Protein AF-0000000066667866 (afdb_homodimer)

InterPro domains:
  IPR000792 Transcription regulator LuxR, C-terminal [PF00196] (288-339)
  IPR000792 Transcription regulator LuxR, C-terminal [PR00038] (288-302)
  IPR000792 Transcription regulator LuxR, C-terminal [PR00038] (302-318)
  IPR000792 Transcription regulator LuxR, C-terminal [PR00038] (318-330)
  IPR000792 Transcription regulator LuxR, C-terminal [PS50043] (281-346)
  IPR000792 Transcription regulator LuxR, C-terminal [SM00421] (285-342)
  IPR000792 Transcription regulator LuxR, C-terminal [cd06170] (288-343)
  IPR016032 Signal transduction response regulator, C-terminal effector [SSF46894] (275-342)
  IPR036388 Winged helix-like DNA-binding domain superfamily [G3DSA:1.10.10.10] (281-345)

pLDDT: mean 85.44, std 15.28, range [26.53, 98.25]

Solvent-accessible surface area (backbone atoms only — not comparable to full-atom values): 38458 Å² total; per-residue (Å²): 128,62,69,66,55,48,53,53,44,26,52,50,34,53,50,41,52,74,70,46,74,48,48,58,56,31,51,53,52,40,49,59,49,44,41,77,79,49,79,64,75,31,32,32,38,33,31,27,17,41,87,61,48,41,55,40,29,30,43,46,87,52,32,69,66,73,88,46,44,65,61,52,34,43,49,44,37,60,36,74,41,63,80,13,55,56,44,40,40,74,45,92,56,42,28,46,36,45,43,68,57,40,74,71,37,46,78,77,23,61,61,37,61,72,41,23,53,77,70,47,37,60,26,45,36,40,34,50,20,45,60,92,54,45,30,46,28,35,41,40,40,24,28,41,70,92,47,83,67,85,48,72,65,52,30,52,46,53,36,64,35,39,67,62,46,26,59,37,35,42,45,41,68,64,71,47,67,41,73,60,82,71,87,76,78,71,63,15,39,35,32,24,39,87,87,66,44,77,68,35,54,37,71,49,27,53,54,54,54,70,32,44,64,26,74,57,66,88,84,50,91,66,52,55,33,56,53,31,36,47,35,29,17,73,64,40,90,59,71,27,61,47,50,43,59,31,71,46,40,42,52,31,32,38,40,18,29,65,44,56,71,93,56,75,33,33,39,35,39,37,33,75,49,52,48,70,59,50,24,51,53,47,40,55,66,56,61,54,48,54,67,48,39,47,50,50,54,41,45,51,54,33,47,47,65,65,54,48,10,61,75,68,71,46,50,54,64,57,44,51,51,45,49,51,51,50,28,60,61,68,70,38,91,44,72,48,40,46,41,8,63,44,53,35,52,80,74,42,59,78,73,73,78,86,63,67,70,30,92,83,34,48,80,45,126,127,61,70,65,56,48,52,53,43,27,51,50,36,53,50,43,52,72,68,48,72,46,48,61,56,31,50,53,52,41,50,59,49,46,41,77,78,48,80,64,76,32,32,31,39,34,32,28,16,40,86,63,48,41,57,40,30,29,44,48,88,52,33,68,67,71,87,46,46,66,60,50,34,43,50,44,38,59,35,74,42,63,80,13,55,57,44,41,40,74,46,92,54,42,29,47,35,45,45,68,58,39,74,72,37,45,77,76,22,60,64,38,60,72,41,23,53,78,70,46,38,60,26,47,36,40,36,49,20,45,61,92,53,46,30,46,29,35,39,40,38,24,28,40,70,90,46,82,67,84,48,72,65,50,29,52,46,53,36,65,36,40,67,61,48,24,57,37,36,44,45,41,67,65,70,46,68,43,72,60,83,71,86,78,79,71,64,16,41,35,33,24,38,87,87,68,44,76,68,35,54,37,71,48,26,54,56,56,53,70,34,44,65,26,76,57,65,87,83,52,92,65,50,54,33,56,52,30,36,46,35,28,17,72,63,40,89,58,72,26,63,47,49,41,59,31,72,47,40,43,52,31,31,37,39,19,29,66,43,56,70,94,56,76,32,32,39,35,39,35,32,74,49,53,49,72,61,51,23,50,52,47,40,54,67,54,62,54,48,53,66,49,38,48,51,49,54,41,44,52,53,32,49,50,65,65,53,48,8,60,75,69,72,45,51,54,65,57,45,50,51,45,49,52,50,51,29,60,60,68,70,38,90,45,71,49,41,45,41,8,63,43,55,32,51,80,73,41,61,76,74,74,85,84,64,65,71,32,90,83,33,50,80,47,125

Sequence (730 aa):
MPEKSLDWVTAGVDRVCRTVSGAVELERAVTAVLREAVPFDAWCVLTVDPGSVLPTGGCHRNGLPLEYMDAMLEIEAGGQDALALPTLARGPHRAMTLTTATDGHPERSRHYREILVPSGMTREMRILFGDKGNVWGALVLFRGADVPDFAAADAELAGAATTSVADAIRREMVLTEIATEDAVTGPGLLLLTPDLHPVTMTAAAGHWLAQIDDGVDADREIPFCVMTLAHQAWSRPGPARARTRTRSGRWMTLHAERLPGATDQLSVLIEATRPVEIAALVADTYRLTPRERDVVGLLARGYARTEIAKLLTLSAHTVDDHVKRIFGKLEVRSRAELTAKLFFDQHVPRMQQEIPVGSTGWYLRMPEKSLDWVTAGVDRVCRTVSGAVELERAVTAVLREAVPFDAWCVLTVDPGSVLPTGGCHRNGLPLEYMDAMLEIEAGGQDALALPTLARGPHRAMTLTTATDGHPERSRHYREILVPSGMTREMRILFGDKGNVWGALVLFRGADVPDFAAADAELAGAATTSVADAIRREMVLTEIATEDAVTGPGLLLLTPDLHPVTMTAAAGHWLAQIDDGVDADREIPFCVMTLAHQAWSRPGPARARTRTRSGRWMTLHAERLPGATDQLSVLIEATRPVEIAALVADTYRLTPRERDVVGLLARGYARTEIAKLLTLSAHTVDDHVKRIFGKLEVRSRAELTAKLFFDQHVPRMQQEIPVGSTGWYLR

Radius of gyration: 29.6 Å; Cα contacts (8 Å, |Δi|>4): 1398; chains: 2; bounding box: 65×93×59 Å

Organism: Nocardia brasiliensis (strain ATCC 700358 / HUJEG-1) (NCBI:txid1133849)

Secondary structure (DSSP, 8-state):
--HHHHHHHHHHHHHHHHH--SHHHHHHHHHHHHHTTS--SEEEEEEE-TTT--EEEEE-TTSS-GGGHHHHHHHHHH--STT-HHHHHHSS-SEEEHHHHTTT-GGG-HHIIIIIHHHT--EEEEEEEEETTEEEEEEEEEE-TTSPPPPHHHHHHHHHHTTTHHHHHHHHHHSSPP----S--S-EEEEE-TT--EEEE-HHHHHHHHT------TT-SS-HHHHHHHHHHHHSSS-EEEEEE-TTS-EEEEEEEEPPSSS--EEEEEEEPPHHHHHHHHHHHTT--HHHHHHHHHHHTT--HHHHHHHTT--HHHHHHHHHHHHHHHT-SSHHHHHIIIIITTTS----S-----TTSS---/--HHHHHHHHHHHHHHHHH--SHHHHHHHHHHHHHTTS--SEEEEEEE-TTT--EEEEE-TTSS-GGGHHHHHHHHHH--STT-HHHHHHSS-SEEEHHHHTTT-GGG-HHIIIIIHHHT--EEEEEEEEETTEEEEEEEEEE-TTSPPPPHHHHHHHHHHTTTHHHHHHHHHHSSPP----S--S-EEEEE-TT--EEEE-HHHHHHHHT------TT-SS-HHHHHHHHHHHHSSS-EEEEEE-TTS-EEEEEEEEPPSSS--EEEEEEEPPHHHHHHHHHHHTT--HHHHHHHHHHHTT--HHHHHHHTT--HHHHHHHHHHHHHHHT-SSHHHHHIIIIITTTS----S-----TTSS---

Structure (mmCIF, N/CA/C/O backbone):
data_AF-0000000066667866-model_v1
#
loop_
_entity.id
_entity.type
_entity.pdbx_description
1 polymer 'LuxR family transcriptional regulator'
#
loop_
_atom_site.group_PDB
_atom_site.id
_atom_site.type_symbol
_atom_site.label_atom_id
_atom_site.label_alt_id
_atom_site.label_comp_id
_atom_site.label_asym_id
_atom_site.label_entity_id
_atom_site.label_seq_id
_atom_site.pdbx_PDB_ins_code
_atom_site.Cartn_x
_atom_site.Cartn_y
_atom_site.Cartn_z
_atom_site.occupancy
_atom_site.B_iso_or_equiv
_atom_site.auth_seq_id
_atom_site.auth_comp_id
_atom_site.auth_asym_id
_atom_site.auth_atom_id
_atom_site.pdbx_PDB_model_num
ATOM 1 N N . MET A 1 1 ? 8.062 -45.812 -22.641 1 49.97 1 MET A N 1
ATOM 2 C CA . MET A 1 1 ? 7.562 -44.656 -23.375 1 49.97 1 MET A CA 1
ATOM 3 C C . MET A 1 1 ? 8.648 -44.062 -24.281 1 49.97 1 MET A C 1
ATOM 5 O O . MET A 1 1 ? 9.734 -43.719 -23.797 1 49.97 1 MET A O 1
ATOM 9 N N . PRO A 1 2 ? 8.516 -44 -25.5 1 59.47 2 PRO A N 1
ATOM 10 C CA . PRO A 1 2 ? 9.734 -43.844 -26.312 1 59.47 2 PRO A CA 1
ATOM 11 C C . PRO A 1 2 ? 10.367 -42.469 -26.156 1 59.47 2 PRO A C 1
ATOM 13 O O . PRO A 1 2 ? 9.664 -41.5 -25.906 1 59.47 2 PRO A O 1
ATOM 16 N N . GLU A 1 3 ? 11.609 -42.469 -25.734 1 62.25 3 GLU A N 1
ATOM 17 C CA . GLU A 1 3 ? 12.539 -41.375 -25.688 1 62.25 3 GLU A CA 1
ATOM 18 C C . GLU A 1 3 ? 12.258 -40.344 -26.797 1 62.25 3 GLU A C 1
ATOM 20 O O . GLU A 1 3 ? 12.367 -39.156 -26.578 1 62.25 3 GLU A O 1
ATOM 25 N N . LYS A 1 4 ? 11.719 -40.938 -27.875 1 67.81 4 LYS A N 1
ATOM 26 C CA . LYS A 1 4 ? 11.445 -40.094 -29.047 1 67.81 4 LYS A CA 1
ATOM 27 C C . LYS A 1 4 ? 10.242 -39.188 -28.797 1 67.81 4 LYS A C 1
ATOM 29 O O . LYS A 1 4 ? 10.227 -38.031 -29.219 1 67.81 4 LYS A O 1
ATOM 34 N N . SER A 1 5 ? 9.273 -39.688 -27.953 1 78.69 5 SER A N 1
ATOM 35 C CA . SER A 1 5 ? 8.086 -38.875 -27.656 1 78.69 5 SER A CA 1
ATOM 36 C C . SER A 1 5 ? 8.406 -37.75 -26.719 1 78.69 5 SER A C 1
ATOM 38 O O . SER A 1 5 ? 7.98 -36.594 -26.953 1 78.69 5 SER A O 1
ATOM 40 N N . LEU A 1 6 ? 9.305 -38.031 -25.828 1 86.69 6 LEU A N 1
ATOM 41 C CA . LEU A 1 6 ? 9.688 -37 -24.875 1 86.69 6 LEU A CA 1
ATOM 42 C C . LEU A 1 6 ? 10.414 -35.875 -25.578 1 86.69 6 LEU A C 1
ATOM 44 O O . LEU A 1 6 ? 10.133 -34.688 -25.328 1 86.69 6 LEU A O 1
ATOM 48 N N . ASP A 1 7 ? 11.289 -36.219 -26.469 1 89.94 7 ASP A N 1
ATOM 49 C CA . ASP A 1 7 ? 12.078 -35.219 -27.156 1 89.94 7 ASP A CA 1
ATOM 50 C C . ASP A 1 7 ? 11.195 -34.312 -28 1 89.94 7 ASP A C 1
ATOM 52 O O . ASP A 1 7 ? 11.367 -33.094 -27.984 1 89.94 7 ASP A O 1
ATOM 56 N N . TRP A 1 8 ? 10.312 -34.969 -28.672 1 91.31 8 TRP A N 1
ATOM 57 C CA . TRP A 1 8 ? 9.422 -34.219 -29.531 1 91.31 8 TRP A CA 1
ATOM 58 C C . TRP A 1 8 ? 8.523 -33.281 -28.719 1 91.31 8 TRP A C 1
ATOM 60 O O . TRP A 1 8 ? 8.359 -32.125 -29.062 1 91.31 8 TRP A O 1
ATOM 70 N N . VAL A 1 9 ? 7.938 -33.719 -27.641 1 94.62 9 VAL A N 1
ATOM 71 C CA . VAL A 1 9 ? 7.051 -32.938 -26.812 1 94.62 9 VAL A CA 1
ATOM 72 C C . VAL A 1 9 ? 7.84 -31.812 -26.141 1 94.62 9 VAL A C 1
ATOM 74 O O . VAL A 1 9 ? 7.379 -30.672 -26.078 1 94.62 9 VAL A O 1
ATOM 77 N N . THR A 1 10 ? 9.023 -32.125 -25.734 1 95.06 10 THR A N 1
ATOM 78 C CA . THR A 1 10 ? 9.875 -31.141 -25.094 1 95.06 10 THR A CA 1
ATOM 79 C C . THR A 1 10 ? 10.211 -30.016 -26.047 1 95.06 10 THR A C 1
ATOM 81 O O . THR A 1 10 ? 10.148 -28.844 -25.688 1 95.06 10 THR A O 1
ATOM 84 N N . ALA A 1 11 ? 10.508 -30.391 -27.281 1 95.69 11 ALA A N 1
ATOM 85 C CA . ALA A 1 11 ? 10.82 -29.391 -28.281 1 95.69 11 ALA A CA 1
ATOM 86 C C . ALA A 1 11 ? 9.617 -28.484 -28.562 1 95.69 11 ALA A C 1
ATOM 88 O O . ALA A 1 11 ? 9.766 -27.281 -28.719 1 95.69 11 ALA A O 1
ATOM 89 N N . GLY A 1 12 ? 8.492 -29.109 -28.641 1 96.06 12 GLY A N 1
ATOM 90 C CA . GLY A 1 12 ? 7.273 -28.328 -28.828 1 96.06 12 GLY A CA 1
ATOM 91 C C . GLY A 1 12 ? 6.996 -27.375 -27.688 1 96.06 12 GLY A C 1
ATOM 92 O O . GLY A 1 12 ? 6.648 -26.219 -27.906 1 96.06 12 GLY A O 1
ATOM 93 N N . VAL A 1 13 ? 7.18 -27.812 -26.469 1 96.88 13 VAL A N 1
ATOM 94 C CA . VAL A 1 13 ? 6.965 -27 -25.281 1 96.88 13 VAL A CA 1
ATOM 95 C C . VAL A 1 13 ? 7.965 -25.859 -25.25 1 96.88 13 VAL A C 1
ATOM 97 O O . VAL A 1 13 ? 7.594 -24.703 -25 1 96.88 13 VAL A O 1
ATOM 100 N N . ASP A 1 14 ? 9.188 -26.141 -25.594 1 96 14 ASP A N 1
ATOM 101 C CA . ASP A 1 14 ? 10.227 -25.109 -25.609 1 96 14 ASP A CA 1
ATOM 102 C C . ASP A 1 14 ? 9.906 -24.031 -26.641 1 96 14 ASP A C 1
ATOM 104 O O . ASP A 1 14 ? 10.125 -22.844 -26.391 1 96 14 ASP A O 1
ATOM 108 N N . ARG A 1 15 ? 9.414 -24.469 -27.766 1 96.19 15 ARG A N 1
ATOM 109 C CA . ARG A 1 15 ? 9.031 -23.516 -28.812 1 96.19 15 ARG A CA 1
ATOM 110 C C . ARG A 1 15 ? 7.922 -22.578 -28.312 1 96.19 15 ARG A C 1
ATOM 112 O O . ARG A 1 15 ? 7.988 -21.375 -28.516 1 96.19 15 ARG A O 1
ATOM 119 N N . VAL A 1 16 ? 6.934 -23.109 -27.672 1 96.44 16 VAL A N 1
ATOM 120 C CA . VAL A 1 16 ? 5.824 -22.328 -27.125 1 96.44 16 VAL A CA 1
ATOM 121 C C . VAL A 1 16 ? 6.352 -21.328 -26.109 1 96.44 16 VAL A C 1
ATOM 123 O O . VAL A 1 16 ? 5.984 -20.156 -26.141 1 96.44 16 VAL A O 1
ATOM 126 N N . CYS A 1 17 ? 7.273 -21.766 -25.25 1 95.06 17 CYS A N 1
ATOM 127 C CA . CYS A 1 17 ? 7.82 -20.938 -24.172 1 95.06 17 CYS A CA 1
ATOM 128 C C . CYS A 1 17 ? 8.578 -19.734 -24.734 1 95.06 17 CYS A C 1
ATOM 130 O O . CYS A 1 17 ? 8.68 -18.703 -24.094 1 95.06 17 CYS A O 1
ATOM 132 N N . ARG A 1 18 ? 8.969 -19.828 -26.016 1 92.81 18 ARG A N 1
ATOM 133 C CA . ARG A 1 18 ? 9.766 -18.766 -26.625 1 92.81 18 ARG A CA 1
ATOM 134 C C . ARG A 1 18 ? 8.898 -17.844 -27.469 1 92.81 18 ARG A C 1
ATOM 136 O O . ARG A 1 18 ? 9.281 -16.719 -27.75 1 92.81 18 ARG A O 1
ATOM 143 N N . THR A 1 19 ? 7.699 -18.328 -27.828 1 93.56 19 THR A N 1
ATOM 144 C CA . THR A 1 19 ? 7.004 -17.609 -28.891 1 93.56 19 THR A CA 1
ATOM 145 C C . THR A 1 19 ? 5.668 -17.062 -28.391 1 93.56 19 THR A C 1
ATOM 147 O O . THR A 1 19 ? 5.109 -16.125 -28.969 1 93.56 19 THR A O 1
ATOM 150 N N . VAL A 1 20 ? 5.141 -17.625 -27.375 1 93.31 20 VAL A N 1
ATOM 151 C CA . VAL A 1 20 ? 3.803 -17.25 -26.938 1 93.31 20 VAL A CA 1
ATOM 152 C C . VAL A 1 20 ? 3.904 -16.25 -25.781 1 93.31 20 VAL A C 1
ATOM 154 O O . VAL A 1 20 ? 4.676 -16.453 -24.844 1 93.31 20 VAL A O 1
ATOM 157 N N . SER A 1 21 ? 3.107 -15.148 -25.938 1 88.94 21 SER A N 1
ATOM 158 C CA . SER A 1 21 ? 3.072 -14.133 -24.891 1 88.94 21 SER A CA 1
ATOM 159 C C . SER A 1 21 ? 1.83 -14.281 -24.016 1 88.94 21 SER A C 1
ATOM 161 O O . SER A 1 21 ? 0.764 -14.664 -24.5 1 88.94 21 SER A O 1
ATOM 163 N N . GLY A 1 22 ? 2.053 -13.938 -22.703 1 88.56 22 GLY A N 1
ATOM 164 C CA . GLY A 1 22 ? 0.965 -14.062 -21.75 1 88.56 22 GLY A CA 1
ATOM 165 C C . GLY A 1 22 ? 0.968 -15.391 -21.016 1 88.56 22 GLY A C 1
ATOM 166 O O . GLY A 1 22 ? 1.083 -16.453 -21.641 1 88.56 22 GLY A O 1
ATOM 167 N N . ALA A 1 23 ? 0.802 -15.352 -19.781 1 89.5 23 ALA A N 1
ATOM 168 C CA . ALA A 1 23 ? 0.945 -16.531 -18.953 1 89.5 23 ALA A CA 1
ATOM 169 C C . ALA A 1 23 ? -0.128 -17.578 -19.281 1 89.5 23 ALA A C 1
ATOM 171 O O . ALA A 1 23 ? 0.178 -18.75 -19.484 1 89.5 23 ALA A O 1
ATOM 172 N N . VAL A 1 24 ? -1.407 -17.188 -19.359 1 90.12 24 VAL A N 1
ATOM 173 C CA . VAL A 1 24 ? -2.516 -18.109 -19.578 1 90.12 24 VAL A CA 1
ATOM 174 C C . VAL A 1 24 ? -2.443 -18.656 -21 1 90.12 24 VAL A C 1
ATOM 176 O O . VAL A 1 24 ? -2.602 -19.875 -21.203 1 90.12 24 VAL A O 1
ATOM 179 N N . GLU A 1 25 ? -2.166 -17.812 -21.922 1 92.25 25 GLU A N 1
ATOM 180 C CA . GLU A 1 25 ? -2.059 -18.266 -23.312 1 92.25 25 GLU A CA 1
ATOM 181 C C . GLU A 1 25 ? -0.889 -19.234 -23.484 1 92.25 25 GLU A C 1
ATOM 183 O O . GLU A 1 25 ? -0.979 -20.188 -24.25 1 92.25 25 GLU A O 1
ATOM 188 N N . LEU A 1 26 ? 0.117 -18.922 -22.828 1 94.69 26 LEU A N 1
ATOM 189 C CA . LEU A 1 26 ? 1.274 -19.812 -22.844 1 94.69 26 LEU A CA 1
ATOM 190 C C . LEU A 1 26 ? 0.907 -21.188 -22.328 1 94.69 26 LEU A C 1
ATOM 192 O O . LEU A 1 26 ? 1.212 -22.203 -22.953 1 94.69 26 LEU A O 1
ATOM 196 N N . GLU A 1 27 ? 0.241 -21.25 -21.234 1 95.62 27 GLU A N 1
ATOM 197 C CA . GLU A 1 27 ? -0.169 -22.531 -20.656 1 95.62 27 GLU A CA 1
ATOM 198 C C . GLU A 1 27 ? -1.138 -23.266 -21.562 1 95.62 27 GLU A C 1
ATOM 200 O O . GLU A 1 27 ? -1.074 -24.484 -21.688 1 95.62 27 GLU A O 1
ATOM 205 N N . ARG A 1 28 ? -2.006 -22.547 -22.188 1 95.81 28 ARG A N 1
ATOM 206 C CA . ARG A 1 28 ? -2.941 -23.156 -23.141 1 95.81 28 ARG A CA 1
ATOM 207 C C . ARG A 1 28 ? -2.201 -23.797 -24.312 1 95.81 28 ARG A C 1
ATOM 209 O O . ARG A 1 28 ? -2.529 -24.906 -24.719 1 95.81 28 ARG A O 1
ATOM 216 N N . ALA A 1 29 ? -1.253 -23.109 -24.781 1 97.5 29 ALA A N 1
ATOM 217 C CA . ALA A 1 29 ? -0.47 -23.625 -25.891 1 97.5 29 ALA A CA 1
ATOM 218 C C . ALA A 1 29 ? 0.324 -24.859 -25.484 1 97.5 29 ALA A C 1
ATOM 220 O O . ALA A 1 29 ? 0.442 -25.812 -26.25 1 97.5 29 ALA A O 1
ATOM 221 N N . VAL A 1 30 ? 0.859 -24.828 -24.312 1 97.69 30 VAL A N 1
ATOM 222 C CA . VAL A 1 30 ? 1.575 -25.969 -23.781 1 97.69 30 VAL A CA 1
ATOM 223 C C . VAL A 1 30 ? 0.632 -27.172 -23.688 1 97.69 30 VAL A C 1
ATOM 225 O O . VAL A 1 30 ? 1.011 -28.297 -24.016 1 97.69 30 VAL A O 1
ATOM 228 N N . THR A 1 31 ? -0.607 -26.953 -23.25 1 97.5 31 THR A N 1
ATOM 229 C CA . THR A 1 31 ? -1.617 -28 -23.141 1 97.5 31 THR A CA 1
ATOM 230 C C . THR A 1 31 ? -1.879 -28.641 -24.484 1 97.5 31 THR A C 1
ATOM 232 O O . THR A 1 31 ? -1.994 -29.875 -24.594 1 97.5 31 THR A O 1
ATOM 235 N N . ALA A 1 32 ? -1.912 -27.828 -25.5 1 96.94 32 ALA A N 1
ATOM 236 C CA . ALA A 1 32 ? -2.152 -28.344 -26.844 1 96.94 32 ALA A CA 1
ATOM 237 C C . ALA A 1 32 ? -1.009 -29.234 -27.297 1 96.94 32 ALA A C 1
ATOM 239 O O . ALA A 1 32 ? -1.24 -30.281 -27.922 1 96.94 32 ALA A O 1
ATOM 240 N N . VAL A 1 33 ? 0.156 -28.906 -26.969 1 96.94 33 VAL A N 1
ATOM 241 C CA . VAL A 1 33 ? 1.322 -29.703 -27.344 1 96.94 33 VAL A CA 1
ATOM 242 C C . VAL A 1 33 ? 1.306 -31.016 -26.578 1 96.94 33 VAL A C 1
ATOM 244 O O . VAL A 1 33 ? 1.529 -32.094 -27.156 1 96.94 33 VAL A O 1
ATOM 247 N N . LEU A 1 34 ? 1.018 -30.969 -25.328 1 96.12 34 LEU A N 1
ATOM 248 C CA . LEU A 1 34 ? 1.027 -32.156 -24.469 1 96.12 34 LEU A CA 1
ATOM 249 C C . LEU A 1 34 ? -0.052 -33.156 -24.906 1 96.12 34 LEU A C 1
ATOM 251 O O . LEU A 1 34 ? 0.113 -34.375 -24.75 1 96.12 34 LEU A O 1
ATOM 255 N N . ARG A 1 35 ? -1.131 -32.625 -25.422 1 95.5 35 ARG A N 1
ATOM 256 C CA . ARG A 1 35 ? -2.264 -33.469 -25.812 1 95.5 35 ARG A CA 1
ATOM 257 C C . ARG A 1 35 ? -1.849 -34.5 -26.859 1 95.5 35 ARG A C 1
ATOM 259 O O . ARG A 1 35 ? -2.424 -35.562 -26.938 1 95.5 35 ARG A O 1
ATOM 266 N N . GLU A 1 36 ? -0.885 -34.188 -27.594 1 92.5 36 GLU A N 1
ATOM 267 C CA . GLU A 1 36 ? -0.414 -35.062 -28.656 1 92.5 36 GLU A CA 1
ATOM 268 C C . GLU A 1 36 ? 0.251 -36.312 -28.078 1 92.5 36 GLU A C 1
ATOM 270 O O . GLU A 1 36 ? 0.241 -37.375 -28.703 1 92.5 36 GLU A O 1
ATOM 275 N N . ALA A 1 37 ? 0.777 -36.219 -26.922 1 93.88 37 ALA A N 1
ATOM 276 C CA . ALA A 1 37 ? 1.509 -37.312 -26.312 1 93.88 37 ALA A CA 1
ATOM 277 C C . ALA A 1 37 ? 0.704 -37.938 -25.172 1 93.88 37 ALA A C 1
ATOM 279 O O . ALA A 1 37 ? 0.829 -39.156 -24.906 1 93.88 37 ALA A O 1
ATOM 280 N N . VAL A 1 38 ? -0.059 -37.156 -24.516 1 95.19 38 VAL A N 1
ATOM 281 C CA . VAL A 1 38 ? -0.866 -37.594 -23.375 1 95.19 38 VAL A CA 1
ATOM 282 C C . VAL A 1 38 ? -2.322 -37.188 -23.594 1 95.19 38 VAL A C 1
ATOM 284 O O . VAL A 1 38 ? -2.713 -36.062 -23.281 1 95.19 38 VAL A O 1
ATOM 287 N N . PRO A 1 39 ? -3.094 -38.156 -24.047 1 95.19 39 PRO A N 1
ATOM 288 C CA . PRO A 1 39 ? -4.496 -37.812 -24.297 1 95.19 39 PRO A CA 1
ATOM 289 C C . PRO A 1 39 ? -5.277 -37.531 -23.016 1 95.19 39 PRO A C 1
ATOM 291 O O . PRO A 1 39 ? -5.043 -38.156 -21.984 1 95.19 39 PRO A O 1
ATOM 294 N N . PHE A 1 40 ? -6.18 -36.594 -23.031 1 97.56 40 PHE A N 1
ATOM 295 C CA . PHE A 1 40 ? -7.082 -36.25 -21.938 1 97.56 40 PHE A CA 1
ATOM 296 C C . PHE A 1 40 ? -8.422 -35.75 -22.484 1 97.56 40 PHE A C 1
ATOM 298 O O . PHE A 1 40 ? -8.547 -35.469 -23.672 1 97.56 40 PHE A O 1
ATOM 305 N N . ASP A 1 41 ? -9.422 -35.688 -21.641 1 97.56 41 ASP A N 1
ATOM 306 C CA . ASP A 1 41 ? -10.773 -35.375 -22.062 1 97.56 41 ASP A CA 1
ATOM 307 C C . ASP A 1 41 ? -11.141 -33.938 -21.656 1 97.56 41 ASP A C 1
ATOM 309 O O . ASP A 1 41 ? -11.984 -33.312 -22.312 1 97.56 41 ASP A O 1
ATOM 313 N N . ALA A 1 42 ? -10.656 -33.438 -20.578 1 97.44 42 ALA A N 1
ATOM 314 C CA . ALA A 1 42 ? -10.867 -32.094 -20.078 1 97.44 42 ALA A CA 1
ATOM 315 C C . ALA A 1 42 ? -9.594 -31.547 -19.422 1 97.44 42 ALA A C 1
ATOM 317 O O . ALA A 1 42 ? -8.68 -32.312 -19.109 1 97.44 42 ALA A O 1
ATOM 318 N N . TRP A 1 43 ? -9.516 -30.219 -19.328 1 97.5 43 TRP A N 1
ATOM 319 C CA . TRP A 1 43 ? -8.312 -29.625 -18.75 1 97.5 43 TRP A CA 1
ATOM 320 C C . TRP A 1 43 ? -8.586 -28.188 -18.281 1 97.5 43 TRP A C 1
ATOM 322 O O . TRP A 1 43 ? -9.547 -27.562 -18.719 1 97.5 43 TRP A O 1
ATOM 332 N N . CYS A 1 44 ? -7.781 -27.734 -17.375 1 94.88 44 CYS A N 1
ATOM 333 C CA . CYS A 1 44 ? -7.73 -26.312 -17.016 1 94.88 44 CYS A CA 1
ATOM 334 C C . CYS A 1 44 ? -6.309 -25.891 -16.656 1 94.88 44 CYS A C 1
ATOM 336 O O . CYS A 1 44 ? -5.473 -26.734 -16.328 1 94.88 44 CYS A O 1
ATOM 338 N N . VAL A 1 45 ? -6.031 -24.688 -16.844 1 95.12 45 VAL A N 1
ATOM 339 C CA . VAL A 1 45 ? -4.742 -24.125 -16.453 1 95.12 45 VAL A CA 1
ATOM 340 C C . VAL A 1 45 ? -4.941 -23.047 -15.391 1 95.12 45 VAL A C 1
ATOM 342 O O . VAL A 1 45 ? -5.969 -22.375 -15.375 1 95.12 45 VAL A O 1
ATOM 345 N N . LEU A 1 46 ? -3.945 -22.953 -14.531 1 93.31 46 LEU A N 1
ATOM 346 C CA . LEU A 1 46 ? -4.02 -22.016 -13.414 1 93.31 46 LEU A CA 1
ATOM 347 C C . LEU A 1 46 ? -2.779 -21.141 -13.359 1 93.31 46 LEU A C 1
ATOM 349 O O . LEU A 1 46 ? -1.668 -21.609 -13.617 1 93.31 46 LEU A O 1
ATOM 353 N N . THR A 1 47 ? -3.002 -19.875 -13.102 1 91.75 47 THR A N 1
ATOM 354 C CA . THR A 1 47 ? -1.916 -19.062 -12.57 1 91.75 47 THR A CA 1
ATOM 355 C C . THR A 1 47 ? -1.918 -19.094 -11.039 1 91.75 47 THR A C 1
ATOM 357 O O . THR A 1 47 ? -2.979 -19.172 -10.422 1 91.75 47 THR A O 1
ATOM 360 N N . VAL A 1 48 ? -0.766 -19.016 -10.461 1 92.19 48 VAL A N 1
ATOM 361 C CA . VAL A 1 48 ? -0.625 -19.203 -9.023 1 92.19 48 VAL A CA 1
ATOM 362 C C . VAL A 1 48 ? 0.256 -18.109 -8.438 1 92.19 48 VAL A C 1
ATOM 364 O O . VAL A 1 48 ? 1.24 -17.703 -9.055 1 92.19 48 VAL A O 1
ATOM 367 N N . ASP A 1 49 ? -0.184 -17.594 -7.363 1 90.88 49 ASP A N 1
ATOM 368 C CA . ASP A 1 49 ? 0.725 -16.75 -6.602 1 90.88 49 ASP A CA 1
ATOM 369 C C . ASP A 1 49 ? 1.855 -17.562 -5.984 1 90.88 49 ASP A C 1
ATOM 371 O O . ASP A 1 49 ? 1.614 -18.438 -5.137 1 90.88 49 ASP A O 1
ATOM 375 N N . PRO A 1 50 ? 3.115 -17.25 -6.352 1 88.5 50 PRO A N 1
ATOM 376 C CA . PRO A 1 50 ? 4.223 -18.078 -5.871 1 88.5 50 PRO A CA 1
ATOM 377 C C . PRO A 1 50 ? 4.438 -17.969 -4.367 1 88.5 50 PRO A C 1
ATOM 379 O O . PRO A 1 50 ? 5.066 -18.828 -3.758 1 88.5 50 PRO A O 1
ATOM 382 N N . GLY A 1 51 ? 3.979 -16.938 -3.77 1 84.62 51 GLY A N 1
ATOM 383 C CA . GLY A 1 51 ? 4.117 -16.781 -2.332 1 84.62 51 GLY A CA 1
ATOM 384 C C . GLY A 1 51 ? 3.121 -17.609 -1.538 1 84.62 51 GLY A C 1
ATOM 385 O O . GLY A 1 51 ? 3.502 -18.344 -0.623 1 84.62 51 GLY A O 1
ATOM 386 N N . SER A 1 52 ? 1.885 -17.594 -1.927 1 86.56 52 SER A N 1
ATOM 387 C CA . SER A 1 52 ? 0.82 -18.25 -1.177 1 86.56 52 SER A CA 1
ATOM 388 C C . SER A 1 52 ? 0.467 -19.594 -1.788 1 86.56 52 SER A C 1
ATOM 390 O O . SER A 1 52 ? -0.227 -20.406 -1.165 1 86.56 52 SER A O 1
ATOM 392 N N . VAL A 1 53 ? 0.792 -19.844 -3.004 1 89.75 53 VAL A N 1
ATOM 393 C CA . VAL A 1 53 ? 0.49 -21.016 -3.807 1 89.75 53 VAL A CA 1
ATOM 394 C C . VAL A 1 53 ? -1.015 -21.109 -4.043 1 89.75 53 VAL A C 1
ATOM 396 O O . VAL A 1 53 ? -1.558 -22.203 -4.207 1 89.75 53 VAL A O 1
ATOM 399 N N . LEU A 1 54 ? -1.675 -20.031 -3.969 1 90.69 54 LEU A N 1
ATOM 400 C CA . LEU A 1 54 ? -3.098 -19.969 -4.285 1 90.69 54 LEU A CA 1
ATOM 401 C C . LEU A 1 54 ? -3.316 -19.703 -5.77 1 90.69 54 LEU A C 1
ATOM 403 O O . LEU A 1 54 ? -2.609 -18.875 -6.363 1 90.69 54 LEU A O 1
ATOM 407 N N . PRO A 1 55 ? -4.309 -20.391 -6.305 1 91.38 55 PRO A N 1
ATOM 408 C CA . PRO A 1 55 ? -4.684 -20.031 -7.676 1 91.38 55 PRO A CA 1
ATOM 409 C C . PRO A 1 55 ? -5.195 -18.594 -7.797 1 91.38 55 PRO A C 1
ATOM 411 O O . PRO A 1 55 ? -5.973 -18.141 -6.953 1 91.38 55 PRO A O 1
ATOM 414 N N . THR A 1 56 ? -4.781 -17.922 -8.742 1 89.69 56 THR A N 1
ATOM 415 C CA . THR A 1 56 ? -5.148 -16.516 -8.898 1 89.69 56 THR A CA 1
ATOM 416 C C . THR A 1 56 ? -5.891 -16.297 -10.211 1 89.69 56 THR A C 1
ATOM 418 O O . THR A 1 56 ? -6.453 -15.227 -10.438 1 89.69 56 THR A O 1
ATOM 421 N N . GLY A 1 57 ? -5.883 -17.203 -11.086 1 87.56 57 GLY A N 1
ATOM 422 C CA . GLY A 1 57 ? -6.539 -17.125 -12.383 1 87.56 57 GLY A CA 1
ATOM 423 C C . GLY A 1 57 ? -6.301 -18.344 -13.242 1 87.56 57 GLY A C 1
ATOM 424 O O . GLY A 1 57 ? -5.969 -19.422 -12.727 1 87.56 57 GLY A O 1
ATOM 425 N N . GLY A 1 58 ? -6.656 -18.172 -14.562 1 89.56 58 GLY A N 1
ATOM 426 C CA . GLY A 1 58 ? -6.457 -19.281 -15.477 1 89.56 58 GLY A CA 1
ATOM 427 C C . GLY A 1 58 ? -7.57 -19.422 -16.5 1 89.56 58 GLY A C 1
ATOM 428 O O . GLY A 1 58 ? -8.266 -18.438 -16.797 1 89.56 58 GLY A O 1
ATOM 429 N N . CYS A 1 59 ? -7.551 -20.531 -17.109 1 89.88 59 CYS A N 1
ATOM 430 C CA . CYS A 1 59 ? -8.578 -20.906 -18.078 1 89.88 59 CYS A CA 1
ATOM 431 C C . CYS A 1 59 ? -9.289 -22.188 -17.656 1 89.88 59 CYS A C 1
ATOM 433 O O . CYS A 1 59 ? -8.656 -23.234 -17.531 1 89.88 59 CYS A O 1
ATOM 435 N N . HIS A 1 60 ? -10.594 -22.031 -17.5 1 89.25 60 HIS A N 1
ATOM 436 C CA . HIS A 1 60 ? -11.359 -23.156 -16.953 1 89.25 60 HIS A CA 1
ATOM 437 C C . HIS A 1 60 ? -12.453 -23.609 -17.922 1 89.25 60 HIS A C 1
ATOM 439 O O . HIS A 1 60 ? -13.211 -24.531 -17.609 1 89.25 60 HIS A O 1
ATOM 445 N N . ARG A 1 61 ? -12.508 -22.984 -19.016 1 86.19 61 ARG A N 1
ATOM 446 C CA . ARG A 1 61 ? -13.602 -23.219 -19.953 1 86.19 61 ARG A CA 1
ATOM 447 C C . ARG A 1 61 ? -13.609 -24.656 -20.438 1 86.19 61 ARG A C 1
ATOM 449 O O . ARG A 1 61 ? -14.664 -25.203 -20.75 1 86.19 61 ARG A O 1
ATOM 456 N N . ASN A 1 62 ? -12.492 -25.344 -20.469 1 92.56 62 ASN A N 1
ATOM 457 C CA . ASN A 1 62 ? -12.375 -26.703 -20.984 1 92.56 62 ASN A CA 1
ATOM 458 C C . ASN A 1 62 ? -12.258 -27.719 -19.859 1 92.56 62 ASN A C 1
ATOM 460 O O . ASN A 1 62 ? -11.906 -28.875 -20.094 1 92.56 62 ASN A O 1
ATOM 464 N N . GLY A 1 63 ? -12.477 -27.203 -18.672 1 93.56 63 GLY A N 1
ATOM 465 C CA . GLY A 1 63 ? -12.336 -28.062 -17.516 1 93.56 63 GLY A CA 1
ATOM 466 C C . GLY A 1 63 ? -13.648 -28.688 -17.062 1 93.56 63 GLY A C 1
ATOM 467 O O . GLY A 1 63 ? -14.461 -29.109 -17.891 1 93.56 63 GLY A O 1
ATOM 468 N N . LEU A 1 64 ? -13.742 -28.891 -15.812 1 93.88 64 LEU A N 1
ATOM 469 C CA . LEU A 1 64 ? -14.969 -29.422 -15.219 1 93.88 64 LEU A CA 1
ATOM 470 C C . LEU A 1 64 ? -16.078 -28.375 -15.258 1 93.88 64 LEU A C 1
ATOM 472 O O . LEU A 1 64 ? -15.82 -27.188 -15.375 1 93.88 64 LEU A O 1
ATOM 476 N N . PRO A 1 65 ? -17.312 -28.844 -15.219 1 91 65 PRO A N 1
ATOM 477 C CA . PRO A 1 65 ? -18.422 -27.891 -15.18 1 91 65 PRO A CA 1
ATOM 478 C C . PRO A 1 65 ? -18.281 -26.859 -14.07 1 91 65 PRO A C 1
ATOM 480 O O . PRO A 1 65 ? -17.828 -27.188 -12.969 1 91 65 PRO A O 1
ATOM 483 N N . LEU A 1 66 ? -18.719 -25.625 -14.312 1 86 66 LEU A N 1
ATOM 484 C CA . LEU A 1 66 ? -18.5 -24.469 -13.438 1 86 66 LEU A CA 1
ATOM 485 C C . LEU A 1 66 ? -19.281 -24.625 -12.133 1 86 66 LEU A C 1
ATOM 487 O O . LEU A 1 66 ? -18.969 -23.969 -11.133 1 86 66 LEU A O 1
ATOM 491 N N . GLU A 1 67 ? -20.281 -25.469 -12.133 1 87.69 67 GLU A N 1
ATOM 492 C CA . GLU A 1 67 ? -21.094 -25.672 -10.93 1 87.69 67 GLU A CA 1
ATOM 493 C C . GLU A 1 67 ? -20.25 -26.266 -9.805 1 87.69 67 GLU A C 1
ATOM 495 O O . GLU A 1 67 ? -20.625 -26.156 -8.633 1 87.69 67 GLU A O 1
ATOM 500 N N . TYR A 1 68 ? -19.094 -26.906 -10.172 1 91.56 68 TYR A N 1
ATOM 501 C CA . TYR A 1 68 ? -18.25 -27.547 -9.172 1 91.56 68 TYR A CA 1
ATOM 502 C C . TYR A 1 68 ? -17.141 -26.594 -8.703 1 91.56 68 TYR A C 1
ATOM 504 O O . TYR A 1 68 ? -16.391 -26.922 -7.785 1 91.56 68 TYR A O 1
ATOM 512 N N . MET A 1 69 ? -17.031 -25.453 -9.273 1 87.62 69 MET A N 1
ATOM 513 C CA . MET A 1 69 ? -15.906 -24.547 -9.047 1 87.62 69 MET A CA 1
ATOM 514 C C . MET A 1 69 ? -15.812 -24.141 -7.578 1 87.62 69 MET A C 1
ATOM 516 O O . MET A 1 69 ? -14.742 -24.219 -6.98 1 87.62 69 MET A O 1
ATOM 520 N N . ASP A 1 70 ? -16.938 -23.75 -7.09 1 87.38 70 ASP A N 1
ATOM 521 C CA . ASP A 1 70 ? -16.938 -23.297 -5.703 1 87.38 70 ASP A CA 1
ATOM 522 C C . ASP A 1 70 ? -16.438 -24.391 -4.766 1 87.38 70 ASP A C 1
ATOM 524 O O . ASP A 1 70 ? -15.57 -24.156 -3.924 1 87.38 70 ASP A O 1
ATOM 528 N N . ALA A 1 71 ? -16.984 -25.531 -4.922 1 91 71 ALA A N 1
ATOM 529 C CA . ALA A 1 71 ? -16.578 -26.672 -4.098 1 91 71 ALA A CA 1
ATOM 530 C C . ALA A 1 71 ? -15.109 -27.031 -4.324 1 91 71 ALA A C 1
ATOM 532 O O . ALA A 1 71 ? -14.391 -27.375 -3.381 1 91 71 ALA A O 1
ATOM 533 N N . MET A 1 72 ? -14.703 -26.969 -5.531 1 92.06 72 MET A N 1
ATOM 534 C CA . MET A 1 72 ? -13.312 -27.25 -5.879 1 92.06 72 MET A CA 1
ATOM 535 C C . MET A 1 72 ? -12.367 -26.281 -5.176 1 92.06 72 MET A C 1
ATOM 537 O O . MET A 1 72 ? -11.367 -26.703 -4.594 1 92.06 72 MET A O 1
ATOM 541 N N . LEU A 1 73 ? -12.727 -25.047 -5.199 1 90.12 73 LEU A N 1
ATOM 542 C CA . LEU A 1 73 ? -11.883 -24.016 -4.594 1 90.12 73 LEU A CA 1
ATOM 543 C C . LEU A 1 73 ? -11.852 -24.172 -3.076 1 90.12 73 LEU A C 1
ATOM 545 O O . LEU A 1 73 ? -10.82 -23.922 -2.443 1 90.12 73 LEU A O 1
ATOM 549 N N . GLU A 1 74 ? -12.961 -24.516 -2.543 1 90.19 74 GLU A N 1
ATOM 550 C CA . GLU A 1 74 ? -13.016 -24.75 -1.103 1 90.19 74 GLU A CA 1
ATOM 551 C C . GLU A 1 74 ? -12.055 -25.859 -0.69 1 90.19 74 GLU A C 1
ATOM 553 O O . GLU A 1 74 ? -11.297 -25.703 0.272 1 90.19 74 GLU A O 1
ATOM 558 N N . ILE A 1 75 ? -12.062 -26.891 -1.4 1 90.88 75 ILE A N 1
ATOM 559 C CA . ILE A 1 75 ? -11.195 -28.031 -1.108 1 90.88 75 ILE A CA 1
ATOM 560 C C . ILE A 1 75 ? -9.734 -27.625 -1.312 1 90.88 75 ILE A C 1
ATOM 562 O O . ILE A 1 75 ? -8.883 -27.938 -0.476 1 90.88 75 ILE A O 1
ATOM 566 N N . GLU A 1 76 ? -9.461 -26.938 -2.383 1 89.44 76 GLU A N 1
ATOM 567 C CA . GLU A 1 76 ? -8.109 -26.484 -2.693 1 89.44 76 GLU A CA 1
ATOM 568 C C . GLU A 1 76 ? -7.566 -25.562 -1.606 1 89.44 76 GLU A C 1
ATOM 570 O O . GLU A 1 76 ? -6.41 -25.672 -1.202 1 89.44 76 GLU A O 1
ATOM 575 N N . ALA A 1 77 ? -8.398 -24.672 -1.198 1 86.31 77 ALA A N 1
ATOM 576 C CA . ALA A 1 77 ? -8.008 -23.672 -0.213 1 86.31 77 ALA A CA 1
ATOM 577 C C . ALA A 1 77 ? -7.672 -24.328 1.127 1 86.31 77 ALA A C 1
ATOM 579 O O . ALA A 1 77 ? -6.844 -23.812 1.884 1 86.31 77 ALA A O 1
ATOM 580 N N . GLY A 1 78 ? -8.281 -25.375 1.426 1 84.38 78 GLY A N 1
ATOM 581 C CA . GLY A 1 78 ? -7.965 -26.109 2.639 1 84.38 78 GLY A CA 1
ATOM 582 C C . GLY A 1 78 ? -6.566 -26.703 2.629 1 84.38 78 GLY A C 1
ATOM 583 O O . GLY A 1 78 ? -5.969 -26.922 3.686 1 84.38 78 GLY A O 1
ATOM 584 N N . GLY A 1 79 ? -6.047 -27.078 1.503 1 80.81 79 GLY A N 1
ATOM 585 C CA . GLY A 1 79 ? -4.656 -27.438 1.263 1 80.81 79 GLY A CA 1
ATOM 586 C C . GLY A 1 79 ? -4.312 -28.844 1.71 1 80.81 79 GLY A C 1
ATOM 587 O O . GLY A 1 79 ? -3.15 -29.25 1.663 1 80.81 79 GLY A O 1
ATOM 588 N N . GLN A 1 80 ? -5.316 -29.703 2.092 1 84.88 80 GLN A N 1
ATOM 589 C CA . GLN A 1 80 ? -4.973 -30.984 2.707 1 84.88 80 GLN A CA 1
ATOM 590 C C . GLN A 1 80 ? -5.379 -32.156 1.812 1 84.88 80 GLN A C 1
ATOM 592 O O . GLN A 1 80 ? -5.055 -33.312 2.102 1 84.88 80 GLN A O 1
ATOM 597 N N . ASP A 1 81 ? -5.988 -31.875 0.731 1 92.94 81 ASP A N 1
ATOM 598 C CA . ASP A 1 81 ? -6.406 -32.969 -0.155 1 92.94 81 ASP A CA 1
ATOM 599 C C . ASP A 1 81 ? -5.215 -33.531 -0.921 1 92.94 81 ASP A C 1
ATOM 601 O O . ASP A 1 81 ? -4.148 -32.906 -0.97 1 92.94 81 ASP A O 1
ATOM 605 N N . ALA A 1 82 ? -5.352 -34.656 -1.498 1 92.75 82 ALA A N 1
ATOM 606 C CA . ALA A 1 82 ? -4.266 -35.469 -2.061 1 92.75 82 ALA A CA 1
ATOM 607 C C . ALA A 1 82 ? -3.535 -34.688 -3.162 1 92.75 82 ALA A C 1
ATOM 609 O O . ALA A 1 82 ? -2.309 -34.781 -3.266 1 92.75 82 ALA A O 1
ATOM 610 N N . LEU A 1 83 ? -4.242 -33.938 -3.996 1 94.06 83 LEU A N 1
ATOM 611 C CA . LEU A 1 83 ? -3.621 -33.25 -5.121 1 94.06 83 LEU A CA 1
ATOM 612 C C . LEU A 1 83 ? -3.709 -31.734 -4.941 1 94.06 83 LEU A C 1
ATOM 614 O O . LEU A 1 83 ? -3.652 -30.984 -5.918 1 94.06 83 LEU A O 1
ATOM 618 N N . ALA A 1 84 ? -3.891 -31.375 -3.699 1 92.5 84 ALA A N 1
ATOM 619 C CA . ALA A 1 84 ? -3.896 -29.938 -3.457 1 92.5 84 ALA A CA 1
ATOM 620 C C . ALA A 1 84 ? -2.562 -29.297 -3.85 1 92.5 84 ALA A C 1
ATOM 622 O O . ALA A 1 84 ? -1.502 -29.891 -3.619 1 92.5 84 ALA A O 1
ATOM 623 N N . LEU A 1 85 ? -2.611 -28.094 -4.398 1 92 85 LEU A N 1
ATOM 624 C CA . LEU A 1 85 ? -1.423 -27.438 -4.938 1 92 85 LEU A CA 1
ATOM 625 C C . LEU A 1 85 ? -0.354 -27.281 -3.859 1 92 85 LEU A C 1
ATOM 627 O O . LEU A 1 85 ? 0.814 -27.594 -4.086 1 92 85 LEU A O 1
ATOM 631 N N . PRO A 1 86 ? -0.732 -26.844 -2.621 1 87.5 86 PRO A N 1
ATOM 632 C CA . PRO A 1 86 ? 0.313 -26.719 -1.603 1 87.5 86 PRO A CA 1
ATOM 633 C C . PRO A 1 86 ? 0.971 -28.047 -1.27 1 87.5 86 PRO A C 1
ATOM 635 O O . PRO A 1 86 ? 2.172 -28.109 -0.994 1 87.5 86 PRO A O 1
ATOM 638 N N . THR A 1 87 ? 0.212 -29.109 -1.275 1 87.69 87 THR A N 1
ATOM 639 C CA . THR A 1 87 ? 0.738 -30.438 -1.023 1 87.69 87 THR A CA 1
ATOM 640 C C . THR A 1 87 ? 1.703 -30.859 -2.129 1 87.69 87 THR A C 1
ATOM 642 O O . THR A 1 87 ? 2.801 -31.344 -1.851 1 87.69 87 THR A O 1
ATOM 645 N N . LEU A 1 88 ? 1.322 -30.609 -3.34 1 90.19 88 LEU A N 1
ATOM 646 C CA . LEU A 1 88 ? 2.162 -30.953 -4.484 1 90.19 88 LEU A CA 1
ATOM 647 C C . LEU A 1 88 ? 3.438 -30.109 -4.492 1 90.19 88 LEU A C 1
ATOM 649 O O . LEU A 1 88 ? 4.512 -30.625 -4.816 1 90.19 88 LEU A O 1
ATOM 653 N N . ALA A 1 89 ? 3.281 -28.875 -4.16 1 89.12 89 ALA A N 1
ATOM 654 C CA . ALA A 1 89 ? 4.406 -27.953 -4.191 1 89.12 89 ALA A CA 1
ATOM 655 C C . ALA A 1 89 ? 5.496 -28.375 -3.211 1 89.12 89 ALA A C 1
ATOM 657 O O . ALA A 1 89 ? 6.68 -28.109 -3.438 1 89.12 89 ALA A O 1
ATOM 658 N N . ARG A 1 90 ? 5.148 -29.047 -2.156 1 85.81 90 ARG A N 1
ATOM 659 C CA . ARG A 1 90 ? 6.098 -29.469 -1.136 1 85.81 90 ARG A CA 1
ATOM 660 C C . ARG A 1 90 ? 6.73 -30.812 -1.5 1 85.81 90 ARG A C 1
ATOM 662 O O . ARG A 1 90 ? 7.738 -31.219 -0.913 1 85.81 90 ARG A O 1
ATOM 669 N N . GLY A 1 91 ? 6.148 -31.484 -2.391 1 85.44 91 GLY A N 1
ATOM 670 C CA . GLY A 1 91 ? 6.625 -32.781 -2.791 1 85.44 91 GLY A CA 1
ATOM 671 C C . GLY A 1 91 ? 7.707 -32.75 -3.855 1 85.44 91 GLY A C 1
ATOM 672 O O . GLY A 1 91 ? 7.984 -31.672 -4.406 1 85.44 91 GLY A O 1
ATOM 673 N N . PRO A 1 92 ? 8.25 -33.812 -4.188 1 85.81 92 PRO A N 1
ATOM 674 C CA . PRO A 1 92 ? 9.359 -33.875 -5.137 1 85.81 92 PRO A CA 1
ATOM 675 C C . PRO A 1 92 ? 8.898 -33.969 -6.59 1 85.81 92 PRO A C 1
ATOM 677 O O . PRO A 1 92 ? 9.688 -33.75 -7.508 1 85.81 92 PRO A O 1
ATOM 680 N N . HIS A 1 93 ? 7.684 -34.344 -6.801 1 88.56 93 HIS A N 1
ATOM 681 C CA . HIS A 1 93 ? 7.223 -34.562 -8.164 1 88.56 93 HIS A CA 1
ATOM 682 C C . HIS A 1 93 ? 6.457 -33.344 -8.695 1 88.56 93 HIS A C 1
ATOM 684 O O . HIS A 1 93 ? 5.621 -32.781 -7.996 1 88.56 93 HIS A O 1
ATOM 690 N N . ARG A 1 94 ? 6.668 -33.031 -9.914 1 90.94 94 ARG A N 1
ATOM 691 C CA . ARG A 1 94 ? 5.988 -31.922 -10.57 1 90.94 94 ARG A CA 1
ATOM 692 C C . ARG A 1 94 ? 4.664 -32.375 -11.188 1 90.94 94 ARG A C 1
ATOM 694 O O . ARG A 1 94 ? 3.775 -31.547 -11.422 1 90.94 94 ARG A O 1
ATOM 701 N N . ALA A 1 95 ? 4.598 -33.625 -11.516 1 95.44 95 ALA A N 1
ATOM 702 C CA . ALA A 1 95 ? 3.371 -34.219 -12.055 1 95.44 95 ALA A CA 1
ATOM 703 C C . ALA A 1 95 ? 2.932 -35.406 -11.234 1 95.44 95 ALA A C 1
ATOM 705 O O . ALA A 1 95 ? 3.758 -36.25 -10.859 1 95.44 95 ALA A O 1
ATOM 706 N N . MET A 1 96 ? 1.645 -35.406 -10.938 1 95.81 96 MET A N 1
ATOM 707 C CA . MET A 1 96 ? 1.131 -36.469 -10.07 1 95.81 96 MET A CA 1
ATOM 708 C C . MET A 1 96 ? -0.296 -36.844 -10.461 1 95.81 96 MET A C 1
ATOM 710 O O . MET A 1 96 ? -1.118 -35.969 -10.734 1 95.81 96 MET A O 1
ATOM 714 N N . THR A 1 97 ? -0.519 -38.094 -10.484 1 97 97 THR A N 1
ATOM 715 C CA . THR A 1 97 ? -1.884 -38.594 -10.68 1 97 97 THR A CA 1
ATOM 716 C C . THR A 1 97 ? -2.592 -38.75 -9.344 1 97 97 THR A C 1
ATOM 718 O O . THR A 1 97 ? -1.945 -38.969 -8.312 1 97 97 THR A O 1
ATOM 721 N N . LEU A 1 98 ? -3.918 -38.625 -9.414 1 96.75 98 LEU A N 1
ATOM 722 C CA . LEU A 1 98 ? -4.68 -38.812 -8.188 1 96.75 98 LEU A CA 1
ATOM 723 C C . LEU A 1 98 ? -4.457 -40.219 -7.617 1 96.75 98 LEU A C 1
ATOM 725 O O . LEU A 1 98 ? -4.324 -40.375 -6.406 1 96.75 98 LEU A O 1
ATOM 729 N N . THR A 1 99 ? -4.352 -41.219 -8.469 1 96 99 THR A N 1
ATOM 730 C CA . THR A 1 99 ? -4.137 -42.594 -8.055 1 96 99 THR A CA 1
ATOM 731 C C . THR A 1 99 ? -2.805 -42.75 -7.324 1 96 99 THR A C 1
ATOM 733 O O . THR A 1 99 ? -2.74 -43.344 -6.25 1 96 99 THR A O 1
ATOM 736 N N . THR A 1 100 ? -1.79 -42.188 -7.863 1 95.19 100 THR A N 1
ATOM 737 C CA . THR A 1 100 ? -0.477 -42.25 -7.23 1 95.19 100 THR A CA 1
ATOM 738 C C . THR A 1 100 ? -0.477 -41.469 -5.906 1 95.19 100 THR A C 1
ATOM 740 O O . THR A 1 100 ? 0.059 -41.969 -4.906 1 95.19 100 THR A O 1
ATOM 743 N N . ALA A 1 101 ? -1.127 -40.344 -5.848 1 94.88 101 ALA A N 1
ATOM 744 C CA . ALA A 1 101 ? -1.145 -39.5 -4.664 1 94.88 101 ALA A CA 1
ATOM 745 C C . ALA A 1 101 ? -1.906 -40.156 -3.52 1 94.88 101 ALA A C 1
ATOM 747 O O . ALA A 1 101 ? -1.671 -39.844 -2.348 1 94.88 101 ALA A O 1
ATOM 748 N N . THR A 1 102 ? -2.783 -41.062 -3.846 1 95.94 102 THR A N 1
ATOM 749 C CA . THR A 1 102 ? -3.621 -41.719 -2.838 1 95.94 102 THR A CA 1
ATOM 750 C C . THR A 1 102 ? -3.205 -43.156 -2.635 1 95.94 102 THR A C 1
ATOM 752 O O . THR A 1 102 ? -3.939 -43.938 -2.027 1 95.94 102 THR A O 1
ATOM 755 N N . ASP A 1 103 ? -2.158 -43.531 -3.201 1 94.94 103 ASP A N 1
ATOM 756 C CA . ASP A 1 103 ? -1.651 -44.906 -3.113 1 94.94 103 ASP A CA 1
ATOM 757 C C . ASP A 1 103 ? -2.695 -45.906 -3.594 1 94.94 103 ASP A C 1
ATOM 759 O O . ASP A 1 103 ? -2.953 -46.906 -2.926 1 94.94 103 ASP A O 1
ATOM 763 N N . GLY A 1 104 ? -3.318 -45.531 -4.582 1 95.31 104 GLY A N 1
ATOM 764 C CA . GLY A 1 104 ? -4.254 -46.438 -5.227 1 95.31 104 GLY A CA 1
ATOM 765 C C . GLY A 1 104 ? -5.656 -46.375 -4.648 1 95.31 104 GLY A C 1
ATOM 766 O O . GLY A 1 104 ? -6.516 -47.188 -4.984 1 95.31 104 GLY A O 1
ATOM 767 N N . HIS A 1 105 ? -5.875 -45.344 -3.777 1 96.69 105 HIS A N 1
ATOM 768 C CA . HIS A 1 105 ? -7.18 -45.219 -3.139 1 96.69 105 HIS A CA 1
ATOM 769 C C . HIS A 1 105 ? -7.746 -43.812 -3.342 1 96.69 105 HIS A C 1
ATOM 771 O O . HIS A 1 105 ? -7.879 -43.031 -2.385 1 96.69 105 HIS A O 1
ATOM 777 N N . PRO A 1 106 ? -8.203 -43.531 -4.613 1 96.25 106 PRO A N 1
ATOM 778 C CA . PRO A 1 106 ? -8.695 -42.188 -4.902 1 96.25 106 PRO A CA 1
ATOM 779 C C . PRO A 1 106 ? -9.875 -41.781 -4.02 1 96.25 106 PRO A C 1
ATOM 781 O O . PRO A 1 106 ? -10.102 -40.594 -3.779 1 96.25 106 PRO A O 1
ATOM 784 N N . GLU A 1 107 ? -10.594 -42.781 -3.465 1 95.38 107 GLU A N 1
ATOM 785 C CA . GLU A 1 107 ? -11.773 -42.5 -2.643 1 95.38 107 GLU A CA 1
ATOM 786 C C . GLU A 1 107 ? -11.398 -41.781 -1.353 1 95.38 107 GLU A C 1
ATOM 788 O O . GLU A 1 107 ? -12.258 -41.25 -0.667 1 95.38 107 GLU A O 1
ATOM 793 N N . ARG A 1 108 ? -10.109 -41.719 -1.019 1 95.25 108 ARG A N 1
ATOM 794 C CA . ARG A 1 108 ? -9.641 -41 0.163 1 95.25 108 ARG A CA 1
ATOM 795 C C . ARG A 1 108 ? -9.656 -39.469 -0.066 1 95.25 108 ARG A C 1
ATOM 797 O O . ARG A 1 108 ? -9.617 -38.688 0.888 1 95.25 108 ARG A O 1
ATOM 804 N N . SER A 1 109 ? -9.672 -39.062 -1.272 1 96.25 109 SER A N 1
ATOM 805 C CA . SER A 1 109 ? -9.711 -37.656 -1.649 1 96.25 109 SER A CA 1
ATOM 806 C C . SER A 1 109 ? -11.141 -37.125 -1.634 1 96.25 109 SER A C 1
ATOM 808 O O . SER A 1 109 ? -12.031 -37.719 -2.26 1 96.25 109 SER A O 1
ATOM 810 N N . ARG A 1 110 ? -11.312 -36.062 -0.893 1 95.44 110 ARG A N 1
ATOM 811 C CA . ARG A 1 110 ? -12.602 -35.406 -0.907 1 95.44 110 ARG A CA 1
ATOM 812 C C . ARG A 1 110 ? -12.938 -34.875 -2.305 1 95.44 110 ARG A C 1
ATOM 814 O O . ARG A 1 110 ? -14.086 -34.969 -2.744 1 95.44 110 ARG A O 1
ATOM 821 N N . HIS A 1 111 ? -11.961 -34.375 -2.977 1 95.5 111 HIS A N 1
ATOM 822 C CA . HIS A 1 111 ? -12.102 -33.906 -4.352 1 95.5 111 HIS A CA 1
ATOM 823 C C . HIS A 1 111 ? -12.633 -35 -5.258 1 95.5 111 HIS A C 1
ATOM 825 O O . HIS A 1 111 ? -13.5 -34.75 -6.102 1 95.5 111 HIS A O 1
ATOM 831 N N . TYR A 1 112 ? -12.141 -36.188 -5.043 1 97.31 112 TYR A N 1
ATOM 832 C CA . TYR A 1 112 ? -12.586 -37.344 -5.84 1 97.31 112 TYR A CA 1
ATOM 833 C C . TYR A 1 112 ? -14.055 -37.656 -5.582 1 97.31 112 TYR A C 1
ATOM 835 O O . TYR A 1 112 ? -14.852 -37.75 -6.516 1 97.31 112 TYR A O 1
ATOM 843 N N . ARG A 1 113 ? -14.383 -37.719 -4.344 1 96.94 113 ARG A N 1
ATOM 844 C CA . ARG A 1 113 ? -15.719 -38.156 -3.926 1 96.94 113 ARG A CA 1
ATOM 845 C C . ARG A 1 113 ? -16.766 -37.094 -4.285 1 96.94 113 ARG A C 1
ATOM 847 O O . ARG A 1 113 ? -17.844 -37.438 -4.773 1 96.94 113 ARG A O 1
ATOM 854 N N . GLU A 1 114 ? -16.453 -35.875 -4.156 1 96.19 114 GLU A N 1
ATOM 855 C CA . GLU A 1 114 ? -17.484 -34.844 -4.195 1 96.19 114 GLU A CA 1
ATOM 856 C C . GLU A 1 114 ? -17.531 -34.156 -5.562 1 96.19 114 GLU A C 1
ATOM 858 O O . GLU A 1 114 ? -18.516 -33.5 -5.898 1 96.19 114 GLU A O 1
ATOM 863 N N . ILE A 1 115 ? -16.5 -34.312 -6.336 1 96.88 115 ILE A N 1
ATOM 864 C CA . ILE A 1 115 ? -16.453 -33.531 -7.57 1 96.88 115 ILE A CA 1
ATOM 865 C C . ILE A 1 115 ? -16.188 -34.469 -8.758 1 96.88 115 ILE A C 1
ATOM 867 O O . ILE A 1 115 ? -16.969 -34.531 -9.695 1 96.88 115 ILE A O 1
ATOM 871 N N . LEU A 1 116 ? -15.141 -35.219 -8.711 1 97.44 116 LEU A N 1
ATOM 872 C CA . LEU A 1 116 ? -14.719 -36 -9.875 1 97.44 116 LEU A CA 1
ATOM 873 C C . LEU A 1 116 ? -15.734 -37.062 -10.211 1 97.44 116 LEU A C 1
ATOM 875 O O . LEU A 1 116 ? -16.125 -37.219 -11.367 1 97.44 116 LEU A O 1
ATOM 879 N N . VAL A 1 117 ? -16.188 -37.812 -9.211 1 97.19 117 VAL A N 1
ATOM 880 C CA . VAL A 1 117 ? -17.141 -38.906 -9.438 1 97.19 117 VAL A CA 1
ATOM 881 C C . VAL A 1 117 ? -18.453 -38.312 -9.992 1 97.19 117 VAL A C 1
ATOM 883 O O . VAL A 1 117 ? -18.906 -38.719 -11.062 1 97.19 117 VAL A O 1
ATOM 886 N N . PRO A 1 118 ? -19.016 -37.312 -9.32 1 96.75 118 PRO A N 1
ATOM 887 C CA . PRO A 1 118 ? -20.266 -36.781 -9.836 1 96.75 118 PRO A CA 1
ATOM 888 C C . PRO A 1 118 ? -20.125 -36.125 -11.219 1 96.75 118 PRO A C 1
ATOM 890 O O . PRO A 1 118 ? -21.078 -36.094 -11.992 1 96.75 118 PRO A O 1
ATOM 893 N N . SER A 1 119 ? -19 -35.625 -11.602 1 96 119 SER A N 1
ATOM 894 C CA . SER A 1 119 ? -18.797 -34.938 -12.883 1 96 119 SER A CA 1
ATOM 895 C C . SER A 1 119 ? -18.547 -35.938 -14 1 96 119 SER A C 1
ATOM 897 O O . SER A 1 119 ? -18.578 -35.594 -15.18 1 96 119 SER A O 1
ATOM 899 N N . GLY A 1 120 ? -18.172 -37.188 -13.609 1 95.75 120 GLY A N 1
ATOM 900 C CA . GLY A 1 120 ? -17.875 -38.219 -14.586 1 95.75 120 GLY A CA 1
ATOM 901 C C . GLY A 1 120 ? -16.438 -38.219 -15.031 1 95.75 120 GLY A C 1
ATOM 902 O O . GLY A 1 120 ? -16.047 -39.031 -15.883 1 95.75 120 GLY A O 1
ATOM 903 N N . MET A 1 121 ? -15.656 -37.344 -14.555 1 96.38 121 MET A N 1
ATOM 904 C CA . MET A 1 121 ? -14.227 -37.25 -14.844 1 96.38 121 MET A CA 1
ATOM 905 C C . MET A 1 121 ? -13.406 -37.812 -13.68 1 96.38 121 MET A C 1
ATOM 907 O O . MET A 1 121 ? -12.758 -37.031 -12.953 1 96.38 121 MET A O 1
ATOM 911 N N . THR A 1 122 ? -13.297 -39.094 -13.586 1 96.44 122 THR A N 1
ATOM 912 C CA . THR A 1 122 ? -12.859 -39.719 -12.352 1 96.44 122 THR A CA 1
ATOM 913 C C . THR A 1 122 ? -11.344 -39.844 -12.312 1 96.44 122 THR A C 1
ATOM 915 O O . THR A 1 122 ? -10.773 -40.281 -11.305 1 96.44 122 THR A O 1
ATOM 918 N N . ARG A 1 123 ? -10.672 -39.531 -13.422 1 97 123 ARG A N 1
ATOM 919 C CA . ARG A 1 123 ? -9.211 -39.594 -13.477 1 97 123 ARG A CA 1
ATOM 920 C C . ARG A 1 123 ? -8.609 -38.188 -13.594 1 97 123 ARG A C 1
ATOM 922 O O . ARG A 1 123 ? -9.109 -37.375 -14.359 1 97 123 ARG A O 1
ATOM 929 N N . GLU A 1 124 ? -7.613 -37.969 -12.75 1 97.88 124 GLU A N 1
ATOM 930 C CA . GLU A 1 124 ? -7.016 -36.625 -12.719 1 97.88 124 GLU A CA 1
ATOM 931 C C . GLU A 1 124 ? -5.496 -36.719 -12.625 1 97.88 124 GLU A C 1
ATOM 933 O O . GLU A 1 124 ? -4.957 -37.562 -11.914 1 97.88 124 GLU A O 1
ATOM 938 N N . MET A 1 125 ? -4.816 -35.875 -13.336 1 98 125 MET A N 1
ATOM 939 C CA . MET A 1 125 ? -3.387 -35.594 -13.203 1 98 125 MET A CA 1
ATOM 940 C C . MET A 1 125 ? -3.125 -34.094 -13.125 1 98 125 MET A C 1
ATOM 942 O O . MET A 1 125 ? -3.73 -33.312 -13.867 1 98 125 MET A O 1
ATOM 946 N N . ARG A 1 126 ? -2.277 -33.719 -12.203 1 97.44 126 ARG A N 1
ATOM 947 C CA . ARG A 1 126 ? -1.89 -32.312 -12.094 1 97.44 126 ARG A CA 1
ATOM 948 C C . ARG A 1 126 ? -0.4 -32.156 -12.367 1 97.44 126 ARG A C 1
ATOM 950 O O . ARG A 1 126 ? 0.417 -32.969 -11.953 1 97.44 126 ARG A O 1
ATOM 957 N N . ILE A 1 127 ? -0.091 -31.141 -13.078 1 96.88 127 ILE A N 1
ATOM 958 C CA . ILE A 1 127 ? 1.28 -30.75 -13.383 1 96.88 127 ILE A CA 1
ATOM 959 C C . ILE A 1 127 ? 1.555 -29.359 -12.805 1 96.88 127 ILE A C 1
ATOM 961 O O . ILE A 1 127 ? 0.847 -28.406 -13.117 1 96.88 127 ILE A O 1
ATOM 965 N N . LEU A 1 128 ? 2.574 -29.25 -12 1 95.44 128 LEU A N 1
ATOM 966 C CA . LEU A 1 128 ? 2.967 -27.969 -11.422 1 95.44 128 LEU A CA 1
ATOM 967 C C . LEU A 1 128 ? 4.07 -27.312 -12.25 1 95.44 128 LEU A C 1
ATOM 969 O O . LEU A 1 128 ? 5.016 -27.984 -12.672 1 95.44 128 LEU A O 1
ATOM 973 N N . PHE A 1 129 ? 3.85 -26.109 -12.516 1 95.88 129 PHE A N 1
ATOM 974 C CA . PHE A 1 129 ? 4.895 -25.312 -13.156 1 95.88 129 PHE A CA 1
ATOM 975 C C . PHE A 1 129 ? 5.66 -24.484 -12.125 1 95.88 129 PHE A C 1
ATOM 977 O O . PHE A 1 129 ? 5.367 -23.312 -11.93 1 95.88 129 PHE A O 1
ATOM 984 N N . GLY A 1 130 ? 6.578 -25.016 -11.555 1 88.81 130 GLY A N 1
ATOM 985 C CA . GLY A 1 130 ? 7.383 -24.422 -10.5 1 88.81 130 GLY A CA 1
ATOM 986 C C . GLY A 1 130 ? 8.289 -25.422 -9.805 1 88.81 130 GLY A C 1
ATOM 987 O O . GLY A 1 130 ? 8.305 -26.609 -10.156 1 88.81 130 GLY A O 1
ATOM 988 N N . ASP A 1 131 ? 9.203 -24.984 -8.969 1 71.31 131 ASP A N 1
ATOM 989 C CA . ASP A 1 131 ? 10.039 -25.875 -8.156 1 71.31 131 ASP A CA 1
ATOM 990 C C . ASP A 1 131 ? 10.258 -25.297 -6.758 1 71.31 131 ASP A C 1
ATOM 992 O O . ASP A 1 131 ? 10.156 -24.094 -6.562 1 71.31 131 ASP A O 1
ATOM 996 N N . LYS A 1 132 ? 10.484 -26.172 -5.801 1 68.94 132 LYS A N 1
ATOM 997 C CA . LYS A 1 132 ? 10.883 -25.938 -4.414 1 68.94 132 LYS A CA 1
ATOM 998 C C . LYS A 1 132 ? 10.047 -24.844 -3.773 1 68.94 132 LYS A C 1
ATOM 1000 O O . LYS A 1 132 ? 10.594 -23.922 -3.152 1 68.94 132 LYS A O 1
ATOM 1005 N N . GLY A 1 133 ? 8.758 -24.844 -4.031 1 67.5 133 GLY A N 1
ATOM 1006 C CA . GLY A 1 133 ? 7.859 -23.938 -3.338 1 67.5 133 GLY A CA 1
ATOM 1007 C C . GLY A 1 133 ? 7.547 -22.672 -4.129 1 67.5 133 GLY A C 1
ATOM 1008 O O . GLY A 1 133 ? 6.68 -21.891 -3.74 1 67.5 133 GLY A O 1
ATOM 1009 N N . ASN A 1 134 ? 8.164 -22.5 -5.125 1 80.56 134 ASN A N 1
ATOM 1010 C CA . ASN A 1 134 ? 7.891 -21.359 -5.992 1 80.56 134 ASN A CA 1
ATOM 1011 C C . ASN A 1 134 ? 7.086 -21.766 -7.219 1 80.56 134 ASN A C 1
ATOM 1013 O O . ASN A 1 134 ? 7.648 -21.953 -8.305 1 80.56 134 ASN A O 1
ATOM 1017 N N . VAL A 1 135 ? 5.781 -21.875 -7.027 1 91.12 135 VAL A N 1
ATOM 1018 C CA . VAL A 1 135 ? 4.879 -22.344 -8.07 1 91.12 135 VAL A CA 1
ATOM 1019 C C . VAL A 1 135 ? 4.227 -21.141 -8.766 1 91.12 135 VAL A C 1
ATOM 1021 O O . VAL A 1 135 ? 3.715 -20.25 -8.102 1 91.12 135 VAL A O 1
ATOM 1024 N N . TRP A 1 136 ? 4.211 -21.156 -10.102 1 92.19 136 TRP A N 1
ATOM 1025 C CA . TRP A 1 136 ? 3.689 -20.016 -10.859 1 92.19 136 TRP A CA 1
ATOM 1026 C C . TRP A 1 136 ? 2.424 -20.406 -11.617 1 92.19 136 TRP A C 1
ATOM 1028 O O . TRP A 1 136 ? 1.668 -19.531 -12.062 1 92.19 136 TRP A O 1
ATOM 1038 N N . GLY A 1 137 ? 2.26 -21.703 -11.805 1 94.44 137 GLY A N 1
ATOM 1039 C CA . GLY A 1 137 ? 1.111 -22.219 -12.539 1 94.44 137 GLY A CA 1
ATOM 1040 C C . GLY A 1 137 ? 0.907 -23.703 -12.375 1 94.44 137 GLY A C 1
ATOM 1041 O O . GLY A 1 137 ? 1.717 -24.391 -11.734 1 94.44 137 GLY A O 1
ATOM 1042 N N . ALA A 1 138 ? -0.188 -24.109 -12.93 1 96.06 138 ALA A N 1
ATOM 1043 C CA . ALA A 1 138 ? -0.5 -25.547 -12.906 1 96.06 138 ALA A CA 1
ATOM 1044 C C . ALA A 1 138 ? -1.414 -25.922 -14.07 1 96.06 138 ALA A C 1
ATOM 1046 O O . ALA A 1 138 ? -2.18 -25.094 -14.562 1 96.06 138 ALA A O 1
ATOM 1047 N N . LEU A 1 139 ? -1.278 -27.094 -14.469 1 97.62 139 LEU A N 1
ATOM 1048 C CA . LEU A 1 139 ? -2.143 -27.719 -15.469 1 97.62 139 LEU A CA 1
ATOM 1049 C C . LEU A 1 139 ? -2.844 -28.938 -14.883 1 97.62 139 LEU A C 1
ATOM 1051 O O . LEU A 1 139 ? -2.197 -29.812 -14.312 1 97.62 139 LEU A O 1
ATOM 1055 N N . VAL A 1 140 ? -4.133 -28.922 -14.992 1 97.69 140 VAL A N 1
ATOM 1056 C CA . VAL A 1 140 ? -4.941 -30.031 -14.492 1 97.69 140 VAL A CA 1
ATOM 1057 C C . VAL A 1 140 ? -5.59 -30.766 -15.664 1 97.69 140 VAL A C 1
ATOM 1059 O O . VAL A 1 140 ? -6.266 -30.141 -16.5 1 97.69 140 VAL A O 1
ATOM 1062 N N . LEU A 1 141 ? -5.391 -32.062 -15.727 1 98.25 141 LEU A N 1
ATOM 1063 C CA . LEU A 1 141 ? -5.922 -32.906 -16.797 1 98.25 141 LEU A CA 1
ATOM 1064 C C . LEU A 1 141 ? -6.898 -33.938 -16.234 1 98.25 141 LEU A C 1
ATOM 1066 O O . LEU A 1 141 ? -6.668 -34.5 -15.164 1 98.25 141 LEU A O 1
ATOM 1070 N N . PHE A 1 142 ? -7.93 -34.125 -17.047 1 98.12 142 PHE A N 1
ATOM 1071 C CA . PHE A 1 142 ? -8.953 -35.094 -16.625 1 98.12 142 PHE A CA 1
ATOM 1072 C C . PHE A 1 142 ? -9.219 -36.125 -17.703 1 98.12 142 PHE A C 1
ATOM 1074 O O . PHE A 1 142 ? -9.125 -35.812 -18.891 1 98.12 142 PHE A O 1
ATOM 1081 N N . ARG A 1 143 ? -9.531 -37.312 -17.266 1 97.81 143 ARG A N 1
ATOM 1082 C CA . ARG A 1 143 ? -10.062 -38.375 -18.125 1 97.81 143 ARG A CA 1
ATOM 1083 C C . ARG A 1 143 ? -11.352 -38.938 -17.547 1 97.81 143 ARG A C 1
ATOM 1085 O O . ARG A 1 143 ? -11.531 -38.969 -16.328 1 97.81 143 ARG A O 1
ATOM 1092 N N . GLY A 1 144 ? -12.188 -39.406 -18.422 1 96.5 144 GLY A N 1
ATOM 1093 C CA . GLY A 1 144 ? -13.422 -40.031 -18 1 96.5 144 GLY A CA 1
ATOM 1094 C C . GLY A 1 144 ? -13.211 -41.406 -17.406 1 96.5 144 GLY A C 1
ATOM 1095 O O . GLY A 1 144 ? -12.125 -41.969 -17.516 1 96.5 144 GLY A O 1
ATOM 1096 N N . ALA A 1 145 ? -14.312 -41.938 -16.828 1 92.88 145 ALA A N 1
ATOM 1097 C CA . ALA A 1 145 ? -14.281 -43.219 -16.125 1 92.88 145 ALA A CA 1
ATOM 1098 C C . ALA A 1 145 ? -14.094 -44.344 -17.125 1 92.88 145 ALA A C 1
ATOM 1100 O O . ALA A 1 145 ? -13.586 -45.406 -16.766 1 92.88 145 ALA A O 1
ATOM 1101 N N . ASP A 1 146 ? -14.398 -44.125 -18.375 1 93.5 146 ASP A N 1
ATOM 1102 C CA . ASP A 1 146 ? -14.43 -45.219 -19.359 1 93.5 146 ASP A CA 1
ATOM 1103 C C . ASP A 1 146 ? -13.086 -45.344 -20.062 1 93.5 146 ASP A C 1
ATOM 1105 O O . ASP A 1 146 ? -12.906 -46.219 -20.906 1 93.5 146 ASP A O 1
ATOM 1109 N N . VAL A 1 147 ? -12.203 -44.562 -19.719 1 94.44 147 VAL A N 1
ATOM 1110 C CA . VAL A 1 147 ? -10.875 -44.594 -20.312 1 94.44 147 VAL A CA 1
ATOM 1111 C C . VAL A 1 147 ? -9.844 -44.938 -19.25 1 94.44 147 VAL A C 1
ATOM 1113 O O . VAL A 1 147 ? -10.055 -44.688 -18.062 1 94.44 147 VAL A O 1
ATOM 1116 N N . PRO A 1 148 ? -8.734 -45.562 -19.672 1 94.75 148 PRO A N 1
ATOM 1117 C CA . PRO A 1 148 ? -7.703 -45.906 -18.688 1 94.75 148 PRO A CA 1
ATOM 1118 C C . PRO A 1 148 ? -7.156 -44.688 -17.953 1 94.75 148 PRO A C 1
ATOM 1120 O O . PRO A 1 148 ? -7.059 -43.594 -18.531 1 94.75 148 PRO A O 1
ATOM 1123 N N . ASP A 1 149 ? -6.816 -44.938 -16.766 1 96.62 149 ASP A N 1
ATOM 1124 C CA . ASP A 1 149 ? -6.211 -43.875 -15.945 1 96.62 149 ASP A CA 1
ATOM 1125 C C . ASP A 1 149 ? -4.875 -43.438 -16.531 1 96.62 149 ASP A C 1
ATOM 1127 O O . ASP A 1 149 ? -4.32 -44.094 -17.406 1 96.62 149 ASP A O 1
ATOM 1131 N N . PHE A 1 150 ? -4.438 -42.25 -16.094 1 96.94 150 PHE A N 1
ATOM 1132 C CA . PHE A 1 150 ? -3.086 -41.812 -16.422 1 96.94 150 PHE A CA 1
ATOM 1133 C C . PHE A 1 150 ? -2.047 -42.75 -15.836 1 96.94 150 PHE A C 1
ATOM 1135 O O . PHE A 1 150 ? -2.107 -43.094 -14.656 1 96.94 150 PHE A O 1
ATOM 1142 N N . ALA A 1 151 ? -1.137 -43.156 -16.656 1 93.94 151 ALA A N 1
ATOM 1143 C CA . ALA A 1 151 ? -0.06 -44.031 -16.203 1 93.94 151 ALA A CA 1
ATOM 1144 C C . ALA A 1 151 ? 1.063 -43.219 -15.547 1 93.94 151 ALA A C 1
ATOM 1146 O O . ALA A 1 151 ? 1.17 -42 -15.758 1 93.94 151 ALA A O 1
ATOM 1147 N N . ALA A 1 152 ? 1.852 -43.906 -14.758 1 92.25 152 ALA A N 1
ATOM 1148 C CA . ALA A 1 152 ? 3.039 -43.281 -14.18 1 92.25 152 ALA A CA 1
ATOM 1149 C C . ALA A 1 152 ? 3.934 -42.688 -15.266 1 92.25 152 ALA A C 1
ATOM 1151 O O . ALA A 1 152 ? 4.543 -41.625 -15.07 1 92.25 152 ALA A O 1
ATOM 1152 N N . ALA A 1 153 ? 3.965 -43.375 -16.359 1 92.5 153 ALA A N 1
ATOM 1153 C CA . ALA A 1 153 ? 4.766 -42.906 -17.5 1 92.5 153 ALA A CA 1
ATOM 1154 C C . ALA A 1 153 ? 4.238 -41.594 -18.047 1 92.5 153 ALA A C 1
ATOM 1156 O O . ALA A 1 153 ? 5.012 -40.75 -18.516 1 92.5 153 ALA A O 1
ATOM 1157 N N . ASP A 1 154 ? 2.93 -41.406 -18.031 1 94.88 154 ASP A N 1
ATOM 1158 C CA . ASP A 1 154 ? 2.332 -40.156 -18.453 1 94.88 154 ASP A CA 1
ATOM 1159 C C . ASP A 1 154 ? 2.814 -39 -17.578 1 94.88 154 ASP A C 1
ATOM 1161 O O . ASP A 1 154 ? 3.201 -37.938 -18.094 1 94.88 154 ASP A O 1
ATOM 1165 N N . ALA A 1 155 ? 2.812 -39.219 -16.297 1 95.56 155 ALA A N 1
ATOM 1166 C CA . ALA A 1 155 ? 3.23 -38.188 -15.336 1 95.56 155 ALA A CA 1
ATOM 1167 C C . ALA A 1 155 ? 4.711 -37.844 -15.5 1 95.56 155 ALA A C 1
ATOM 1169 O O . ALA A 1 155 ? 5.094 -36.688 -15.469 1 95.56 155 ALA A O 1
ATOM 1170 N N . GLU A 1 156 ? 5.5 -38.844 -15.664 1 93.5 156 GLU A N 1
ATOM 1171 C CA . GLU A 1 156 ? 6.934 -38.625 -15.859 1 93.5 156 GLU A CA 1
ATOM 1172 C C . GLU A 1 156 ? 7.211 -37.812 -17.125 1 93.5 156 GLU A C 1
ATOM 1174 O O . GLU A 1 156 ? 8.023 -36.906 -17.109 1 93.5 156 GLU A O 1
ATOM 1179 N N . LEU A 1 157 ? 6.512 -38.219 -18.141 1 94.12 157 LEU A N 1
ATOM 1180 C CA . LEU A 1 157 ? 6.668 -37.5 -19.406 1 94.12 157 LEU A CA 1
ATOM 1181 C C . LEU A 1 157 ? 6.246 -36.062 -19.266 1 94.12 157 LEU A C 1
ATOM 1183 O O . LEU A 1 157 ? 6.988 -35.156 -19.656 1 94.12 157 LEU A O 1
ATOM 1187 N N . ALA A 1 158 ? 5.102 -35.844 -18.734 1 94.62 158 ALA A N 1
ATOM 1188 C CA . ALA A 1 158 ? 4.57 -34.5 -18.594 1 94.62 158 ALA A CA 1
ATOM 1189 C C . ALA A 1 158 ? 5.488 -33.625 -17.719 1 94.62 158 ALA A C 1
ATOM 1191 O O . ALA A 1 158 ? 5.785 -32.5 -18.062 1 94.62 158 ALA A O 1
ATOM 1192 N N . GLY A 1 159 ? 5.945 -34.188 -16.625 1 92.81 159 GLY A N 1
ATOM 1193 C CA . GLY A 1 159 ? 6.852 -33.469 -15.734 1 92.81 159 GLY A CA 1
ATOM 1194 C C . GLY A 1 159 ? 8.156 -33.094 -16.391 1 92.81 159 GLY A C 1
ATOM 1195 O O . GLY A 1 159 ? 8.602 -31.938 -16.281 1 92.81 159 GLY A O 1
ATOM 1196 N N . ALA A 1 160 ? 8.695 -34 -17.109 1 92 160 ALA A N 1
ATOM 1197 C CA . ALA A 1 160 ? 9.992 -33.781 -17.75 1 92 160 ALA A CA 1
ATOM 1198 C C . ALA A 1 160 ? 9.867 -32.781 -18.906 1 92 160 ALA A C 1
ATOM 1200 O O . ALA A 1 160 ? 10.75 -31.953 -19.109 1 92 160 ALA A O 1
ATOM 1201 N N . ALA A 1 161 ? 8.766 -32.875 -19.594 1 91.75 161 ALA A N 1
ATOM 1202 C CA . ALA A 1 161 ? 8.602 -32.094 -20.812 1 91.75 161 ALA A CA 1
ATOM 1203 C C . ALA A 1 161 ? 8.289 -30.625 -20.484 1 91.75 161 ALA A C 1
ATOM 1205 O O . ALA A 1 161 ? 8.414 -29.75 -21.344 1 91.75 161 ALA A O 1
ATOM 1206 N N . THR A 1 162 ? 7.922 -30.359 -19.25 1 89.38 162 THR A N 1
ATOM 1207 C CA . THR A 1 162 ? 7.395 -29.031 -18.953 1 89.38 162 THR A CA 1
ATOM 1208 C C . THR A 1 162 ? 8.312 -28.281 -17.984 1 89.38 162 THR A C 1
ATOM 1210 O O . THR A 1 162 ? 7.898 -27.312 -17.344 1 89.38 162 THR A O 1
ATOM 1213 N N . THR A 1 163 ? 9.578 -28.609 -17.906 1 88.38 163 THR A N 1
ATOM 1214 C CA . THR A 1 163 ? 10.523 -28.047 -16.953 1 88.38 163 THR A CA 1
ATOM 1215 C C . THR A 1 163 ? 10.773 -26.562 -17.25 1 88.38 163 THR A C 1
ATOM 1217 O O . THR A 1 163 ? 11.039 -25.781 -16.344 1 88.38 163 THR A O 1
ATOM 1220 N N . SER A 1 164 ? 10.547 -26.219 -18.547 1 92 164 SER A N 1
ATOM 1221 C CA . SER A 1 164 ? 10.859 -24.859 -18.953 1 92 164 SER A CA 1
ATOM 1222 C C . SER A 1 164 ? 9.656 -23.938 -18.781 1 92 164 SER A C 1
ATOM 1224 O O . SER A 1 164 ? 9.789 -22.703 -18.844 1 92 164 SER A O 1
ATOM 1226 N N . VAL A 1 165 ? 8.523 -24.484 -18.484 1 95.19 165 VAL A N 1
ATOM 1227 C CA . VAL A 1 165 ? 7.277 -23.734 -18.531 1 95.19 165 VAL A CA 1
ATOM 1228 C C . VAL A 1 165 ? 7.219 -22.75 -17.359 1 95.19 165 VAL A C 1
ATOM 1230 O O . VAL A 1 165 ? 6.777 -21.609 -17.531 1 95.19 165 VAL A O 1
ATOM 1233 N N . ALA A 1 166 ? 7.688 -23.156 -16.219 1 92.38 166 ALA A N 1
ATOM 1234 C CA . ALA A 1 166 ? 7.676 -22.281 -15.047 1 92.38 166 ALA A CA 1
ATOM 1235 C C . ALA A 1 166 ? 8.445 -20.984 -15.312 1 92.38 166 ALA A C 1
ATOM 1237 O O . ALA A 1 166 ? 7.957 -19.891 -15.016 1 92.38 166 ALA A O 1
ATOM 1238 N N . ASP A 1 167 ? 9.578 -21.109 -15.938 1 89 167 ASP A N 1
ATOM 1239 C CA . ASP A 1 167 ? 10.414 -19.938 -16.234 1 89 167 ASP A CA 1
ATOM 1240 C C . ASP A 1 167 ? 9.719 -19.016 -17.234 1 89 167 ASP A C 1
ATOM 1242 O O . ASP A 1 167 ? 9.805 -17.797 -17.109 1 89 167 ASP A O 1
ATOM 1246 N N . ALA A 1 168 ? 9.117 -19.609 -18.156 1 92.25 168 ALA A N 1
ATOM 1247 C CA . ALA A 1 168 ? 8.422 -18.812 -19.156 1 92.25 168 ALA A CA 1
ATOM 1248 C C . ALA A 1 168 ? 7.25 -18.047 -18.531 1 92.25 168 ALA A C 1
ATOM 1250 O O . ALA A 1 168 ? 7.047 -16.859 -18.828 1 92.25 168 ALA A O 1
ATOM 1251 N N . ILE A 1 169 ? 6.5 -18.719 -17.656 1 91.94 169 ILE A N 1
ATOM 1252 C CA . ILE A 1 169 ? 5.383 -18.062 -16.984 1 91.94 169 ILE A CA 1
ATOM 1253 C C . ILE A 1 169 ? 5.898 -16.906 -16.125 1 91.94 169 ILE A C 1
ATOM 1255 O O . ILE A 1 169 ? 5.34 -15.812 -16.156 1 91.94 169 ILE A O 1
ATOM 1259 N N . ARG A 1 170 ? 6.898 -17.188 -15.422 1 87.94 170 ARG A N 1
ATOM 1260 C CA . ARG A 1 170 ? 7.508 -16.188 -14.555 1 87.94 170 ARG A CA 1
ATOM 1261 C C . ARG A 1 170 ? 7.914 -14.953 -15.352 1 87.94 170 ARG A C 1
ATOM 1263 O O . ARG A 1 170 ? 7.629 -13.82 -14.945 1 87.94 170 ARG A O 1
ATOM 1270 N N . ARG A 1 171 ? 8.547 -15.133 -16.453 1 85.38 171 ARG A N 1
ATOM 1271 C CA . ARG A 1 171 ? 8.977 -14.039 -17.297 1 85.38 171 ARG A CA 1
ATOM 1272 C C . ARG A 1 171 ? 7.781 -13.219 -17.781 1 85.38 171 ARG A C 1
ATOM 1274 O O . ARG A 1 171 ? 7.809 -11.984 -17.75 1 85.38 171 ARG A O 1
ATOM 1281 N N . GLU A 1 172 ? 6.801 -13.938 -18.156 1 84.94 172 GLU A N 1
ATOM 1282 C CA . GLU A 1 172 ? 5.613 -13.273 -18.703 1 84.94 172 GLU A CA 1
ATOM 1283 C C . GLU A 1 172 ? 4.895 -12.469 -17.609 1 84.94 172 GLU A C 1
ATOM 1285 O O . GLU A 1 172 ? 4.336 -11.406 -17.891 1 84.94 172 GLU A O 1
ATOM 1290 N N . MET A 1 173 ? 4.941 -12.914 -16.438 1 83.69 173 MET A N 1
ATOM 1291 C CA . MET A 1 173 ? 4.184 -12.289 -15.359 1 83.69 173 MET A CA 1
ATOM 1292 C C . MET A 1 173 ? 4.957 -11.125 -14.75 1 83.69 173 MET A C 1
ATOM 1294 O O . MET A 1 173 ? 4.363 -10.141 -14.312 1 83.69 173 MET A O 1
ATOM 1298 N N . VAL A 1 174 ? 6.199 -11.195 -14.711 1 80 174 VAL A N 1
ATOM 1299 C CA . VAL A 1 174 ? 6.973 -10.25 -13.914 1 80 174 VAL A CA 1
ATOM 1300 C C . VAL A 1 174 ? 7.582 -9.188 -14.82 1 80 174 VAL A C 1
ATOM 1302 O O . VAL A 1 174 ? 7.676 -8.016 -14.445 1 80 174 VAL A O 1
ATOM 1305 N N . LEU A 1 175 ? 7.977 -9.531 -16.031 1 73.06 175 LEU A N 1
ATOM 1306 C CA . LEU A 1 175 ? 8.805 -8.633 -16.828 1 73.06 175 LEU A CA 1
ATOM 1307 C C . LEU A 1 175 ? 7.961 -7.91 -17.875 1 73.06 175 LEU A C 1
ATOM 1309 O O . LEU A 1 175 ? 8.445 -6.996 -18.547 1 73.06 175 LEU A O 1
ATOM 1313 N N . THR A 1 176 ? 6.734 -8.266 -17.906 1 68.31 176 THR A N 1
ATOM 1314 C CA . THR A 1 176 ? 5.906 -7.523 -18.844 1 68.31 176 THR A CA 1
ATOM 1315 C C . THR A 1 176 ? 5.562 -6.141 -18.297 1 68.31 176 THR A C 1
ATOM 1317 O O . THR A 1 176 ? 5.254 -5.996 -17.125 1 68.31 176 THR A O 1
ATOM 1320 N N . GLU A 1 177 ? 5.598 -5.145 -19.141 1 66.69 177 GLU A N 1
ATOM 1321 C CA . GLU A 1 177 ? 5.402 -3.744 -18.766 1 66.69 177 GLU A CA 1
ATOM 1322 C C . GLU A 1 177 ? 3.93 -3.439 -18.516 1 66.69 177 GLU A C 1
ATOM 1324 O O . GLU A 1 177 ? 3.051 -4.098 -19.078 1 66.69 177 GLU A O 1
ATOM 1329 N N . ILE A 1 178 ? 3.818 -2.447 -17.578 1 65.75 178 ILE A N 1
ATOM 1330 C CA . ILE A 1 178 ? 2.471 -1.952 -17.328 1 65.75 178 ILE A CA 1
ATOM 1331 C C . ILE A 1 178 ? 1.999 -1.11 -18.516 1 65.75 178 ILE A C 1
ATOM 1333 O O . ILE A 1 178 ? 2.707 -0.204 -18.969 1 65.75 178 ILE A O 1
ATOM 1337 N N . ALA A 1 179 ? 0.869 -1.472 -18.984 1 60.88 179 ALA A N 1
ATOM 1338 C CA . ALA A 1 179 ? 0.366 -0.888 -20.219 1 60.88 179 ALA A CA 1
ATOM 1339 C C . ALA A 1 179 ? -0.172 0.521 -19.984 1 60.88 179 ALA A C 1
ATOM 1341 O O . ALA A 1 179 ? -0.048 1.392 -20.844 1 60.88 179 ALA A O 1
ATOM 1342 N N . THR A 1 180 ? -0.91 0.725 -18.906 1 61.78 180 THR A N 1
ATOM 1343 C CA . THR A 1 180 ? -1.576 2.01 -18.719 1 61.78 180 THR A CA 1
ATOM 1344 C C . THR A 1 180 ? -1.498 2.465 -17.266 1 61.78 180 THR A C 1
ATOM 1346 O O . THR A 1 180 ? -1.436 1.639 -16.359 1 61.78 180 THR A O 1
ATOM 1349 N N . GLU A 1 181 ? -1.354 3.789 -17.234 1 61.28 181 GLU A N 1
ATOM 1350 C CA . GLU A 1 181 ? -1.495 4.391 -15.906 1 61.28 181 GLU A CA 1
ATOM 1351 C C . GLU A 1 181 ? -2.949 4.383 -15.445 1 61.28 181 GLU A C 1
ATOM 1353 O O . GLU A 1 181 ? -3.855 4.68 -16.234 1 61.28 181 GLU A O 1
ATOM 1358 N N . ASP A 1 182 ? -3.188 3.764 -14.336 1 61.38 182 ASP A N 1
ATOM 1359 C CA . ASP A 1 182 ? -4.559 3.732 -13.836 1 61.38 182 ASP A CA 1
ATOM 1360 C C . ASP A 1 182 ? -4.91 5.027 -13.109 1 61.38 182 ASP A C 1
ATOM 1362 O O . ASP A 1 182 ? -4.062 5.613 -12.422 1 61.38 182 ASP A O 1
ATOM 1366 N N . ALA A 1 183 ? -6.152 5.508 -13.43 1 58.06 183 ALA A N 1
ATOM 1367 C CA . ALA A 1 183 ? -6.699 6.719 -12.828 1 58.06 183 ALA A CA 1
ATOM 1368 C C . ALA A 1 183 ? -6.996 6.508 -11.344 1 58.06 183 ALA A C 1
ATOM 1370 O O . ALA A 1 183 ? -6.996 7.457 -10.562 1 58.06 183 ALA A O 1
ATOM 1371 N N . VAL A 1 184 ? -7.414 5.289 -11.086 1 59.72 184 VAL A N 1
ATOM 1372 C CA . VAL A 1 184 ? -7.848 5.023 -9.727 1 59.72 184 VAL A CA 1
ATOM 1373 C C . VAL A 1 184 ? -6.633 4.824 -8.82 1 59.72 184 VAL A C 1
ATOM 1375 O O . VAL A 1 184 ? -5.703 4.098 -9.18 1 59.72 184 VAL A O 1
ATOM 1378 N N . THR A 1 185 ? -6.824 5.77 -7.758 1 65.88 185 THR A N 1
ATOM 1379 C CA . THR A 1 185 ? -5.738 5.703 -6.785 1 65.88 185 THR A CA 1
ATOM 1380 C C . THR A 1 185 ? -6.242 5.152 -5.453 1 65.88 185 THR A C 1
ATOM 1382 O O . THR A 1 185 ? -7.43 5.273 -5.133 1 65.88 185 THR A O 1
ATOM 1385 N N . GLY A 1 186 ? -5.684 4.188 -4.961 1 78.38 186 GLY A N 1
ATOM 1386 C CA . GLY A 1 186 ? -5.855 3.803 -3.57 1 78.38 186 GLY A CA 1
ATOM 1387 C C . GLY A 1 186 ? -6.363 2.383 -3.402 1 78.38 186 GLY A C 1
ATOM 1388 O O . GLY A 1 186 ? -6.66 1.702 -4.387 1 78.38 186 GLY A O 1
ATOM 1389 N N . PRO A 1 187 ? -6.555 1.956 -2.24 1 91.06 187 PRO A N 1
ATOM 1390 C CA . PRO A 1 187 ? -6.996 0.592 -1.939 1 91.06 187 PRO A CA 1
ATOM 1391 C C . PRO A 1 187 ? -8.508 0.426 -2.051 1 91.06 187 PRO A C 1
ATOM 1393 O O . PRO A 1 187 ? -9.25 1.416 -2.041 1 91.06 187 PRO A O 1
ATOM 1396 N N . GLY A 1 188 ? -8.969 -0.772 -2.299 1 93.81 188 GLY A N 1
ATOM 1397 C CA . GLY A 1 188 ? -10.375 -1.121 -2.373 1 93.81 188 GLY A CA 1
ATOM 1398 C C . GLY A 1 188 ? -10.805 -2.105 -1.301 1 93.81 188 GLY A C 1
ATOM 1399 O O . GLY A 1 188 ? -9.977 -2.844 -0.763 1 93.81 188 GLY A O 1
ATOM 1400 N N . LEU A 1 189 ? -12.109 -2.057 -1.006 1 95.5 189 LEU A N 1
ATOM 1401 C CA . LEU A 1 189 ? -12.695 -2.961 -0.023 1 95.5 189 LEU A CA 1
ATOM 1402 C C . LEU A 1 189 ? -13.891 -3.701 -0.611 1 95.5 189 LEU A C 1
ATOM 1404 O O . LEU A 1 189 ? -14.742 -3.096 -1.271 1 95.5 189 LEU A O 1
ATOM 1408 N N . LEU A 1 190 ? -13.906 -4.934 -0.422 1 95.31 190 LEU A N 1
ATOM 1409 C CA . LEU A 1 190 ? -15.047 -5.793 -0.716 1 95.31 190 LEU A CA 1
ATOM 1410 C C . LEU A 1 190 ? -15.453 -6.594 0.516 1 95.31 190 LEU A C 1
ATOM 1412 O O . LEU A 1 190 ? -14.609 -7.223 1.16 1 95.31 190 LEU A O 1
ATOM 1416 N N . LEU A 1 191 ? -16.672 -6.512 0.932 1 94.38 191 LEU A N 1
ATOM 1417 C CA . LEU A 1 191 ? -17.219 -7.359 1.987 1 94.38 191 LEU A CA 1
ATOM 1418 C C . LEU A 1 191 ? -18.047 -8.484 1.4 1 94.38 191 LEU A C 1
ATOM 1420 O O . LEU A 1 191 ? -18.891 -8.25 0.532 1 94.38 191 LEU A O 1
ATOM 1424 N N . LEU A 1 192 ? -17.781 -9.641 1.895 1 94.25 192 LEU A N 1
ATOM 1425 C CA . LEU A 1 192 ? -18.453 -10.836 1.383 1 94.25 192 LEU A CA 1
ATOM 1426 C C . LEU A 1 192 ? -19.203 -11.555 2.498 1 94.25 192 LEU A C 1
ATOM 1428 O O . LEU A 1 192 ? -18.734 -11.602 3.639 1 94.25 192 LEU A O 1
ATOM 1432 N N . THR A 1 193 ? -20.344 -12.148 2.135 1 92.88 193 THR A N 1
ATOM 1433 C CA . THR A 1 193 ? -21 -13.117 2.998 1 92.88 193 THR A CA 1
ATOM 1434 C C . THR A 1 193 ? -20.266 -14.453 2.984 1 92.88 193 THR A C 1
ATOM 1436 O O . THR A 1 193 ? -19.375 -14.664 2.164 1 92.88 193 THR A O 1
ATOM 1439 N N . PRO A 1 194 ? -20.609 -15.391 3.881 1 89.69 194 PRO A N 1
ATOM 1440 C CA . PRO A 1 194 ? -19.969 -16.703 3.883 1 89.69 194 PRO A CA 1
ATOM 1441 C C . PRO A 1 194 ? -20.156 -17.469 2.572 1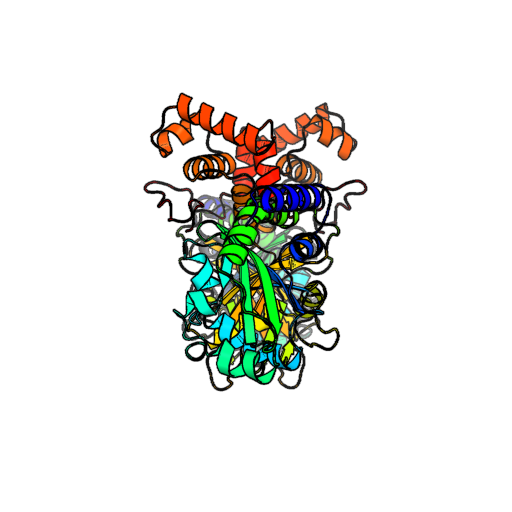 89.69 194 PRO A C 1
ATOM 1443 O O . PRO A 1 194 ? -19.328 -18.281 2.197 1 89.69 194 PRO A O 1
ATOM 1446 N N . ASP A 1 195 ? -21.234 -17.172 1.851 1 88.94 195 ASP A N 1
ATOM 1447 C CA . ASP A 1 195 ? -21.516 -17.812 0.57 1 88.94 195 ASP A CA 1
ATOM 1448 C C . ASP A 1 195 ? -20.891 -17.031 -0.585 1 88.94 195 ASP A C 1
ATOM 1450 O O . ASP A 1 195 ? -21.234 -17.25 -1.747 1 88.94 195 ASP A O 1
ATOM 1454 N N . LEU A 1 196 ? -20.094 -16.016 -0.279 1 90.94 196 LEU A N 1
ATOM 1455 C CA . LEU A 1 196 ? -19.25 -15.281 -1.209 1 90.94 196 LEU A CA 1
ATOM 1456 C C . LEU A 1 196 ? -20.094 -14.312 -2.045 1 90.94 196 LEU A C 1
ATOM 1458 O O . LEU A 1 196 ? -19.75 -14.023 -3.193 1 90.94 196 LEU A O 1
ATOM 1462 N N . HIS A 1 197 ? -21.219 -13.883 -1.472 1 91.75 197 HIS A N 1
ATOM 1463 C CA . HIS A 1 197 ? -21.953 -12.797 -2.1 1 91.75 197 HIS A CA 1
ATOM 1464 C C . HIS A 1 197 ? -21.453 -11.438 -1.608 1 91.75 197 HIS A C 1
ATOM 1466 O O . HIS A 1 197 ? -21.281 -11.242 -0.406 1 91.75 197 HIS A O 1
ATOM 1472 N N . PRO A 1 198 ? -21.266 -10.562 -2.564 1 92.06 198 PRO A N 1
ATOM 1473 C CA . PRO A 1 198 ? -20.844 -9.219 -2.143 1 92.06 198 PRO A CA 1
ATOM 1474 C C . PRO A 1 198 ? -21.906 -8.5 -1.318 1 92.06 198 PRO A C 1
ATOM 1476 O O . PRO A 1 198 ? -23.062 -8.43 -1.73 1 92.06 198 PRO A O 1
ATOM 1479 N N . VAL A 1 199 ? -21.531 -8.055 -0.157 1 91.5 199 VAL A N 1
ATOM 1480 C CA . VAL A 1 199 ? -22.391 -7.219 0.682 1 91.5 199 VAL A CA 1
ATOM 1481 C C . VAL A 1 199 ? -22.234 -5.754 0.273 1 91.5 199 VAL A C 1
ATOM 1483 O O . VAL A 1 199 ? -23.219 -5.039 0.118 1 91.5 199 VAL A O 1
ATOM 1486 N N . THR A 1 200 ? -21.047 -5.301 0.114 1 91.94 200 THR A N 1
ATOM 1487 C CA . THR A 1 200 ? -20.688 -3.957 -0.331 1 91.94 200 THR A CA 1
ATOM 1488 C C . THR A 1 200 ? -19.297 -3.939 -0.947 1 91.94 200 THR A C 1
ATOM 1490 O O . THR A 1 200 ? -18.5 -4.848 -0.713 1 91.94 200 THR A O 1
ATOM 1493 N N . MET A 1 201 ? -19.062 -2.996 -1.752 1 91.88 201 MET A N 1
ATOM 1494 C CA . MET A 1 201 ? -17.797 -2.846 -2.449 1 91.88 201 MET A CA 1
ATOM 1495 C C . MET A 1 201 ? -17.516 -1.378 -2.746 1 91.88 201 MET A C 1
ATOM 1497 O O . MET A 1 201 ? -18.391 -0.647 -3.201 1 91.88 201 MET A O 1
ATOM 1501 N N . THR A 1 202 ? -16.297 -0.981 -2.412 1 91 202 THR A N 1
ATOM 1502 C CA . THR A 1 202 ? -15.922 0.38 -2.773 1 91 202 THR A CA 1
ATOM 1503 C C . THR A 1 202 ? -15.703 0.501 -4.277 1 91 202 THR A C 1
ATOM 1505 O O . THR A 1 202 ? -15.5 -0.502 -4.965 1 91 202 THR A O 1
ATOM 1508 N N . ALA A 1 203 ? -15.719 1.734 -4.773 1 88.75 203 ALA A N 1
ATOM 1509 C CA . ALA A 1 203 ? -15.484 1.984 -6.195 1 88.75 203 ALA A CA 1
ATOM 1510 C C . ALA A 1 203 ? -14.109 1.488 -6.625 1 88.75 203 ALA A C 1
ATOM 1512 O O . ALA A 1 203 ? -13.961 0.909 -7.703 1 88.75 203 ALA A O 1
ATOM 1513 N N . ALA A 1 204 ? -13.164 1.68 -5.773 1 90.81 204 ALA A N 1
ATOM 1514 C CA . ALA A 1 204 ? -11.805 1.241 -6.086 1 90.81 204 ALA A CA 1
ATOM 1515 C C . ALA A 1 204 ? -11.734 -0.277 -6.227 1 90.81 204 ALA A C 1
ATOM 1517 O O . ALA A 1 204 ? -11.102 -0.795 -7.148 1 90.81 204 ALA A O 1
ATOM 1518 N N . ALA A 1 205 ? -12.375 -0.986 -5.301 1 92.94 205 ALA A N 1
ATOM 1519 C CA . ALA A 1 205 ? -12.398 -2.443 -5.398 1 92.94 205 ALA A CA 1
ATOM 1520 C C . ALA A 1 205 ? -13.031 -2.895 -6.711 1 92.94 205 ALA A C 1
ATOM 1522 O O . ALA A 1 205 ? -12.5 -3.773 -7.395 1 92.94 205 ALA A O 1
ATOM 1523 N N . GLY A 1 206 ? -14.156 -2.275 -7.027 1 90.06 206 GLY A N 1
ATOM 1524 C CA . GLY A 1 206 ? -14.805 -2.602 -8.289 1 90.06 206 GLY A CA 1
ATOM 1525 C C . GLY A 1 206 ? -13.914 -2.393 -9.492 1 90.06 206 GLY A C 1
ATOM 1526 O O . GLY A 1 206 ? -13.867 -3.23 -10.398 1 90.06 206 GLY A O 1
ATOM 1527 N N . HIS A 1 207 ? -13.219 -1.333 -9.461 1 88.69 207 HIS A N 1
ATOM 1528 C CA . HIS A 1 207 ? -12.312 -1.002 -10.555 1 88.69 207 HIS A CA 1
ATOM 1529 C C . HIS A 1 207 ? -11.219 -2.049 -10.695 1 88.69 207 HIS A C 1
ATOM 1531 O O . HIS A 1 207 ? -10.969 -2.555 -11.789 1 88.69 207 HIS A O 1
ATOM 1537 N N . TRP A 1 208 ? -10.555 -2.393 -9.648 1 88.88 208 TRP A N 1
ATOM 1538 C CA . TRP A 1 208 ? -9.43 -3.324 -9.68 1 88.88 208 TRP A CA 1
ATOM 1539 C C . TRP A 1 208 ? -9.898 -4.73 -10.039 1 88.88 208 TRP A C 1
ATOM 1541 O O . TRP A 1 208 ? -9.266 -5.418 -10.836 1 88.88 208 TRP A O 1
ATOM 1551 N N . LEU A 1 209 ? -11.008 -5.16 -9.453 1 89.31 209 LEU A N 1
ATOM 1552 C CA . LEU A 1 209 ? -11.5 -6.512 -9.703 1 89.31 209 LEU A CA 1
ATOM 1553 C C . LEU A 1 209 ? -11.93 -6.68 -11.156 1 89.31 209 LEU A C 1
ATOM 1555 O O . LEU A 1 209 ? -11.797 -7.766 -11.727 1 89.31 209 LEU A O 1
ATOM 1559 N N . ALA A 1 210 ? -12.406 -5.617 -11.727 1 86.31 210 ALA A N 1
ATOM 1560 C CA . ALA A 1 210 ? -12.805 -5.66 -13.125 1 86.31 210 ALA A CA 1
ATOM 1561 C C . ALA A 1 210 ? -11.609 -5.898 -14.039 1 86.31 210 ALA A C 1
ATOM 1563 O O . ALA A 1 210 ? -11.766 -6.312 -15.188 1 86.31 210 ALA A O 1
ATOM 1564 N N . GLN A 1 211 ? -10.43 -5.641 -13.539 1 83.5 211 GLN A N 1
ATOM 1565 C CA . GLN A 1 211 ? -9.219 -5.766 -14.352 1 83.5 211 GLN A CA 1
ATOM 1566 C C . GLN A 1 211 ? -8.594 -7.148 -14.188 1 83.5 211 GLN A C 1
ATOM 1568 O O . GLN A 1 211 ? -7.621 -7.477 -14.875 1 83.5 211 GLN A O 1
ATOM 1573 N N . ILE A 1 212 ? -9.078 -7.84 -13.289 1 81.31 212 ILE A N 1
ATOM 1574 C CA . ILE A 1 212 ? -8.555 -9.188 -13.102 1 81.31 212 ILE A CA 1
ATOM 1575 C C . ILE A 1 212 ? -9.188 -10.133 -14.125 1 81.31 212 ILE A C 1
ATOM 1577 O O . ILE A 1 212 ? -10.414 -10.227 -14.211 1 81.31 212 ILE A O 1
ATOM 1581 N N . ASP A 1 213 ? -8.344 -10.602 -15.023 1 66.81 213 ASP A N 1
ATOM 1582 C CA . ASP A 1 213 ? -8.82 -11.461 -16.094 1 66.81 213 ASP A CA 1
ATOM 1583 C C . ASP A 1 213 ? -8.883 -12.922 -15.648 1 66.81 213 ASP A C 1
ATOM 1585 O O . ASP A 1 213 ? -7.848 -13.547 -15.398 1 66.81 213 ASP A O 1
ATOM 1589 N N . ASP A 1 214 ? -9.875 -13.367 -15.078 1 64.12 214 ASP A N 1
ATOM 1590 C CA . ASP A 1 214 ? -9.859 -14.797 -14.797 1 64.12 214 ASP A CA 1
ATOM 1591 C C . ASP A 1 214 ? -10.594 -15.578 -15.883 1 64.12 214 ASP A C 1
ATOM 1593 O O . ASP A 1 214 ? -10.688 -16.797 -15.82 1 64.12 214 ASP A O 1
ATOM 1597 N N . GLY A 1 215 ? -10.695 -14.922 -17.203 1 59.06 215 GLY A N 1
ATOM 1598 C CA . GLY A 1 215 ? -11.305 -15.68 -18.281 1 59.06 215 GLY A CA 1
ATOM 1599 C C . GLY A 1 215 ? -12.531 -16.469 -17.844 1 59.06 215 GLY A C 1
ATOM 1600 O O . GLY A 1 215 ? -12.977 -17.375 -18.547 1 59.06 215 GLY A O 1
ATOM 1601 N N . VAL A 1 216 ? -12.781 -16.359 -16.562 1 57.72 216 VAL A N 1
ATOM 1602 C CA . VAL A 1 216 ? -13.828 -17.266 -16.094 1 57.72 216 VAL A CA 1
ATOM 1603 C C . VAL A 1 216 ? -15.195 -16.766 -16.562 1 57.72 216 VAL A C 1
ATOM 1605 O O . VAL A 1 216 ? -15.281 -15.844 -17.375 1 57.72 216 VAL A O 1
ATOM 1608 N N . ASP A 1 217 ? -16.25 -17.031 -15.758 1 59.56 217 ASP A N 1
ATOM 1609 C CA . ASP A 1 217 ? -17.688 -16.828 -15.961 1 59.56 217 ASP A CA 1
ATOM 1610 C C . ASP A 1 217 ? -18.047 -15.352 -15.836 1 59.56 217 ASP A C 1
ATOM 1612 O O . ASP A 1 217 ? -17.844 -14.742 -14.789 1 59.56 217 ASP A O 1
ATOM 1616 N N . ALA A 1 218 ? -18.297 -14.742 -17.078 1 60.06 218 ALA A N 1
ATOM 1617 C CA . ALA A 1 218 ? -18.719 -13.352 -17.125 1 60.06 218 ALA A CA 1
ATOM 1618 C C . ALA A 1 218 ? -19.859 -13.094 -16.141 1 60.06 218 ALA A C 1
ATOM 1620 O O . ALA A 1 218 ? -20.109 -11.953 -15.742 1 60.06 218 ALA A O 1
ATOM 1621 N N . ASP A 1 219 ? -20.5 -14.188 -15.719 1 64.25 219 ASP A N 1
ATOM 1622 C CA . ASP A 1 219 ? -21.672 -14.023 -14.867 1 64.25 219 ASP A CA 1
ATOM 1623 C C . ASP A 1 219 ? -21.281 -13.961 -13.391 1 64.25 219 ASP A C 1
ATOM 1625 O O . ASP A 1 219 ? -22.125 -13.703 -12.531 1 64.25 219 ASP A O 1
ATOM 1629 N N . ARG A 1 220 ? -20.016 -14.164 -13.242 1 70.94 220 ARG A N 1
ATOM 1630 C CA . ARG A 1 220 ? -19.625 -14.211 -11.836 1 70.94 220 ARG A CA 1
ATOM 1631 C C . ARG A 1 220 ? -19.438 -12.805 -11.266 1 70.94 220 ARG A C 1
ATOM 1633 O O . ARG A 1 220 ? -18.938 -11.914 -11.953 1 70.94 220 ARG A O 1
ATOM 1640 N N . GLU A 1 221 ? -19.844 -12.727 -10.023 1 76.38 221 GLU A N 1
ATOM 1641 C CA . GLU A 1 221 ? -19.812 -11.43 -9.352 1 76.38 221 GLU A CA 1
ATOM 1642 C C . GLU A 1 221 ? -18.406 -11.078 -8.883 1 76.38 221 GLU A C 1
ATOM 1644 O O . GLU A 1 221 ? -18.031 -9.906 -8.836 1 76.38 221 GLU A O 1
ATOM 1649 N N . ILE A 1 222 ? -17.656 -12.203 -8.523 1 88.25 222 ILE A N 1
ATOM 1650 C CA . ILE A 1 222 ? -16.312 -11.953 -8.031 1 88.25 222 ILE A CA 1
ATOM 1651 C C . ILE A 1 222 ? -15.312 -12.836 -8.781 1 88.25 222 ILE A C 1
ATOM 1653 O O . ILE A 1 222 ? -15.633 -13.969 -9.164 1 88.25 222 ILE A O 1
ATOM 1657 N N . PRO A 1 223 ? -14.133 -12.32 -9.008 1 89.19 223 PRO A N 1
ATOM 1658 C CA . PRO A 1 223 ? -13.125 -13.078 -9.75 1 89.19 223 PRO A CA 1
ATOM 1659 C C . PRO A 1 223 ? -12.648 -14.32 -8.992 1 89.19 223 PRO A C 1
ATOM 1661 O O . PRO A 1 223 ? -12.805 -14.406 -7.773 1 89.19 223 PRO A O 1
ATOM 1664 N N . PHE A 1 224 ? -12.047 -15.219 -9.766 1 86.81 224 PHE A N 1
ATOM 1665 C CA . PHE A 1 224 ? -11.539 -16.5 -9.289 1 86.81 224 PHE A CA 1
ATOM 1666 C C . PHE A 1 224 ? -10.578 -16.297 -8.125 1 86.81 224 PHE A C 1
ATOM 1668 O O . PHE A 1 224 ? -10.648 -17.016 -7.117 1 86.81 224 PHE A O 1
ATOM 1675 N N . CYS A 1 225 ? -9.68 -15.375 -8.148 1 90.94 225 CYS A N 1
ATOM 1676 C CA . CYS A 1 225 ? -8.672 -15.141 -7.117 1 90.94 225 CYS A CA 1
ATOM 1677 C C . CYS A 1 225 ? -9.328 -14.727 -5.801 1 90.94 225 CYS A C 1
ATOM 1679 O O . CYS A 1 225 ? -8.844 -15.086 -4.727 1 90.94 225 CYS A O 1
ATOM 1681 N N . VAL A 1 226 ? -10.414 -13.992 -5.938 1 93.94 226 VAL A N 1
ATOM 1682 C CA . VAL A 1 226 ? -11.125 -13.562 -4.738 1 93.94 226 VAL A CA 1
ATOM 1683 C C . VAL A 1 226 ? -11.805 -14.758 -4.082 1 93.94 226 VAL A C 1
ATOM 1685 O O . VAL A 1 226 ? -11.766 -14.906 -2.857 1 93.94 226 VAL A O 1
ATOM 1688 N N . MET A 1 227 ? -12.391 -15.609 -4.895 1 91.81 227 MET A N 1
ATOM 1689 C CA . MET A 1 227 ? -13.039 -16.812 -4.367 1 91.81 227 MET A CA 1
ATOM 1690 C C . MET A 1 227 ? -12.039 -17.688 -3.625 1 91.81 227 MET A C 1
ATOM 1692 O O . MET A 1 227 ? -12.312 -18.125 -2.508 1 91.81 227 MET A O 1
ATOM 1696 N N . THR A 1 228 ? -10.953 -17.906 -4.324 1 91.75 228 THR A N 1
ATOM 1697 C CA . THR A 1 228 ? -9.922 -18.75 -3.727 1 91.75 228 THR A CA 1
ATOM 1698 C C . THR A 1 228 ? -9.438 -18.156 -2.406 1 91.75 228 THR A C 1
ATOM 1700 O O . THR A 1 228 ? -9.32 -18.859 -1.404 1 91.75 228 THR A O 1
ATOM 1703 N N . LEU A 1 229 ? -9.18 -16.938 -2.443 1 93.62 229 LEU A N 1
ATOM 1704 C CA . LEU A 1 229 ? -8.695 -16.234 -1.262 1 93.62 229 LEU A CA 1
ATOM 1705 C C . LEU A 1 229 ? -9.734 -16.281 -0.141 1 93.62 229 LEU A C 1
ATOM 1707 O O . LEU A 1 229 ? -9.383 -16.5 1.022 1 93.62 229 LEU A O 1
ATOM 1711 N N . ALA A 1 230 ? -10.961 -16.078 -0.479 1 94.44 230 ALA A N 1
ATOM 1712 C CA . ALA A 1 230 ? -12.047 -16.109 0.497 1 94.44 230 ALA A CA 1
ATOM 1713 C C . ALA A 1 230 ? -12.148 -17.469 1.161 1 94.44 230 ALA A C 1
ATOM 1715 O O . ALA A 1 230 ? -12.281 -17.562 2.385 1 94.44 230 ALA A O 1
ATOM 1716 N N . HIS A 1 231 ? -12.117 -18.469 0.362 1 93.5 231 HIS A N 1
ATOM 1717 C CA . HIS A 1 231 ? -12.188 -19.812 0.917 1 93.5 231 HIS A CA 1
ATOM 1718 C C . HIS A 1 231 ? -11.023 -20.094 1.856 1 93.5 231 HIS A C 1
ATOM 1720 O O . HIS A 1 231 ? -11.195 -20.719 2.902 1 93.5 231 HIS A O 1
ATOM 1726 N N . GLN A 1 232 ? -9.852 -19.641 1.463 1 93.31 232 GLN A N 1
ATOM 1727 C CA . GLN A 1 232 ? -8.703 -19.812 2.342 1 93.31 232 GLN A CA 1
ATOM 1728 C C . GLN A 1 232 ? -8.906 -19.094 3.672 1 93.31 232 GLN A C 1
ATOM 1730 O O . GLN A 1 232 ? -8.617 -19.641 4.734 1 93.31 232 GLN A O 1
ATOM 1735 N N . ALA A 1 233 ? -9.391 -17.922 3.645 1 92.81 233 ALA A N 1
ATOM 1736 C CA . ALA A 1 233 ? -9.617 -17.109 4.848 1 92.81 233 ALA A CA 1
ATOM 1737 C C . ALA A 1 233 ? -10.641 -17.781 5.762 1 92.81 233 ALA A C 1
ATOM 1739 O O . ALA A 1 233 ? -10.57 -17.641 6.984 1 92.81 233 ALA A O 1
ATOM 1740 N N . TRP A 1 234 ? -11.586 -18.469 5.176 1 89.69 234 TRP A N 1
ATOM 1741 C CA . TRP A 1 234 ? -12.609 -19.156 5.957 1 89.69 234 TRP A CA 1
ATOM 1742 C C . TRP A 1 234 ? -12.062 -20.438 6.566 1 89.69 234 TRP A C 1
ATOM 1744 O O . TRP A 1 234 ? -12.539 -20.891 7.613 1 89.69 234 TRP A O 1
ATOM 1754 N N . SER A 1 235 ? -11.062 -21.031 5.922 1 87.75 235 SER A N 1
ATOM 1755 C CA . SER A 1 235 ? -10.609 -22.375 6.281 1 87.75 235 SER A CA 1
ATOM 1756 C C . SER A 1 235 ? -9.609 -22.328 7.43 1 87.75 235 SER A C 1
ATOM 1758 O O . SER A 1 235 ? -9.414 -23.328 8.133 1 87.75 235 SER A O 1
ATOM 1760 N N . ARG A 1 236 ? -8.922 -21.266 7.633 1 85.38 236 ARG A N 1
ATOM 1761 C CA . ARG A 1 236 ? -7.922 -21.172 8.695 1 85.38 236 ARG A CA 1
ATOM 1762 C C . ARG A 1 236 ? -7.93 -19.781 9.336 1 85.38 236 ARG A C 1
ATOM 1764 O O . ARG A 1 236 ? -8.336 -18.797 8.703 1 85.38 236 ARG A O 1
ATOM 1771 N N . PRO A 1 237 ? -7.426 -19.812 10.539 1 83.81 237 PRO A N 1
ATOM 1772 C CA . PRO A 1 237 ? -7.363 -18.516 11.219 1 83.81 237 PRO A CA 1
ATOM 1773 C C . PRO A 1 237 ? -6.316 -17.578 10.617 1 83.81 237 PRO A C 1
ATOM 1775 O O . PRO A 1 237 ? -5.305 -18.031 10.086 1 83.81 237 PRO A O 1
ATOM 1778 N N . GLY A 1 238 ? -6.656 -16.281 10.703 1 83.69 238 GLY A N 1
ATOM 1779 C CA . GLY A 1 238 ? -5.715 -15.273 10.227 1 83.69 238 GLY A CA 1
ATOM 1780 C C . GLY A 1 238 ? -6.016 -14.789 8.82 1 83.69 238 GLY A C 1
ATOM 1781 O O . GLY A 1 238 ? -6.879 -15.344 8.141 1 83.69 238 GLY A O 1
ATOM 1782 N N . PRO A 1 239 ? -5.344 -13.812 8.43 1 88.56 239 PRO A N 1
ATOM 1783 C CA . PRO A 1 239 ? -5.574 -13.258 7.094 1 88.56 239 PRO A CA 1
ATOM 1784 C C . PRO A 1 239 ? -4.957 -14.109 5.984 1 88.56 239 PRO A C 1
ATOM 1786 O O . PRO A 1 239 ? -3.887 -14.688 6.172 1 88.56 239 PRO A O 1
ATOM 1789 N N . ALA A 1 240 ? -5.66 -14.281 4.906 1 92.94 240 ALA A N 1
ATOM 1790 C CA . ALA A 1 240 ? -5.137 -14.859 3.672 1 92.94 240 ALA A CA 1
ATOM 1791 C C . ALA A 1 240 ? -4.648 -13.773 2.721 1 92.94 240 ALA A C 1
ATOM 1793 O O . ALA A 1 240 ? -5.227 -12.68 2.666 1 92.94 240 ALA A O 1
ATOM 1794 N N . ARG A 1 241 ? -3.625 -14.109 1.993 1 93.44 241 ARG A N 1
ATOM 1795 C CA . ARG A 1 241 ? -3.025 -13.117 1.1 1 93.44 241 ARG A CA 1
ATOM 1796 C C . ARG A 1 241 ? -2.645 -13.75 -0.236 1 93.44 241 ARG A C 1
ATOM 1798 O O . ARG A 1 241 ? -2.166 -14.883 -0.279 1 93.44 241 ARG A O 1
ATOM 1805 N N . ALA A 1 242 ? -2.906 -13.008 -1.311 1 93.31 242 ALA A N 1
ATOM 1806 C CA . ALA A 1 242 ? -2.467 -13.438 -2.635 1 93.31 242 ALA A CA 1
ATOM 1807 C C . ALA A 1 242 ? -2.154 -12.242 -3.527 1 93.31 242 ALA A C 1
ATOM 1809 O O . ALA A 1 242 ? -2.801 -11.195 -3.422 1 93.31 242 ALA A O 1
ATOM 1810 N N . ARG A 1 243 ? -1.177 -12.438 -4.387 1 91.5 243 ARG A N 1
ATOM 1811 C CA . ARG A 1 243 ? -0.842 -11.43 -5.387 1 91.5 243 ARG A CA 1
ATOM 1812 C C . ARG A 1 243 ? -1.305 -11.859 -6.777 1 91.5 243 ARG A C 1
ATOM 1814 O O . ARG A 1 243 ? -1.199 -13.031 -7.133 1 91.5 243 ARG A O 1
ATOM 1821 N N . THR A 1 244 ? -1.826 -10.93 -7.477 1 89.69 244 THR A N 1
ATOM 1822 C CA . THR A 1 244 ? -2.26 -11.188 -8.844 1 89.69 244 THR A CA 1
ATOM 1823 C C . THR A 1 244 ? -1.926 -10.008 -9.75 1 89.69 244 THR A C 1
ATOM 1825 O O . THR A 1 244 ? -1.62 -8.914 -9.273 1 89.69 244 THR A O 1
ATOM 1828 N N . ARG A 1 245 ? -1.939 -10.266 -10.984 1 86.12 245 ARG A N 1
ATOM 1829 C CA . ARG A 1 245 ? -1.656 -9.227 -11.969 1 86.12 245 ARG A CA 1
ATOM 1830 C C . ARG A 1 245 ? -2.92 -8.828 -12.719 1 86.12 245 ARG A C 1
ATOM 1832 O O . ARG A 1 245 ? -3.689 -9.688 -13.156 1 86.12 245 ARG A O 1
ATOM 1839 N N . THR A 1 246 ? -3.113 -7.535 -12.859 1 84.19 246 THR A N 1
ATOM 1840 C CA . THR A 1 246 ? -4.25 -7.039 -13.625 1 84.19 246 THR A CA 1
ATOM 1841 C C . THR A 1 246 ? -3.979 -7.148 -15.125 1 84.19 246 THR A C 1
ATOM 1843 O O . THR A 1 246 ? -2.857 -7.453 -15.539 1 84.19 246 THR A O 1
ATOM 1846 N N . ARG A 1 247 ? -5.027 -6.844 -15.898 1 78.69 247 ARG A N 1
ATOM 1847 C CA . ARG A 1 247 ? -4.902 -6.848 -17.344 1 78.69 247 ARG A CA 1
ATOM 1848 C C . ARG A 1 247 ? -3.912 -5.785 -17.812 1 78.69 247 ARG A C 1
ATOM 1850 O O . ARG A 1 247 ? -3.199 -5.984 -18.797 1 78.69 247 ARG A O 1
ATOM 1857 N N . SER A 1 248 ? -3.859 -4.703 -17.094 1 76.56 248 SER A N 1
ATOM 1858 C CA . SER A 1 248 ? -2.941 -3.625 -17.453 1 76.56 248 SER A CA 1
ATOM 1859 C C . SER A 1 248 ? -1.507 -3.971 -17.062 1 76.56 248 SER A C 1
ATOM 1861 O O . SER A 1 248 ? -0.572 -3.252 -17.422 1 76.56 248 SER A O 1
ATOM 1863 N N . GLY A 1 249 ? -1.364 -5.055 -16.344 1 79.88 249 GLY A N 1
ATOM 1864 C CA . GLY A 1 249 ? -0.028 -5.488 -15.961 1 79.88 249 GLY A CA 1
ATOM 1865 C C . GLY A 1 249 ? 0.364 -5.059 -14.562 1 79.88 249 GLY A C 1
ATOM 1866 O O . GLY A 1 249 ? 1.488 -5.312 -14.117 1 79.88 249 GLY A O 1
ATOM 1867 N N . ARG A 1 250 ? -0.526 -4.5 -13.867 1 82.81 250 ARG A N 1
ATOM 1868 C CA . ARG A 1 250 ? -0.225 -4.035 -12.516 1 82.81 250 ARG A CA 1
ATOM 1869 C C . ARG A 1 250 ? -0.37 -5.168 -11.508 1 82.81 250 ARG A C 1
ATOM 1871 O O . ARG A 1 250 ? -1.331 -5.938 -11.562 1 82.81 250 ARG A O 1
ATOM 1878 N N . TRP A 1 251 ? 0.63 -5.242 -10.664 1 88.25 251 TRP A N 1
ATOM 1879 C CA . TRP A 1 251 ? 0.551 -6.219 -9.578 1 88.25 251 TRP A CA 1
ATOM 1880 C C . TRP A 1 251 ? -0.323 -5.703 -8.445 1 88.25 251 TRP A C 1
ATOM 1882 O O . TRP A 1 251 ? -0.142 -4.578 -7.973 1 88.25 251 TRP A O 1
ATOM 1892 N N . MET A 1 252 ? -1.274 -6.523 -8.062 1 90.19 252 MET A N 1
ATOM 1893 C CA . MET A 1 252 ? -2.156 -6.215 -6.945 1 90.19 252 MET A CA 1
ATOM 1894 C C . MET A 1 252 ? -2.037 -7.266 -5.848 1 90.19 252 MET A C 1
ATOM 1896 O O . MET A 1 252 ? -1.855 -8.453 -6.137 1 90.19 252 MET A O 1
ATOM 1900 N N . THR A 1 253 ? -2.1 -6.832 -4.621 1 92.75 253 THR A N 1
ATOM 1901 C CA . THR A 1 253 ? -2.168 -7.734 -3.48 1 92.75 253 THR A CA 1
ATOM 1902 C C . THR A 1 253 ? -3.559 -7.707 -2.852 1 92.75 253 THR A C 1
ATOM 1904 O O . THR A 1 253 ? -4.113 -6.633 -2.609 1 92.75 253 THR A O 1
ATOM 1907 N N . LEU A 1 254 ? -4.113 -8.867 -2.654 1 95.19 254 LEU A N 1
ATOM 1908 C CA . LEU A 1 254 ? -5.398 -9.023 -1.983 1 95.19 254 LEU A CA 1
ATOM 1909 C C . LEU A 1 254 ? -5.219 -9.641 -0.6 1 95.19 254 LEU A C 1
ATOM 1911 O O . LEU A 1 254 ? -4.422 -10.57 -0.427 1 95.19 254 LEU A O 1
ATOM 1915 N N . HIS A 1 255 ? -5.883 -9.078 0.394 1 94.88 255 HIS A N 1
ATOM 1916 C CA . HIS A 1 255 ? -5.922 -9.578 1.764 1 94.88 255 HIS A CA 1
ATOM 1917 C C . HIS A 1 255 ? -7.344 -9.914 2.188 1 94.88 255 HIS A C 1
ATOM 1919 O O . HIS A 1 255 ? -8.234 -9.062 2.139 1 94.88 255 HIS A O 1
ATOM 1925 N N . ALA A 1 256 ? -7.551 -11.117 2.568 1 95.25 256 ALA A N 1
ATOM 1926 C CA . ALA A 1 256 ? -8.867 -11.523 3.051 1 95.25 256 ALA A CA 1
ATOM 1927 C C . ALA A 1 256 ? -8.812 -11.938 4.52 1 95.25 256 ALA A C 1
ATOM 1929 O O . ALA A 1 256 ? -7.883 -12.633 4.938 1 95.25 256 ALA A O 1
ATOM 1930 N N . GLU A 1 257 ? -9.75 -11.492 5.25 1 93.19 257 GLU A N 1
ATOM 1931 C CA . GLU A 1 257 ? -9.812 -11.852 6.66 1 93.19 257 GLU A CA 1
ATOM 1932 C C . GLU A 1 257 ? -11.25 -11.875 7.168 1 93.19 257 GLU A C 1
ATOM 1934 O O . GLU A 1 257 ? -12.07 -11.055 6.746 1 93.19 257 GLU A O 1
ATOM 1939 N N . ARG A 1 258 ? -11.469 -12.805 8.094 1 93.19 258 ARG A N 1
ATOM 1940 C CA . ARG A 1 258 ? -12.766 -12.836 8.766 1 93.19 258 ARG A CA 1
ATOM 1941 C C . ARG A 1 258 ? -12.922 -11.656 9.719 1 93.19 258 ARG A C 1
ATOM 1943 O O . ARG A 1 258 ? -12.008 -11.352 10.492 1 93.19 258 ARG A O 1
ATOM 1950 N N . LEU A 1 259 ? -14.008 -10.969 9.547 1 90.88 259 LEU A N 1
ATOM 1951 C CA . LEU A 1 259 ? -14.258 -9.844 10.445 1 90.88 259 LEU A CA 1
ATOM 1952 C C . LEU A 1 259 ? -14.82 -10.32 11.773 1 90.88 259 LEU A C 1
ATOM 1954 O O . LEU A 1 259 ? -15.742 -11.133 11.812 1 90.88 259 LEU A O 1
ATOM 1958 N N . PRO A 1 260 ? -14.148 -9.797 12.82 1 82.19 260 PRO A N 1
ATOM 1959 C CA . PRO A 1 260 ? -14.711 -10.148 14.125 1 82.19 260 PRO A CA 1
ATOM 1960 C C . PRO A 1 260 ? -16.094 -9.555 14.352 1 82.19 260 PRO A C 1
ATOM 1962 O O . PRO A 1 260 ? -16.422 -8.508 13.789 1 82.19 260 PRO A O 1
ATOM 1965 N N . GLY A 1 261 ? -16.938 -10.227 15.203 1 74.5 261 GLY A N 1
ATOM 1966 C CA . GLY A 1 261 ? -18.203 -9.656 15.617 1 74.5 261 GLY A CA 1
ATOM 1967 C C . GLY A 1 261 ? -19.406 -10.484 15.188 1 74.5 261 GLY A C 1
ATOM 1968 O O . GLY A 1 261 ? -19.281 -11.688 14.938 1 74.5 261 GLY A O 1
ATOM 1969 N N . ALA A 1 262 ? -20.578 -9.789 15.133 1 58.84 262 ALA A N 1
ATOM 1970 C CA . ALA A 1 262 ? -21.875 -10.453 15.094 1 58.84 262 ALA A CA 1
ATOM 1971 C C . ALA A 1 262 ? -22.188 -10.969 13.695 1 58.84 262 ALA A C 1
ATOM 1973 O O . ALA A 1 262 ? -23 -11.883 13.523 1 58.84 262 ALA A O 1
ATOM 1974 N N . THR A 1 263 ? -21.562 -10.312 12.711 1 68.38 263 THR A N 1
ATOM 1975 C CA . THR A 1 263 ? -21.891 -10.812 11.375 1 68.38 263 THR A CA 1
ATOM 1976 C C . THR A 1 263 ? -20.688 -11.539 10.766 1 68.38 263 THR A C 1
ATOM 1978 O O . THR A 1 263 ? -19.562 -11.07 10.859 1 68.38 263 THR A O 1
ATOM 1981 N N . ASP A 1 264 ? -21.016 -12.781 10.414 1 85.88 264 ASP A N 1
ATOM 1982 C CA . ASP A 1 264 ? -19.969 -13.539 9.727 1 85.88 264 ASP A CA 1
ATOM 1983 C C . ASP A 1 264 ? -19.703 -12.961 8.336 1 85.88 264 ASP A C 1
ATOM 1985 O O . ASP A 1 264 ? -20.453 -13.203 7.398 1 85.88 264 ASP A O 1
ATOM 1989 N N . GLN A 1 265 ? -18.797 -12 8.25 1 92 265 GLN A N 1
ATOM 1990 C CA . GLN A 1 265 ? -18.406 -11.438 6.969 1 92 265 GLN A CA 1
ATOM 1991 C C . GLN A 1 265 ? -16.891 -11.547 6.766 1 92 265 GLN A C 1
ATOM 1993 O O . GLN A 1 265 ? -16.141 -11.75 7.723 1 92 265 GLN A O 1
ATOM 1998 N N . LEU A 1 266 ? -16.609 -11.539 5.52 1 94.38 266 LEU A N 1
ATOM 1999 C CA . LEU A 1 266 ? -15.211 -11.523 5.113 1 94.38 266 LEU A CA 1
ATOM 2000 C C . LEU A 1 266 ? -14.852 -10.188 4.461 1 94.38 266 LEU A C 1
ATOM 2002 O O . LEU A 1 266 ? -15.625 -9.664 3.652 1 94.38 266 LEU A O 1
ATOM 2006 N N . SER A 1 267 ? -13.766 -9.625 4.898 1 94.56 267 SER A N 1
ATOM 2007 C CA . SER A 1 267 ? -13.25 -8.453 4.191 1 94.56 267 SER A CA 1
ATOM 2008 C C . SER A 1 267 ? -12.156 -8.852 3.201 1 94.56 267 SER A C 1
ATOM 2010 O O . SER A 1 267 ? -11.344 -9.734 3.479 1 94.56 267 SER A O 1
ATOM 2012 N N . VAL A 1 268 ? -12.211 -8.266 2.062 1 96.25 268 VAL A N 1
ATOM 2013 C CA . VAL A 1 268 ? -11.141 -8.375 1.073 1 96.25 268 VAL A CA 1
ATOM 2014 C C . VAL A 1 268 ? -10.594 -6.98 0.754 1 96.25 268 VAL A C 1
ATOM 2016 O O . VAL A 1 268 ? -11.305 -6.145 0.188 1 96.25 268 VAL A O 1
ATOM 2019 N N . LEU A 1 269 ? -9.398 -6.781 1.139 1 96.19 269 LEU A N 1
ATOM 2020 C CA . LEU A 1 269 ? -8.703 -5.543 0.805 1 96.19 269 LEU A CA 1
ATOM 2021 C C . LEU A 1 269 ? -7.836 -5.723 -0.435 1 96.19 269 LEU A C 1
ATOM 2023 O O . LEU A 1 269 ? -7.141 -6.734 -0.569 1 96.19 269 LEU A O 1
ATOM 2027 N N . ILE A 1 270 ? -7.941 -4.766 -1.329 1 94.62 270 ILE A N 1
ATOM 2028 C CA . ILE A 1 270 ? -7.184 -4.797 -2.576 1 94.62 270 ILE A CA 1
ATOM 2029 C C . ILE A 1 270 ? -6.293 -3.562 -2.67 1 94.62 270 ILE A C 1
ATOM 2031 O O . ILE A 1 270 ? -6.777 -2.432 -2.568 1 94.62 270 ILE A O 1
ATOM 2035 N N . GLU A 1 271 ? -5.047 -3.816 -2.877 1 90.62 271 GLU A N 1
ATOM 2036 C CA . GLU A 1 271 ? -4.117 -2.697 -2.986 1 90.62 271 GLU A CA 1
ATOM 2037 C C . GLU A 1 271 ? -2.99 -3.01 -3.969 1 90.62 271 GLU A C 1
ATOM 2039 O O . GLU A 1 271 ? -2.748 -4.176 -4.293 1 90.62 271 GLU A O 1
ATOM 2044 N N . ALA A 1 272 ? -2.381 -1.937 -4.418 1 86.44 272 ALA A N 1
ATOM 2045 C CA . ALA A 1 272 ? -1.193 -2.137 -5.242 1 86.44 272 ALA A CA 1
ATOM 2046 C C . ALA A 1 272 ? -0.098 -2.859 -4.465 1 86.44 272 ALA A C 1
ATOM 2048 O O . ALA A 1 272 ? 0.138 -2.559 -3.291 1 86.44 272 ALA A O 1
ATOM 2049 N N . THR A 1 273 ? 0.508 -3.85 -5.117 1 87.62 273 THR A N 1
ATOM 2050 C CA . THR A 1 273 ? 1.604 -4.57 -4.477 1 87.62 273 THR A CA 1
ATOM 2051 C C . THR A 1 273 ? 2.771 -3.633 -4.191 1 87.62 273 THR A C 1
ATOM 2053 O O . THR A 1 273 ? 3.115 -2.787 -5.02 1 87.62 273 THR A O 1
ATOM 2056 N N . ARG A 1 274 ? 3.398 -3.814 -3.115 1 81.12 274 ARG A N 1
ATOM 2057 C CA . ARG A 1 274 ? 4.52 -2.969 -2.715 1 81.12 274 ARG A CA 1
ATOM 2058 C C . ARG A 1 274 ? 5.727 -3.201 -3.615 1 81.12 274 ARG A C 1
ATOM 2060 O O . ARG A 1 274 ? 6.008 -4.336 -4.008 1 81.12 274 ARG A O 1
ATOM 2067 N N . PRO A 1 275 ? 6.496 -2.168 -3.818 1 77.62 275 PRO A N 1
ATOM 2068 C CA . PRO A 1 275 ? 7.656 -2.283 -4.703 1 77.62 275 PRO A CA 1
ATOM 2069 C C . PRO A 1 275 ? 8.656 -3.334 -4.23 1 77.62 275 PRO A C 1
ATOM 2071 O O . PRO A 1 275 ? 9.227 -4.066 -5.047 1 77.62 275 PRO A O 1
ATOM 2074 N N . VAL A 1 276 ? 8.836 -3.451 -2.969 1 76.19 276 VAL A N 1
ATOM 2075 C CA . VAL A 1 276 ? 9.812 -4.395 -2.432 1 76.19 276 VAL A CA 1
ATOM 2076 C C . VAL A 1 276 ? 9.367 -5.824 -2.744 1 76.19 276 VAL A C 1
ATOM 2078 O O . VAL A 1 276 ? 10.203 -6.699 -2.988 1 76.19 276 VAL A O 1
ATOM 2081 N N . GLU A 1 277 ? 8.102 -6.062 -2.75 1 82.62 277 GLU A N 1
ATOM 2082 C CA . GLU A 1 277 ? 7.578 -7.387 -3.082 1 82.62 277 GLU A CA 1
ATOM 2083 C C . GLU A 1 277 ? 7.75 -7.691 -4.566 1 82.62 277 GLU A C 1
ATOM 2085 O O . GLU A 1 277 ? 8.039 -8.828 -4.941 1 82.62 277 GLU A O 1
ATOM 2090 N N . ILE A 1 278 ? 7.52 -6.719 -5.336 1 83 278 ILE A N 1
ATOM 2091 C CA . ILE A 1 278 ? 7.715 -6.883 -6.77 1 83 278 ILE A CA 1
ATOM 2092 C C . ILE A 1 278 ? 9.188 -7.141 -7.066 1 83 278 ILE A C 1
ATOM 2094 O O . ILE A 1 278 ? 9.523 -8 -7.883 1 83 278 ILE A O 1
ATOM 2098 N N . ALA A 1 279 ? 10.039 -6.434 -6.363 1 81.62 279 ALA A N 1
ATOM 2099 C CA . ALA A 1 279 ? 11.477 -6.625 -6.531 1 81.62 279 ALA A CA 1
ATOM 2100 C C . ALA A 1 279 ? 11.883 -8.062 -6.215 1 81.62 279 ALA A C 1
ATOM 2102 O O . ALA A 1 279 ? 12.742 -8.633 -6.895 1 81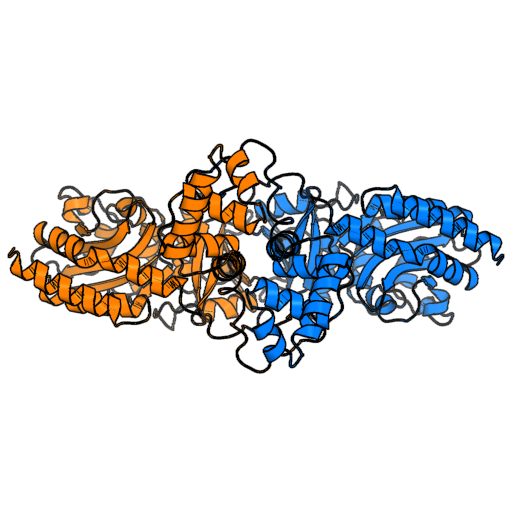.62 279 ALA A O 1
ATOM 2103 N N . ALA A 1 280 ? 11.297 -8.586 -5.25 1 82.88 280 ALA A N 1
ATOM 2104 C CA . ALA A 1 280 ? 11.578 -9.977 -4.887 1 82.88 280 ALA A CA 1
ATOM 2105 C C . ALA A 1 280 ? 11.172 -10.93 -6.004 1 82.88 280 ALA A C 1
ATOM 2107 O O . ALA A 1 280 ? 11.883 -11.898 -6.289 1 82.88 280 ALA A O 1
ATOM 2108 N N . LEU A 1 281 ? 10.047 -10.664 -6.602 1 84 281 LEU A N 1
ATOM 2109 C CA . LEU A 1 281 ? 9.594 -11.477 -7.727 1 84 281 LEU A CA 1
ATOM 2110 C C . LEU A 1 281 ? 10.547 -11.352 -8.906 1 84 281 LEU A C 1
ATOM 2112 O O . LEU A 1 281 ? 10.844 -12.352 -9.57 1 84 281 LEU A O 1
ATOM 2116 N N . VAL A 1 282 ? 11.023 -10.18 -9.117 1 84.38 282 VAL A N 1
ATOM 2117 C CA . VAL A 1 282 ? 11.977 -9.945 -10.195 1 84.38 282 VAL A CA 1
ATOM 2118 C C . VAL A 1 282 ? 13.281 -10.695 -9.906 1 84.38 282 VAL A C 1
ATOM 2120 O O . VAL A 1 282 ? 13.828 -11.359 -10.781 1 84.38 282 VAL A O 1
ATOM 2123 N N . ALA A 1 283 ? 13.711 -10.594 -8.695 1 84.69 283 ALA A N 1
ATOM 2124 C CA . ALA A 1 283 ? 14.93 -11.289 -8.297 1 84.69 283 ALA A CA 1
ATOM 2125 C C . ALA A 1 283 ? 14.797 -12.797 -8.508 1 84.69 283 ALA A C 1
ATOM 2127 O O . ALA A 1 283 ? 15.742 -13.445 -8.953 1 84.69 283 ALA A O 1
ATOM 2128 N N . ASP A 1 284 ? 13.656 -13.312 -8.25 1 81.56 284 ASP A N 1
ATOM 2129 C CA . ASP A 1 284 ? 13.391 -14.727 -8.453 1 81.56 284 ASP A CA 1
ATOM 2130 C C . ASP A 1 284 ? 13.438 -15.086 -9.938 1 81.56 284 ASP A C 1
ATOM 2132 O O . ASP A 1 284 ? 13.953 -16.141 -10.312 1 81.56 284 ASP A O 1
ATOM 2136 N N . THR A 1 285 ? 12.914 -14.219 -10.703 1 83.25 285 THR A N 1
ATOM 2137 C CA . THR A 1 285 ? 12.867 -14.453 -12.141 1 83.25 285 THR A CA 1
ATOM 2138 C C . THR A 1 285 ? 14.281 -14.578 -12.719 1 83.25 285 THR A C 1
ATOM 2140 O O . THR A 1 285 ? 14.523 -15.398 -13.602 1 83.25 285 THR A O 1
ATOM 2143 N N . TYR A 1 286 ? 15.156 -13.852 -12.109 1 86.19 286 TYR A N 1
ATOM 2144 C CA . TYR A 1 286 ? 16.531 -13.875 -12.617 1 86.19 286 TYR A CA 1
ATOM 2145 C C . TYR A 1 286 ? 17.391 -14.836 -11.805 1 86.19 286 TYR A C 1
ATOM 2147 O O . TYR A 1 286 ? 18.609 -14.852 -11.945 1 86.19 286 TYR A O 1
ATOM 2155 N N . ARG A 1 287 ? 16.797 -15.547 -10.891 1 85.62 287 ARG A N 1
ATOM 2156 C CA . ARG A 1 287 ? 17.406 -16.609 -10.109 1 85.62 287 ARG A CA 1
ATOM 2157 C C . ARG A 1 287 ? 18.594 -16.094 -9.305 1 85.62 287 ARG A C 1
ATOM 2159 O O . ARG A 1 287 ? 19.656 -16.688 -9.297 1 85.62 287 ARG A O 1
ATOM 2166 N N . LEU A 1 288 ? 18.328 -14.992 -8.719 1 89.12 288 LEU A N 1
ATOM 2167 C CA . LEU A 1 288 ? 19.344 -14.5 -7.793 1 89.12 288 LEU A CA 1
ATOM 2168 C C . LEU A 1 288 ? 19.469 -15.414 -6.578 1 89.12 288 LEU A C 1
ATOM 2170 O O . LEU A 1 288 ? 18.453 -15.836 -6.02 1 89.12 288 LEU A O 1
ATOM 2174 N N . THR A 1 289 ? 20.672 -15.797 -6.219 1 88.81 289 THR A N 1
ATOM 2175 C CA . THR A 1 289 ? 20.906 -16.578 -5.008 1 88.81 289 THR A CA 1
ATOM 2176 C C . THR A 1 289 ? 20.625 -15.742 -3.762 1 88.81 289 THR A C 1
ATOM 2178 O O . THR A 1 289 ? 20.531 -14.516 -3.84 1 88.81 289 THR A O 1
ATOM 2181 N N . PRO A 1 290 ? 20.5 -16.406 -2.664 1 86.94 290 PRO A N 1
ATOM 2182 C CA . PRO A 1 290 ? 20.266 -15.656 -1.426 1 86.94 290 PRO A CA 1
ATOM 2183 C C . PRO A 1 290 ? 21.344 -14.602 -1.159 1 86.94 290 PRO A C 1
ATOM 2185 O O . PRO A 1 290 ? 21.016 -13.469 -0.792 1 86.94 290 PRO A O 1
ATOM 2188 N N . ARG A 1 291 ? 22.547 -14.922 -1.404 1 90.88 291 ARG A N 1
ATOM 2189 C CA . ARG A 1 291 ? 23.625 -13.984 -1.177 1 90.88 291 ARG A CA 1
ATOM 2190 C C . ARG A 1 291 ? 23.562 -12.828 -2.164 1 90.88 291 ARG A C 1
ATOM 2192 O O . ARG A 1 291 ? 23.812 -11.672 -1.793 1 90.88 291 ARG A O 1
ATOM 2199 N N . GLU A 1 292 ? 23.266 -13.164 -3.393 1 91.88 292 GLU A 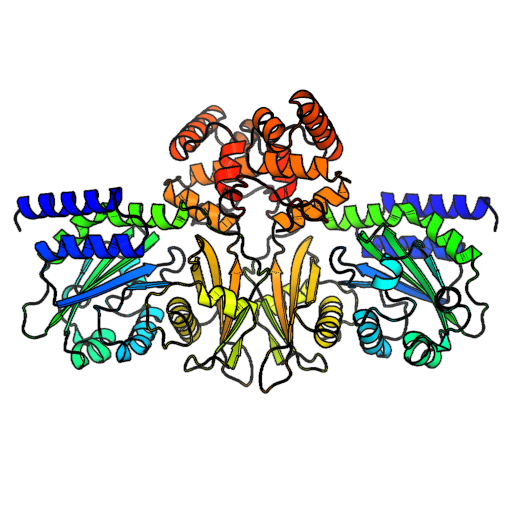N 1
ATOM 2200 C CA . GLU A 1 292 ? 23.109 -12.109 -4.387 1 91.88 292 GLU A CA 1
ATOM 2201 C C . GLU A 1 292 ? 21.984 -11.156 -4 1 91.88 292 GLU A C 1
ATOM 2203 O O . GLU A 1 292 ? 22.094 -9.945 -4.191 1 91.88 292 GLU A O 1
ATOM 2208 N N . ARG A 1 293 ? 20.953 -11.719 -3.467 1 88.56 293 ARG A N 1
ATOM 2209 C CA . ARG A 1 293 ? 19.844 -10.891 -3.012 1 88.56 293 ARG A CA 1
ATOM 2210 C C . ARG A 1 293 ? 20.266 -9.969 -1.881 1 88.56 293 ARG A C 1
ATOM 2212 O O . ARG A 1 293 ? 19.859 -8.805 -1.836 1 88.56 293 ARG A O 1
ATOM 2219 N N . ASP A 1 294 ? 21.016 -10.484 -1.004 1 88.62 294 ASP A N 1
ATOM 2220 C CA . ASP A 1 294 ? 21.547 -9.656 0.074 1 88.62 294 ASP A CA 1
ATOM 2221 C C . ASP A 1 294 ? 22.328 -8.469 -0.481 1 88.62 294 ASP A C 1
ATOM 2223 O O . ASP A 1 294 ? 22.141 -7.332 -0.035 1 88.62 294 ASP A O 1
ATOM 2227 N N . VAL A 1 295 ? 23.156 -8.797 -1.39 1 91.19 295 VAL A N 1
ATOM 2228 C CA . VAL A 1 295 ? 24.016 -7.77 -1.986 1 91.19 295 VAL A CA 1
ATOM 2229 C C . VAL A 1 295 ? 23.141 -6.734 -2.699 1 91.19 295 VAL A C 1
ATOM 2231 O O . VAL A 1 295 ? 23.359 -5.527 -2.553 1 91.19 295 VAL A O 1
ATOM 2234 N N . VAL A 1 296 ? 22.156 -7.18 -3.441 1 87.69 296 VAL A N 1
ATOM 2235 C CA . VAL A 1 296 ? 21.25 -6.293 -4.18 1 87.69 296 VAL A CA 1
ATOM 2236 C C . VAL A 1 296 ? 20.516 -5.371 -3.211 1 87.69 296 VAL A C 1
ATOM 2238 O O . VAL A 1 296 ? 20.391 -4.172 -3.463 1 87.69 296 VAL A O 1
ATOM 2241 N N . GLY A 1 297 ? 20.031 -5.98 -2.133 1 83.44 297 GLY A N 1
ATOM 2242 C CA . GLY A 1 297 ? 19.344 -5.191 -1.123 1 83.44 297 GLY A CA 1
ATOM 2243 C C . GLY A 1 297 ? 20.203 -4.074 -0.558 1 83.44 297 GLY A C 1
ATOM 2244 O O . GLY A 1 297 ? 19.734 -2.941 -0.417 1 83.44 297 GLY A O 1
ATOM 2245 N N . LEU A 1 298 ? 21.406 -4.352 -0.247 1 84.19 298 LEU A N 1
ATOM 2246 C CA . LEU A 1 298 ? 22.344 -3.371 0.315 1 84.19 298 LEU A CA 1
ATOM 2247 C C . LEU A 1 298 ? 22.734 -2.336 -0.732 1 84.19 298 LEU A C 1
ATOM 2249 O O . LEU A 1 298 ? 22.859 -1.148 -0.424 1 84.19 298 LEU A O 1
ATOM 2253 N N . LEU A 1 299 ? 22.922 -2.771 -1.992 1 84.56 299 LEU A N 1
ATOM 2254 C CA . LEU A 1 299 ? 23.219 -1.844 -3.08 1 84.56 299 LEU A CA 1
ATOM 2255 C C . LEU A 1 299 ? 22.078 -0.835 -3.25 1 84.56 299 LEU A C 1
ATOM 2257 O O . LEU A 1 299 ? 22.328 0.365 -3.391 1 84.56 299 LEU A O 1
ATOM 2261 N N . ALA A 1 300 ? 20.906 -1.379 -3.209 1 77.5 300 ALA A N 1
ATOM 2262 C CA . ALA A 1 300 ? 19.734 -0.535 -3.408 1 77.5 300 ALA A CA 1
ATOM 2263 C C . ALA A 1 300 ? 19.594 0.486 -2.281 1 77.5 300 ALA A C 1
ATOM 2265 O O . ALA A 1 300 ? 19.078 1.585 -2.492 1 77.5 300 ALA A O 1
ATOM 2266 N N . ARG A 1 301 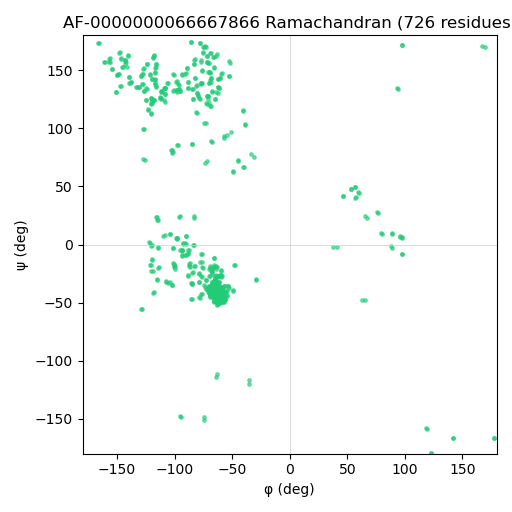? 20.078 0.125 -1.13 1 76.25 301 ARG A N 1
ATOM 2267 C CA . ARG A 1 301 ? 20 1.002 0.035 1 76.25 301 ARG A CA 1
ATOM 2268 C C . ARG A 1 301 ? 21.156 1.999 0.038 1 76.25 301 ARG A C 1
ATOM 2270 O O . ARG A 1 301 ? 21.297 2.789 0.974 1 76.25 301 ARG A O 1
ATOM 2277 N N . GLY A 1 302 ? 22.031 1.93 -0.944 1 77.19 302 GLY A N 1
ATOM 2278 C CA . GLY A 1 302 ? 23.031 2.953 -1.144 1 77.19 302 GLY A CA 1
ATOM 2279 C C . GLY A 1 302 ? 24.375 2.602 -0.513 1 77.19 302 GLY A C 1
ATOM 2280 O O . GLY A 1 302 ? 25.297 3.418 -0.507 1 77.19 302 GLY A O 1
ATOM 2281 N N . TYR A 1 303 ? 24.5 1.417 -0.01 1 83.19 303 TYR A N 1
ATOM 2282 C CA . TYR A 1 303 ? 25.766 1.038 0.597 1 83.19 303 TYR A CA 1
ATOM 2283 C C . TYR A 1 303 ? 26.859 0.874 -0.462 1 83.19 303 TYR A C 1
ATOM 2285 O O . TYR A 1 303 ? 26.594 0.349 -1.548 1 83.19 303 TYR A O 1
ATOM 2293 N N . ALA A 1 304 ? 28.031 1.382 -0.084 1 86.88 304 ALA A N 1
ATOM 2294 C CA . ALA A 1 304 ? 29.188 1.184 -0.953 1 86.88 304 ALA A CA 1
ATOM 2295 C C . ALA A 1 304 ? 29.656 -0.264 -0.906 1 86.88 304 ALA A C 1
ATOM 2297 O O . ALA A 1 304 ? 29.375 -0.989 0.049 1 86.88 304 ALA A O 1
ATOM 2298 N N . ARG A 1 305 ? 30.375 -0.639 -2.006 1 90.5 305 ARG A N 1
ATOM 2299 C CA . ARG A 1 305 ? 30.844 -2.016 -2.098 1 90.5 305 ARG A CA 1
ATOM 2300 C C . ARG A 1 305 ? 31.703 -2.377 -0.894 1 90.5 305 ARG A C 1
ATOM 2302 O O . ARG A 1 305 ? 31.625 -3.496 -0.383 1 90.5 305 ARG A O 1
ATOM 2309 N N . THR A 1 306 ? 32.469 -1.383 -0.441 1 91.81 306 THR A N 1
ATOM 2310 C CA . THR A 1 306 ? 33.344 -1.617 0.703 1 91.81 306 THR A CA 1
ATOM 2311 C C . THR A 1 306 ? 32.5 -1.815 1.977 1 91.81 306 THR A C 1
ATOM 2313 O O . THR A 1 306 ? 32.875 -2.643 2.822 1 91.81 306 THR A O 1
ATOM 2316 N N . GLU A 1 307 ? 31.469 -1.134 2.131 1 89.38 307 GLU A N 1
ATOM 2317 C CA . GLU A 1 307 ? 30.562 -1.272 3.277 1 89.38 307 GLU A CA 1
ATOM 2318 C C . GLU A 1 307 ? 29.828 -2.609 3.244 1 89.38 307 GLU A C 1
ATOM 2320 O O . GLU A 1 307 ? 29.656 -3.252 4.281 1 89.38 307 GLU A O 1
ATOM 2325 N N . ILE A 1 308 ? 29.422 -2.977 2.07 1 91.94 308 ILE A N 1
ATOM 2326 C CA . ILE A 1 308 ? 28.734 -4.246 1.886 1 91.94 308 ILE A CA 1
ATOM 2327 C C . ILE A 1 308 ? 29.641 -5.402 2.279 1 91.94 308 ILE A C 1
ATOM 2329 O O . ILE A 1 308 ? 29.219 -6.344 2.943 1 91.94 308 ILE A O 1
ATOM 2333 N N . ALA A 1 309 ? 30.891 -5.273 1.896 1 94.19 309 ALA A N 1
ATOM 2334 C CA . ALA A 1 309 ? 31.875 -6.289 2.252 1 94.19 309 ALA A CA 1
ATOM 2335 C C . ALA A 1 309 ? 31.969 -6.461 3.766 1 94.19 309 ALA A C 1
ATOM 2337 O O . ALA A 1 309 ? 31.953 -7.586 4.27 1 94.19 309 ALA A O 1
ATOM 2338 N N . LYS A 1 310 ? 31.984 -5.387 4.441 1 92.62 310 LYS A N 1
ATOM 2339 C CA . LYS A 1 310 ? 32.062 -5.41 5.898 1 92.62 310 LYS A CA 1
ATOM 2340 C C . LYS A 1 310 ? 30.812 -5.988 6.52 1 92.62 310 LYS A C 1
ATOM 2342 O O . LYS A 1 310 ? 30.875 -6.859 7.391 1 92.62 310 LYS A O 1
ATOM 2347 N N . LEU A 1 311 ? 29.688 -5.594 6.039 1 88.94 311 LEU A N 1
ATOM 2348 C CA . LEU A 1 311 ? 28.406 -5.98 6.605 1 88.94 311 LEU A CA 1
ATOM 2349 C C . LEU A 1 311 ? 28.141 -7.473 6.414 1 88.94 311 LEU A C 1
ATOM 2351 O O . LEU A 1 311 ? 27.562 -8.125 7.285 1 88.94 311 LEU A O 1
ATOM 2355 N N . LEU A 1 312 ? 28.547 -7.961 5.289 1 92.19 312 LEU A N 1
ATOM 2356 C CA . LEU A 1 312 ? 28.266 -9.359 4.969 1 92.19 312 LEU A CA 1
ATOM 2357 C C . LEU A 1 312 ? 29.469 -10.234 5.273 1 92.19 312 LEU A C 1
ATOM 2359 O O . LEU A 1 312 ? 29.453 -11.438 4.996 1 92.19 312 LEU A O 1
ATOM 2363 N N . THR A 1 313 ? 30.484 -9.594 5.875 1 93.31 313 THR A N 1
ATOM 2364 C CA . THR A 1 313 ? 31.719 -10.289 6.215 1 93.31 313 THR A CA 1
ATOM 2365 C C . THR A 1 313 ? 32.312 -11 4.992 1 93.31 313 THR A C 1
ATOM 2367 O O . THR A 1 313 ? 32.594 -12.188 5.047 1 93.31 313 THR A O 1
ATOM 2370 N N . LEU A 1 314 ? 32.375 -10.312 3.971 1 94.12 314 LEU A N 1
ATOM 2371 C CA . LEU A 1 314 ? 32.969 -10.75 2.715 1 94.12 314 LEU A CA 1
ATOM 2372 C C . LEU A 1 314 ? 34.156 -9.867 2.348 1 94.12 314 LEU A C 1
ATOM 2374 O O . LEU A 1 314 ? 34.344 -8.805 2.934 1 94.12 314 LEU A O 1
ATOM 2378 N N . SER A 1 315 ? 35 -10.336 1.445 1 93.94 315 SER A N 1
ATOM 2379 C CA . SER A 1 315 ? 36 -9.469 0.882 1 93.94 315 SER A CA 1
ATOM 2380 C C . SER A 1 315 ? 35.438 -8.523 -0.163 1 93.94 315 SER A C 1
ATOM 2382 O O . SER A 1 315 ? 34.406 -8.82 -0.765 1 93.94 315 SER A O 1
ATOM 2384 N N . ALA A 1 316 ? 36.125 -7.473 -0.4 1 92.69 316 ALA A N 1
ATOM 2385 C CA . ALA A 1 316 ? 35.688 -6.531 -1.434 1 92.69 316 ALA A CA 1
ATOM 2386 C C . ALA A 1 316 ? 35.688 -7.199 -2.807 1 92.69 316 ALA A C 1
ATOM 2388 O O . ALA A 1 316 ? 34.812 -6.918 -3.627 1 92.69 316 ALA A O 1
ATOM 2389 N N . HIS A 1 317 ? 36.594 -8.031 -2.916 1 94.12 317 HIS A N 1
ATOM 2390 C CA . HIS A 1 317 ? 36.688 -8.734 -4.191 1 94.12 317 HIS A CA 1
ATOM 2391 C C . HIS A 1 317 ? 35.469 -9.656 -4.387 1 94.12 317 HIS A C 1
ATOM 2393 O O . HIS A 1 317 ? 34.906 -9.719 -5.48 1 94.12 317 HIS A O 1
ATOM 2399 N N . THR A 1 318 ? 35.125 -10.344 -3.434 1 95.12 318 THR A N 1
ATOM 2400 C CA . THR A 1 318 ? 33.938 -11.227 -3.492 1 95.12 318 THR A CA 1
ATOM 2401 C C . THR A 1 318 ? 32.688 -10.438 -3.781 1 95.12 318 THR A C 1
ATOM 2403 O O . THR A 1 318 ? 31.828 -10.883 -4.551 1 95.12 318 THR A O 1
ATOM 2406 N N . VAL A 1 319 ? 32.562 -9.336 -3.162 1 95.44 319 VAL A N 1
ATOM 2407 C CA . VAL A 1 319 ? 31.406 -8.484 -3.426 1 95.44 319 VAL A CA 1
ATOM 2408 C C . VAL A 1 319 ? 31.406 -8.055 -4.891 1 95.44 319 VAL A C 1
ATOM 2410 O O . VAL A 1 319 ? 30.359 -8.062 -5.547 1 95.44 319 VAL A O 1
ATOM 2413 N N . ASP A 1 320 ? 32.562 -7.707 -5.387 1 94.75 320 ASP A N 1
ATOM 2414 C CA . ASP A 1 320 ? 32.688 -7.316 -6.789 1 94.75 320 ASP A CA 1
ATOM 2415 C C . ASP A 1 320 ? 32.25 -8.445 -7.715 1 94.75 320 ASP A C 1
ATOM 2417 O O . ASP A 1 320 ? 31.562 -8.211 -8.719 1 94.75 320 ASP A O 1
ATOM 2421 N N . ASP A 1 321 ? 32.594 -9.555 -7.344 1 95.88 321 ASP A N 1
ATOM 2422 C CA . ASP A 1 321 ? 32.219 -10.719 -8.125 1 95.88 321 ASP A CA 1
ATOM 2423 C C . ASP A 1 321 ? 30.688 -10.898 -8.109 1 95.88 321 ASP A C 1
ATOM 2425 O O . ASP A 1 321 ? 30.094 -11.188 -9.148 1 95.88 321 ASP A O 1
ATOM 2429 N N . HIS A 1 322 ? 30.141 -10.781 -6.957 1 95.69 322 HIS A N 1
ATOM 2430 C CA . HIS A 1 322 ? 28.688 -10.875 -6.859 1 95.69 322 HIS A CA 1
ATOM 2431 C C . HIS A 1 322 ? 28.016 -9.805 -7.703 1 95.69 322 HIS A C 1
ATOM 2433 O O . HIS A 1 322 ? 27.031 -10.078 -8.391 1 95.69 322 HIS A O 1
ATOM 2439 N N . VAL A 1 323 ? 28.5 -8.648 -7.609 1 95.5 323 VAL A N 1
ATOM 2440 C CA . VAL A 1 323 ? 27.906 -7.535 -8.336 1 95.5 323 VAL A CA 1
ATOM 2441 C C . VAL A 1 323 ? 27.984 -7.801 -9.836 1 95.5 323 VAL A C 1
ATOM 2443 O O . VAL A 1 323 ? 27 -7.59 -10.562 1 95.5 323 VAL A O 1
ATOM 2446 N N . LYS A 1 324 ? 29.094 -8.219 -10.281 1 95.44 324 LYS A N 1
ATOM 2447 C CA . LYS A 1 324 ? 29.25 -8.555 -11.695 1 95.44 324 LYS A CA 1
ATOM 2448 C C . LYS A 1 324 ? 28.234 -9.617 -12.125 1 95.44 324 LYS A C 1
ATOM 2450 O O . LYS A 1 324 ? 27.609 -9.492 -13.18 1 95.44 324 LYS A O 1
ATOM 2455 N N . ARG A 1 325 ? 28.141 -10.594 -11.336 1 95.75 325 ARG A N 1
ATOM 2456 C CA . ARG A 1 325 ? 27.188 -11.656 -11.633 1 95.75 325 ARG A CA 1
ATOM 2457 C C . ARG A 1 325 ? 25.75 -11.125 -11.656 1 95.75 325 ARG A C 1
ATOM 2459 O O . ARG A 1 325 ? 24.984 -11.453 -12.555 1 95.75 325 ARG A O 1
ATOM 2466 N N . ILE A 1 326 ? 25.422 -10.375 -10.695 1 94.81 326 ILE A N 1
ATOM 2467 C CA . ILE A 1 326 ? 24.094 -9.781 -10.586 1 94.81 326 ILE A CA 1
ATOM 2468 C C . ILE A 1 326 ? 23.797 -8.938 -11.828 1 94.81 326 ILE A C 1
ATOM 2470 O O . ILE A 1 326 ? 22.734 -9.062 -12.438 1 94.81 326 ILE A O 1
ATOM 2474 N N . PHE A 1 327 ? 24.75 -8.094 -12.172 1 94 327 PHE A N 1
ATOM 2475 C CA . PHE A 1 327 ? 24.594 -7.223 -13.328 1 94 327 PHE A CA 1
ATOM 2476 C C . PHE A 1 327 ? 24.406 -8.047 -14.602 1 94 327 PHE A C 1
ATOM 2478 O O . PHE A 1 327 ? 23.578 -7.707 -15.453 1 94 327 PHE A O 1
ATOM 2485 N N . GLY A 1 328 ? 25.125 -9.039 -14.695 1 94.5 328 GLY A N 1
ATOM 2486 C CA . GLY A 1 328 ? 25 -9.93 -15.836 1 94.5 328 GLY A CA 1
ATOM 2487 C C . GLY A 1 328 ? 23.625 -10.594 -15.922 1 94.5 328 GLY A C 1
ATOM 2488 O O . GLY A 1 328 ? 22.984 -10.578 -16.969 1 94.5 328 GLY A O 1
ATOM 2489 N N . LYS A 1 329 ? 23.156 -11.078 -14.805 1 92.19 329 LYS A N 1
ATOM 2490 C CA . LYS A 1 329 ? 21.859 -11.758 -14.758 1 92.19 329 LYS A CA 1
ATOM 2491 C C . LYS A 1 329 ? 20.719 -10.805 -15.117 1 92.19 329 LYS A C 1
ATOM 2493 O O . LYS A 1 329 ? 19.797 -11.172 -15.852 1 92.19 329 LYS A O 1
ATOM 2498 N N . LEU A 1 330 ? 20.859 -9.641 -14.633 1 89.5 330 LEU A N 1
ATOM 2499 C CA . LEU A 1 330 ? 19.766 -8.68 -14.789 1 89.5 330 LEU A CA 1
ATOM 2500 C C . LEU A 1 330 ? 19.969 -7.824 -16.031 1 89.5 330 LEU A C 1
ATOM 2502 O O . LEU A 1 330 ? 19.125 -7.012 -16.391 1 89.5 330 LEU A O 1
ATOM 2506 N N . GLU A 1 331 ? 21.047 -7.957 -16.688 1 89.75 331 GLU A N 1
ATOM 2507 C CA . GLU A 1 331 ? 21.406 -7.215 -17.891 1 89.75 331 GLU A CA 1
ATOM 2508 C C . GLU A 1 331 ? 21.375 -5.711 -17.641 1 89.75 331 GLU A C 1
ATOM 2510 O O . GLU A 1 331 ? 20.75 -4.961 -18.391 1 89.75 331 GLU A O 1
ATOM 2515 N N . VAL A 1 332 ? 22.016 -5.387 -16.594 1 88.88 332 VAL A N 1
ATOM 2516 C CA . VAL A 1 332 ? 22.172 -3.977 -16.25 1 88.88 332 VAL A CA 1
ATOM 2517 C C . VAL A 1 332 ? 23.672 -3.625 -16.234 1 88.88 332 VAL A C 1
ATOM 2519 O O . VAL A 1 332 ? 24.516 -4.512 -16.156 1 88.88 332 VAL A O 1
ATOM 2522 N N . ARG A 1 333 ? 23.984 -2.322 -16.344 1 88.75 333 ARG A N 1
ATOM 2523 C CA . ARG A 1 333 ? 25.375 -1.901 -16.453 1 88.75 333 ARG A CA 1
ATOM 2524 C C . ARG A 1 333 ? 25.766 -0.973 -15.305 1 88.75 333 ARG A C 1
ATOM 2526 O O . ARG A 1 333 ? 26.922 -0.551 -15.203 1 88.75 333 ARG A O 1
ATOM 2533 N N . SER A 1 334 ? 24.812 -0.664 -14.383 1 85.44 334 SER A N 1
ATOM 2534 C CA . SER A 1 334 ? 25.062 0.261 -13.281 1 85.44 334 SER A CA 1
ATOM 2535 C C . SER A 1 334 ? 24.109 0.018 -12.117 1 85.44 334 SER A C 1
ATOM 2537 O O . SER A 1 334 ? 23.094 -0.656 -12.273 1 85.44 334 SER A O 1
ATOM 2539 N N . ARG A 1 335 ? 24.562 0.513 -11.008 1 84.06 335 ARG A N 1
ATOM 2540 C CA . ARG A 1 335 ? 23.703 0.444 -9.828 1 84.06 335 ARG A CA 1
ATOM 2541 C C . ARG A 1 335 ? 22.375 1.149 -10.062 1 84.06 335 ARG A C 1
ATOM 2543 O O . ARG A 1 335 ? 21.344 0.699 -9.586 1 84.06 335 ARG A O 1
ATOM 2550 N N . ALA A 1 336 ? 22.406 2.207 -10.758 1 78.31 336 ALA A N 1
ATOM 2551 C CA . ALA A 1 336 ? 21.203 2.963 -11.062 1 78.31 336 ALA A CA 1
ATOM 2552 C C . ALA A 1 336 ? 20.234 2.137 -11.906 1 78.31 336 ALA A C 1
ATOM 2554 O O . ALA A 1 336 ? 19.031 2.1 -11.633 1 78.31 336 ALA A O 1
ATOM 2555 N N . GLU A 1 337 ? 20.734 1.506 -12.852 1 82.81 337 GLU A N 1
ATOM 2556 C CA . GLU A 1 337 ? 19.922 0.647 -13.695 1 82.81 337 GLU A CA 1
ATOM 2557 C C . GLU A 1 337 ? 19.344 -0.529 -12.906 1 82.81 337 GLU A C 1
ATOM 2559 O O . GLU A 1 337 ? 18.203 -0.938 -13.125 1 82.81 337 GLU A O 1
ATOM 2564 N N . LEU A 1 338 ? 20.172 -1.026 -12.023 1 85.38 338 LEU A N 1
ATOM 2565 C CA . LEU A 1 338 ? 19.734 -2.119 -11.164 1 85.38 338 LEU A CA 1
ATOM 2566 C C . LEU A 1 338 ? 18.531 -1.695 -10.312 1 85.38 338 LEU A C 1
ATOM 2568 O O . LEU A 1 338 ? 17.516 -2.381 -10.289 1 85.38 338 LEU A O 1
ATOM 2572 N N . THR A 1 339 ? 18.641 -0.586 -9.672 1 80.19 339 THR A N 1
ATOM 2573 C CA . THR A 1 339 ? 17.594 -0.07 -8.797 1 80.19 339 THR A CA 1
ATOM 2574 C C . THR A 1 339 ? 16.328 0.242 -9.594 1 80.19 339 THR A C 1
ATOM 2576 O O . THR A 1 339 ? 15.211 -0.061 -9.148 1 80.19 339 THR A O 1
ATOM 2579 N N . ALA A 1 340 ? 16.453 0.829 -10.695 1 78.75 340 ALA A N 1
ATOM 2580 C CA . ALA A 1 340 ? 15.32 1.137 -11.555 1 78.75 340 ALA A CA 1
ATOM 2581 C C . ALA A 1 340 ? 14.578 -0.135 -11.961 1 78.75 340 ALA A C 1
ATOM 2583 O O . ALA A 1 340 ? 13.352 -0.198 -11.867 1 78.75 340 ALA A O 1
ATOM 2584 N N . LYS A 1 341 ? 15.297 -1.079 -12.352 1 79.44 341 LYS A N 1
ATOM 2585 C CA . LYS A 1 341 ? 14.727 -2.342 -12.812 1 79.44 341 LYS A CA 1
ATOM 2586 C C . LYS A 1 341 ? 13.984 -3.053 -11.68 1 79.44 341 LYS A C 1
ATOM 2588 O O . LYS A 1 341 ? 12.922 -3.633 -11.898 1 79.44 341 LYS A O 1
ATOM 2593 N N . LEU A 1 342 ? 14.523 -2.963 -10.539 1 77.38 342 LEU A N 1
ATOM 2594 C CA . LEU A 1 342 ? 13.969 -3.707 -9.414 1 77.38 342 LEU A CA 1
ATOM 2595 C C . LEU A 1 342 ? 12.836 -2.93 -8.75 1 77.38 342 LEU A C 1
ATOM 2597 O O . LEU A 1 342 ? 11.844 -3.521 -8.312 1 77.38 342 LEU A O 1
ATOM 2601 N N . PHE A 1 343 ? 12.93 -1.596 -8.727 1 72.5 343 PHE A N 1
ATOM 2602 C CA . PHE A 1 343 ? 12.023 -0.888 -7.828 1 72.5 343 PHE A CA 1
ATOM 2603 C C . PHE A 1 343 ? 11.148 0.092 -8.602 1 72.5 343 PHE A C 1
ATOM 2605 O O . PHE A 1 343 ? 10.141 0.569 -8.078 1 72.5 343 PHE A O 1
ATOM 2612 N N . PHE A 1 344 ? 11.391 0.522 -9.781 1 64.81 344 PHE A N 1
ATOM 2613 C CA . PHE A 1 344 ? 10.648 1.596 -10.43 1 64.81 344 PHE A CA 1
ATOM 2614 C C . PHE A 1 344 ? 9.953 1.089 -11.688 1 64.81 344 PHE A C 1
ATOM 2616 O O . PHE A 1 344 ? 8.867 1.558 -12.031 1 64.81 344 PHE A O 1
ATOM 2623 N N . ASP A 1 345 ? 10.469 0.315 -12.492 1 54.34 345 ASP A N 1
ATOM 2624 C CA . ASP A 1 345 ? 9.93 -0.115 -13.773 1 54.34 345 ASP A CA 1
ATOM 2625 C C . ASP A 1 345 ? 8.523 -0.686 -13.617 1 54.34 345 ASP A C 1
ATOM 2627 O O . ASP A 1 345 ? 7.684 -0.537 -14.508 1 54.34 345 ASP A O 1
ATOM 2631 N N . GLN A 1 346 ? 8.312 -1.323 -12.594 1 52.31 346 GLN A N 1
ATOM 2632 C CA . GLN A 1 346 ? 7.031 -2.014 -12.516 1 52.31 346 GLN A CA 1
ATOM 2633 C C . GLN A 1 346 ? 5.969 -1.126 -11.875 1 52.31 346 GLN A C 1
ATOM 2635 O O . GLN A 1 346 ? 4.82 -1.542 -11.719 1 52.31 346 GLN A O 1
ATOM 2640 N N . HIS A 1 347 ? 6.336 0.091 -11.531 1 50.03 347 HIS A N 1
ATOM 2641 C CA . HIS A 1 347 ? 5.387 0.957 -10.844 1 50.03 347 HIS A CA 1
ATOM 2642 C C . HIS A 1 347 ? 5.031 2.172 -11.695 1 50.03 347 HIS A C 1
ATOM 2644 O O . HIS A 1 347 ? 3.982 2.791 -11.492 1 50.03 347 HIS A O 1
ATOM 2650 N N . VAL A 1 348 ? 5.898 2.67 -12.539 1 45.41 348 VAL A N 1
ATOM 2651 C CA . VAL A 1 348 ? 5.637 3.859 -13.344 1 45.41 348 VAL A CA 1
ATOM 2652 C C . VAL A 1 348 ? 5.793 3.529 -14.82 1 45.41 348 VAL A C 1
ATOM 2654 O O . VAL A 1 348 ? 6.785 2.918 -15.227 1 45.41 348 VAL A O 1
ATOM 2657 N N . PRO A 1 349 ? 4.531 3.643 -15.648 1 41.53 349 PRO A N 1
ATOM 2658 C CA . PRO A 1 349 ? 4.77 3.482 -17.078 1 41.53 349 PRO A CA 1
ATOM 2659 C C . PRO A 1 349 ? 6.043 4.184 -17.547 1 41.53 349 PRO A C 1
ATOM 2661 O O . PRO A 1 349 ? 6.387 5.254 -17.047 1 41.53 349 PRO A O 1
ATOM 2664 N N . ARG A 1 350 ? 6.957 3.365 -18 1 39.28 350 ARG A N 1
ATOM 2665 C CA . ARG A 1 350 ? 8.047 4.082 -18.656 1 39.28 350 ARG A CA 1
ATOM 2666 C C . ARG A 1 350 ? 7.512 5.25 -19.469 1 39.28 350 ARG A C 1
ATOM 2668 O O . ARG A 1 350 ? 6.574 5.09 -20.266 1 39.28 350 ARG A O 1
ATOM 2675 N N . MET A 1 351 ? 7.609 6.566 -19 1 34.94 351 MET A N 1
ATOM 2676 C CA . MET A 1 351 ? 7.234 7.793 -19.688 1 34.94 351 MET A CA 1
ATOM 2677 C C . MET A 1 351 ? 7.629 7.719 -21.172 1 34.94 351 MET A C 1
ATOM 2679 O O . MET A 1 351 ? 8.812 7.766 -21.5 1 34.94 351 MET A O 1
ATOM 2683 N N . GLN A 1 352 ? 7.125 6.938 -22 1 34.66 352 GLN A N 1
ATOM 2684 C CA . GLN A 1 352 ? 7.41 7.469 -23.344 1 34.66 352 GLN A CA 1
ATOM 2685 C C . GLN A 1 352 ? 7.383 8.992 -23.344 1 34.66 352 GLN A C 1
ATOM 2687 O O . GLN A 1 352 ? 8.383 9.641 -23.672 1 34.66 352 GLN A O 1
ATOM 2692 N N . GLN A 1 353 ? 6.273 9.688 -24.234 1 33.38 353 GLN A N 1
ATOM 2693 C CA . GLN A 1 353 ? 6.195 11.086 -24.625 1 33.38 353 GLN A CA 1
ATOM 2694 C C . GLN A 1 353 ? 6.004 11.992 -23.406 1 33.38 353 GLN A C 1
ATOM 2696 O O . GLN A 1 353 ? 6.746 11.891 -22.438 1 33.38 353 GLN A O 1
ATOM 2701 N N . GLU A 1 354 ? 4.605 12.719 -23.391 1 29.81 354 GLU A N 1
ATOM 2702 C CA . GLU A 1 354 ? 4.23 13.938 -22.672 1 29.81 354 GLU A CA 1
ATOM 2703 C C . GLU A 1 354 ? 4.125 13.688 -21.172 1 29.81 354 GLU A C 1
ATOM 2705 O O . GLU A 1 354 ? 3.336 12.852 -20.734 1 29.81 354 GLU A O 1
ATOM 2710 N N . ILE A 1 355 ? 5.035 13.508 -20.5 1 34.34 355 ILE A N 1
ATOM 2711 C CA . ILE A 1 355 ? 5.098 13.492 -19.031 1 34.34 355 ILE A CA 1
ATOM 2712 C C . ILE A 1 355 ? 4.059 14.445 -18.453 1 34.34 355 ILE A C 1
ATOM 2714 O O . ILE A 1 355 ? 4.184 15.664 -18.609 1 34.34 355 ILE A O 1
ATOM 2718 N N . PRO A 1 356 ? 2.885 14.18 -18.422 1 31.97 356 PRO A N 1
ATOM 2719 C CA . PRO A 1 356 ? 2.137 15.266 -17.797 1 31.97 356 PRO A CA 1
ATOM 2720 C C . PRO A 1 356 ? 2.635 15.578 -16.375 1 31.97 356 PRO A C 1
ATOM 2722 O O . PRO A 1 356 ? 2.771 14.672 -15.555 1 31.97 356 PRO A O 1
ATOM 2725 N N . VAL A 1 357 ? 3.545 16.469 -16.203 1 30.8 357 VAL A N 1
ATOM 2726 C CA . VAL A 1 357 ? 3.951 17.125 -14.969 1 30.8 357 VAL A CA 1
ATOM 2727 C C . VAL A 1 357 ? 2.715 17.547 -14.172 1 30.8 357 VAL A C 1
ATOM 2729 O O . VAL A 1 357 ? 1.954 18.422 -14.617 1 30.8 357 VAL A O 1
ATOM 2732 N N . GLY A 1 358 ? 2.041 16.672 -13.617 1 30.08 358 GLY A N 1
ATOM 2733 C CA . GLY A 1 358 ? 0.924 17.203 -12.852 1 30.08 358 GLY A CA 1
ATOM 2734 C C . GLY A 1 358 ? 1.334 18.297 -11.883 1 30.08 358 GLY A C 1
ATOM 2735 O O . GLY A 1 358 ? 2.523 18.578 -11.719 1 30.08 358 GLY A O 1
ATOM 2736 N N . SER A 1 359 ? 0.391 19.234 -11.453 1 30.55 359 SER A N 1
ATOM 2737 C CA . SER A 1 359 ? 0.544 20.484 -10.719 1 30.55 359 SER A CA 1
ATOM 2738 C C . SER A 1 359 ? 1.425 20.281 -9.484 1 30.55 359 SER A C 1
ATOM 2740 O O . SER A 1 359 ? 1.968 21.25 -8.945 1 30.55 359 SER A O 1
ATOM 2742 N N . THR A 1 360 ? 1.335 19.188 -8.719 1 32.94 360 THR A N 1
ATOM 2743 C CA . THR A 1 360 ? 2.064 19.203 -7.457 1 32.94 360 THR A CA 1
ATOM 2744 C C . THR A 1 360 ? 3.527 18.812 -7.672 1 32.94 360 THR A C 1
ATOM 2746 O O . THR A 1 360 ? 4.305 18.75 -6.719 1 32.94 360 THR A O 1
ATOM 2749 N N . GLY A 1 361 ? 4.188 18.969 -8.906 1 31.58 361 GLY A N 1
ATOM 2750 C CA . GLY A 1 361 ? 5.543 18.656 -9.336 1 31.58 361 GLY A CA 1
ATOM 2751 C C . GLY A 1 361 ? 5.859 17.172 -9.266 1 31.58 361 GLY A C 1
ATOM 2752 O O . GLY A 1 361 ? 6.953 16.75 -9.656 1 31.58 361 GLY A O 1
ATOM 2753 N N . TRP A 1 362 ? 5.543 16.547 -8.164 1 30.69 362 TRP A N 1
ATOM 2754 C CA . TRP A 1 362 ? 5.863 15.117 -8.203 1 30.69 362 TRP A CA 1
ATOM 2755 C C . TRP A 1 362 ? 4.969 14.391 -9.195 1 30.69 362 TRP A C 1
ATOM 2757 O O . TRP A 1 362 ? 3.867 14.852 -9.508 1 30.69 362 TRP A O 1
ATOM 2767 N N . TYR A 1 363 ? 5.422 13.438 -9.984 1 31.59 363 TYR A N 1
ATOM 2768 C CA . TYR A 1 363 ? 4.66 12.766 -11.031 1 31.59 363 TYR A CA 1
ATOM 2769 C C . TYR A 1 363 ? 3.309 12.297 -10.5 1 31.59 363 TYR A C 1
ATOM 2771 O O . TYR A 1 363 ? 3.24 11.547 -9.523 1 31.59 363 TYR A O 1
ATOM 2779 N N . LEU A 1 364 ? 2.463 13.32 -10.062 1 27.95 364 LEU A N 1
ATOM 2780 C CA . LEU A 1 364 ? 1.076 12.914 -9.852 1 27.95 364 LEU A CA 1
ATOM 2781 C C . LEU A 1 364 ? 0.539 12.18 -11.078 1 27.95 364 LEU A C 1
ATOM 2783 O O . LEU A 1 364 ? 0.712 12.641 -12.211 1 27.95 364 LEU A O 1
ATOM 2787 N N . ARG A 1 365 ? 0.544 10.906 -11.094 1 26.53 365 ARG A N 1
ATOM 2788 C CA . ARG A 1 365 ? -0.392 10.469 -12.125 1 26.53 365 ARG A CA 1
ATOM 2789 C C . ARG A 1 365 ? -1.767 11.094 -11.914 1 26.53 365 ARG A C 1
ATOM 2791 O O . ARG A 1 365 ? -2.217 11.258 -10.781 1 26.53 365 ARG A O 1
ATOM 2798 N N . MET B 1 1 ? 3.359 47.688 18.625 1 49.81 1 MET B N 1
ATOM 2799 C CA . MET B 1 1 ? 3.912 46.531 19.328 1 49.81 1 MET B CA 1
ATOM 2800 C C . MET B 1 1 ? 5.426 46.469 19.172 1 49.81 1 MET B C 1
ATOM 2802 O O . MET B 1 1 ? 5.93 46.438 18.047 1 49.81 1 MET B O 1
ATOM 2806 N N . PRO B 1 2 ? 6.199 46.562 20.141 1 59.16 2 PRO B N 1
ATOM 2807 C CA . PRO B 1 2 ? 7.586 46.969 19.906 1 59.16 2 PRO B CA 1
ATOM 2808 C C . PRO B 1 2 ? 8.406 45.875 19.203 1 59.16 2 PRO B C 1
ATOM 2810 O O . PRO B 1 2 ? 8.117 44.688 19.359 1 59.16 2 PRO B O 1
ATOM 2813 N N . GLU B 1 3 ? 8.984 46.281 18.109 1 61.97 3 GLU B N 1
ATOM 2814 C CA . GLU B 1 3 ? 10 45.594 17.328 1 61.97 3 GLU B CA 1
ATOM 2815 C C . GLU B 1 3 ? 10.867 44.688 18.219 1 61.97 3 GLU B C 1
ATOM 2817 O O . GLU B 1 3 ? 11.25 43.594 17.812 1 61.97 3 GLU B O 1
ATOM 2822 N N . LYS B 1 4 ? 10.969 45.188 19.453 1 67.06 4 LYS B N 1
ATOM 2823 C CA . LYS B 1 4 ? 11.805 44.469 20.406 1 67.06 4 LYS B CA 1
ATOM 2824 C C . LYS B 1 4 ? 11.133 43.156 20.859 1 67.06 4 LYS B C 1
ATOM 2826 O O . LYS B 1 4 ? 11.797 42.156 21.031 1 67.06 4 LYS B O 1
ATOM 2831 N N . SER B 1 5 ? 9.773 43.156 20.891 1 79 5 SER B N 1
ATOM 2832 C CA . SER B 1 5 ? 9.039 41.969 21.312 1 79 5 SER B CA 1
ATOM 2833 C C . SER B 1 5 ? 9.086 40.906 20.234 1 79 5 SER B C 1
ATOM 2835 O O . SER B 1 5 ? 9.336 39.719 20.531 1 79 5 SER B O 1
ATOM 2837 N N . LEU B 1 6 ? 9.031 41.375 19.016 1 86.81 6 LEU B N 1
ATOM 2838 C CA . LEU B 1 6 ? 9.07 40.438 17.922 1 86.81 6 LEU B CA 1
ATOM 2839 C C . LEU B 1 6 ? 10.422 39.719 17.859 1 86.81 6 LEU B C 1
ATOM 2841 O O . LEU B 1 6 ? 10.492 38.5 17.688 1 86.81 6 LEU B O 1
ATOM 2845 N N . ASP B 1 7 ? 11.445 40.5 18.047 1 90.06 7 ASP B N 1
ATOM 2846 C CA . ASP B 1 7 ? 12.789 39.938 17.953 1 90.06 7 ASP B CA 1
ATOM 2847 C C . ASP B 1 7 ? 13.023 38.875 19.031 1 90.06 7 ASP B C 1
ATOM 2849 O O . ASP B 1 7 ? 13.586 37.812 18.766 1 90.06 7 ASP B O 1
ATOM 2853 N N . TRP B 1 8 ? 12.586 39.281 20.172 1 91.56 8 TRP B N 1
ATOM 2854 C CA . TRP B 1 8 ? 12.781 38.375 21.297 1 91.56 8 TRP B CA 1
ATOM 2855 C C . TRP B 1 8 ? 11.984 37.094 21.125 1 91.56 8 TRP B C 1
ATOM 2857 O O . TRP B 1 8 ? 12.508 36 21.344 1 91.56 8 TRP B O 1
ATOM 2867 N N . VAL B 1 9 ? 10.75 37.156 20.719 1 94.69 9 VAL B N 1
ATOM 2868 C CA . VAL B 1 9 ? 9.898 35.969 20.531 1 94.69 9 VAL B CA 1
ATOM 2869 C C . VAL B 1 9 ? 10.43 35.125 19.375 1 94.69 9 VAL B C 1
ATOM 2871 O O . VAL B 1 9 ? 10.484 33.906 19.469 1 94.69 9 VAL B O 1
ATOM 2874 N N . THR B 1 10 ? 10.875 35.812 18.359 1 95.25 10 THR B N 1
ATOM 2875 C CA . THR B 1 10 ? 11.422 35.125 17.203 1 95.25 10 THR B CA 1
ATOM 2876 C C . THR B 1 10 ? 12.664 34.312 17.594 1 95.25 10 THR B C 1
ATOM 2878 O O . THR B 1 10 ? 12.812 33.156 17.188 1 95.25 10 THR B O 1
ATOM 2881 N N . ALA B 1 11 ? 13.492 34.938 18.391 1 95.69 11 ALA B N 1
ATOM 2882 C CA . ALA B 1 11 ? 14.703 34.25 18.844 1 95.69 11 ALA B CA 1
ATOM 2883 C C . ALA B 1 11 ? 14.367 33.031 19.688 1 95.69 11 ALA B C 1
ATOM 2885 O O . ALA B 1 11 ? 15.008 31.984 19.562 1 95.69 11 ALA B O 1
ATOM 2886 N N . GLY B 1 12 ? 13.406 33.219 20.547 1 96.06 12 GLY B N 1
ATOM 2887 C CA . GLY B 1 12 ? 12.953 32.094 21.344 1 96.06 12 GLY B CA 1
ATOM 2888 C C . GLY B 1 12 ? 12.398 30.938 20.516 1 96.06 12 GLY B C 1
ATOM 2889 O O . GLY B 1 12 ? 12.711 29.781 20.75 1 96.06 12 GLY B O 1
ATOM 2890 N N . VAL B 1 13 ? 11.609 31.25 19.531 1 96.94 13 VAL B N 1
ATOM 2891 C CA . VAL B 1 13 ? 11.016 30.266 18.641 1 96.94 13 VAL B CA 1
ATOM 2892 C C . VAL B 1 13 ? 12.102 29.547 17.844 1 96.94 13 VAL B C 1
ATOM 2894 O O . VAL B 1 13 ? 12.102 28.328 17.719 1 96.94 13 VAL B O 1
ATOM 2897 N N . ASP B 1 14 ? 13.07 30.312 17.375 1 96 14 ASP B N 1
ATOM 2898 C CA . ASP B 1 14 ? 14.164 29.734 16.609 1 96 14 ASP B CA 1
ATOM 2899 C C . ASP B 1 14 ? 14.977 28.75 17.469 1 96 14 ASP B C 1
ATOM 2901 O O . ASP B 1 14 ? 15.406 27.703 16.984 1 96 14 ASP B O 1
ATOM 2905 N N . ARG B 1 15 ? 15.18 29.125 18.688 1 96.12 15 ARG B N 1
ATOM 2906 C CA . ARG B 1 15 ? 15.906 28.25 19.609 1 96.12 15 ARG B CA 1
ATOM 2907 C C . ARG B 1 15 ? 15.164 26.938 19.797 1 96.12 15 ARG B C 1
ATOM 2909 O O . ARG B 1 15 ? 15.773 25.859 19.766 1 96.12 15 ARG B O 1
ATOM 2916 N N . VAL B 1 16 ? 13.891 26.984 20 1 96.38 16 VAL B N 1
ATOM 2917 C CA . VAL B 1 16 ? 13.062 25.797 20.172 1 96.38 16 VAL B CA 1
ATOM 2918 C C . VAL B 1 16 ? 13.148 24.922 18.922 1 96.38 16 VAL B C 1
ATOM 2920 O O . VAL B 1 16 ? 13.336 23.703 19.016 1 96.38 16 VAL B O 1
ATOM 2923 N N . CYS B 1 17 ? 13.102 25.531 17.734 1 95 17 CYS B N 1
ATOM 2924 C CA . CYS B 1 17 ? 13.109 24.812 16.453 1 95 17 CYS B CA 1
ATOM 2925 C C . CYS B 1 17 ? 14.414 24.062 16.266 1 95 17 CYS B C 1
ATOM 2927 O O . CYS B 1 17 ? 14.453 23.047 15.57 1 95 17 CYS B O 1
ATOM 2929 N N . ARG B 1 18 ? 15.438 24.453 17.016 1 92.69 18 ARG B N 1
ATOM 2930 C CA . ARG B 1 18 ? 16.75 23.844 16.859 1 92.69 18 ARG B CA 1
ATOM 2931 C C . ARG B 1 18 ? 17.016 22.797 17.938 1 92.69 18 ARG B C 1
ATOM 2933 O O . ARG B 1 18 ? 17.859 21.922 17.766 1 92.69 18 ARG B O 1
ATOM 2940 N N . THR B 1 19 ? 16.234 22.844 19.016 1 93.44 19 THR B N 1
ATOM 2941 C CA . THR B 1 19 ? 16.672 22.078 20.172 1 93.44 19 THR B CA 1
ATOM 2942 C C . THR B 1 19 ? 15.625 21.031 20.547 1 93.44 19 THR B C 1
ATOM 2944 O O . THR B 1 19 ? 15.938 20.047 21.234 1 93.44 19 THR B O 1
ATOM 2947 N N . VAL B 1 20 ? 14.43 21.234 20.172 1 93.19 20 VAL B N 1
ATOM 2948 C CA . VAL B 1 20 ? 13.367 20.344 20.625 1 93.19 20 VAL B CA 1
ATOM 2949 C C . VAL B 1 20 ? 13.078 19.297 19.531 1 93.19 20 VAL B C 1
ATOM 2951 O O . VAL B 1 20 ? 12.953 19.641 18.359 1 93.19 20 VAL B O 1
ATOM 2954 N N . SER B 1 21 ? 13 18.016 20 1 88.81 21 SER B N 1
ATOM 2955 C CA . SER B 1 21 ? 12.688 16.922 19.078 1 88.81 21 SER B CA 1
ATOM 2956 C C . SER B 1 21 ? 11.227 16.5 19.203 1 88.81 21 SER B C 1
ATOM 2958 O O . SER B 1 21 ? 10.656 16.531 20.297 1 88.81 21 SER B O 1
ATOM 2960 N N . GLY B 1 22 ? 10.688 16.078 18.016 1 88.5 22 GLY B N 1
ATOM 2961 C CA . GLY B 1 22 ? 9.289 15.688 17.969 1 88.5 22 GLY B CA 1
ATOM 2962 C C . GLY B 1 22 ? 8.359 16.828 17.578 1 88.5 22 GLY B C 1
ATOM 2963 O O . GLY B 1 22 ? 8.445 17.922 18.125 1 88.5 22 GLY B O 1
ATOM 2964 N N . ALA B 1 23 ? 7.484 16.562 16.734 1 89.56 23 ALA B N 1
ATOM 2965 C CA . ALA B 1 23 ? 6.633 17.594 16.141 1 89.56 23 ALA B CA 1
ATOM 2966 C C . ALA B 1 23 ? 5.723 18.219 17.203 1 89.56 23 ALA B C 1
ATOM 2968 O O . ALA B 1 23 ? 5.645 19.453 17.328 1 89.56 23 ALA B O 1
ATOM 2969 N N . VAL B 1 24 ? 5.023 17.406 18.016 1 90.19 24 VAL B N 1
ATOM 2970 C CA . VAL B 1 24 ? 4.062 17.891 19 1 90.19 24 VAL B CA 1
ATOM 2971 C C . VAL B 1 24 ? 4.797 18.625 20.125 1 90.19 24 VAL B C 1
ATOM 2973 O O . VAL B 1 24 ? 4.383 19.719 20.547 1 90.19 24 VAL B O 1
ATOM 2976 N N . GLU B 1 25 ? 5.863 18.062 20.547 1 92.25 25 GLU B N 1
ATOM 2977 C CA . GLU B 1 25 ? 6.645 18.703 21.609 1 92.25 25 GLU B CA 1
ATOM 2978 C C . GLU B 1 25 ? 7.223 20.031 21.141 1 92.25 25 GLU B C 1
ATOM 2980 O O . GLU B 1 25 ? 7.289 20.984 21.922 1 92.25 25 GLU B O 1
ATOM 2985 N N . LEU B 1 26 ? 7.625 20.031 19.969 1 94.62 26 LEU B N 1
ATOM 2986 C CA . LEU B 1 26 ? 8.117 21.266 19.375 1 94.62 26 LEU B CA 1
ATOM 2987 C C . LEU B 1 26 ? 7.043 22.344 19.375 1 94.62 26 LEU B C 1
ATOM 2989 O O . LEU B 1 26 ? 7.289 23.469 19.812 1 94.62 26 LEU B O 1
ATOM 2993 N N . GLU B 1 27 ? 5.879 22 18.969 1 95.62 27 GLU B N 1
ATOM 2994 C CA . GLU B 1 27 ? 4.773 22.953 18.938 1 95.62 27 GLU B CA 1
ATOM 2995 C C . GLU B 1 27 ? 4.406 23.422 20.344 1 95.62 27 GLU B C 1
ATOM 2997 O O . GLU B 1 27 ? 4.086 24.594 20.562 1 95.62 27 GLU B O 1
ATOM 3002 N N . ARG B 1 28 ? 4.449 22.547 21.281 1 95.81 28 ARG B N 1
ATOM 3003 C CA . ARG B 1 28 ? 4.172 22.891 22.672 1 95.81 28 ARG B CA 1
ATOM 3004 C C . ARG B 1 28 ? 5.188 23.906 23.188 1 95.81 28 ARG B C 1
ATOM 3006 O O . ARG B 1 28 ? 4.816 24.859 23.859 1 95.81 28 ARG B O 1
ATOM 3013 N N . ALA B 1 29 ? 6.383 23.656 22.859 1 97.5 29 ALA B N 1
ATOM 3014 C CA . ALA B 1 29 ? 7.441 24.562 23.312 1 97.5 29 ALA B CA 1
ATOM 3015 C C . ALA B 1 29 ? 7.293 25.938 22.656 1 97.5 29 ALA B C 1
ATOM 3017 O O . ALA B 1 29 ? 7.516 26.969 23.297 1 97.5 29 ALA B O 1
ATOM 3018 N N . VAL B 1 30 ? 6.945 25.938 21.406 1 97.75 30 VAL B N 1
ATOM 3019 C CA . VAL B 1 30 ? 6.695 27.188 20.703 1 97.75 30 VAL B CA 1
ATOM 3020 C C . VAL B 1 30 ? 5.555 27.953 21.375 1 97.75 30 VAL B C 1
ATOM 3022 O O . VAL B 1 30 ? 5.625 29.172 21.547 1 97.75 30 VAL B O 1
ATOM 3025 N N . THR B 1 31 ? 4.508 27.234 21.781 1 97.56 31 THR B N 1
ATOM 3026 C CA . THR B 1 31 ? 3.357 27.828 22.469 1 97.56 31 THR B CA 1
ATOM 3027 C C . THR B 1 31 ? 3.789 28.516 23.75 1 97.56 31 THR B C 1
ATOM 3029 O O . THR B 1 31 ? 3.328 29.609 24.062 1 97.56 31 THR B O 1
ATOM 3032 N N . ALA B 1 32 ? 4.676 27.891 24.453 1 96.94 32 ALA B N 1
ATOM 3033 C CA . ALA B 1 32 ? 5.172 28.453 25.703 1 96.94 32 ALA B CA 1
ATOM 3034 C C . ALA B 1 32 ? 5.93 29.75 25.469 1 96.94 32 ALA B C 1
ATOM 3036 O O . ALA B 1 32 ? 5.785 30.703 26.219 1 96.94 32 ALA B O 1
ATOM 3037 N N . VAL B 1 33 ? 6.652 29.812 24.438 1 96.94 33 VAL B N 1
ATOM 3038 C CA . VAL B 1 33 ? 7.406 31 24.094 1 96.94 33 VAL B CA 1
ATOM 3039 C C . VAL B 1 33 ? 6.445 32.125 23.688 1 96.94 33 VAL B C 1
ATOM 3041 O O . VAL B 1 33 ? 6.586 33.25 24.141 1 96.94 33 VAL B O 1
ATOM 3044 N N . LEU B 1 34 ? 5.484 31.812 22.891 1 96.19 34 LEU B N 1
ATOM 3045 C CA . LEU B 1 34 ? 4.535 32.781 22.391 1 96.19 34 LEU B CA 1
ATOM 3046 C C . LEU B 1 34 ? 3.699 33.375 23.516 1 96.19 34 LEU B C 1
ATOM 3048 O O . LEU B 1 34 ? 3.279 34.531 23.453 1 96.19 34 LEU B O 1
ATOM 3052 N N . ARG B 1 35 ? 3.457 32.594 24.531 1 95.5 35 ARG B N 1
ATOM 3053 C CA . ARG B 1 35 ? 2.621 33 25.641 1 95.5 35 ARG B CA 1
ATOM 3054 C C . ARG B 1 35 ? 3.197 34.25 26.328 1 95.5 35 ARG B C 1
ATOM 3056 O O . ARG B 1 35 ? 2.455 35.062 26.891 1 95.5 35 ARG B O 1
ATOM 3063 N N . GLU B 1 36 ? 4.43 34.406 26.25 1 92.62 36 GLU B N 1
ATOM 3064 C CA . GLU B 1 36 ? 5.102 35.531 26.891 1 92.62 36 GLU B CA 1
ATOM 3065 C C . GLU B 1 36 ? 4.758 36.844 26.188 1 92.62 36 GLU B C 1
ATOM 3067 O O . GLU B 1 36 ? 4.762 37.906 26.812 1 92.62 36 GLU B O 1
ATOM 3072 N N . ALA B 1 37 ? 4.445 36.781 24.953 1 93.94 37 ALA B N 1
ATOM 3073 C CA . ALA B 1 37 ? 4.176 38 24.172 1 93.94 37 ALA B CA 1
ATOM 3074 C C . ALA B 1 37 ? 2.686 38.125 23.875 1 93.94 37 ALA B C 1
ATOM 3076 O O . ALA B 1 37 ? 2.178 39.25 23.75 1 93.94 37 ALA B O 1
ATOM 3077 N N . VAL B 1 38 ? 2.012 37.031 23.734 1 95.31 38 VAL B N 1
ATOM 3078 C CA . VAL B 1 38 ? 0.587 37 23.422 1 95.31 38 VAL B CA 1
ATOM 3079 C C . VAL B 1 38 ? -0.144 36.125 24.453 1 95.31 38 VAL B C 1
ATOM 3081 O O . VAL B 1 38 ? -0.226 34.906 24.297 1 95.31 38 VAL B O 1
ATOM 3084 N N . PRO B 1 39 ? -0.745 36.812 25.406 1 95.25 39 PRO B N 1
ATOM 3085 C CA . PRO B 1 39 ? -1.439 36.031 26.438 1 95.25 39 PRO B CA 1
ATOM 3086 C C . PRO B 1 39 ? -2.676 35.312 25.891 1 95.25 39 PRO B C 1
ATOM 3088 O O . PRO B 1 39 ? -3.383 35.844 25.031 1 95.25 39 PRO B O 1
ATOM 3091 N N . PHE B 1 40 ? -2.977 34.125 26.344 1 97.62 40 PHE B N 1
ATOM 3092 C CA . PHE B 1 40 ? -4.152 33.344 26.031 1 97.62 40 PHE B CA 1
ATOM 3093 C C . PHE B 1 40 ? -4.566 32.469 27.219 1 97.62 40 PHE B C 1
ATOM 3095 O O . PHE B 1 40 ? -3.799 32.312 28.172 1 97.62 40 PHE B O 1
ATOM 3102 N N . ASP B 1 41 ? -5.766 31.969 27.172 1 97.62 41 ASP B N 1
ATOM 3103 C CA . ASP B 1 41 ? -6.328 31.234 28.312 1 97.62 41 ASP B CA 1
ATOM 3104 C C . ASP B 1 41 ? -6.32 29.734 28.047 1 97.62 41 ASP B C 1
ATOM 3106 O O . ASP B 1 41 ? -6.273 28.922 28.984 1 97.62 41 ASP B O 1
ATOM 3110 N N . ALA B 1 42 ? -6.473 29.297 26.844 1 97.44 42 ALA B N 1
ATOM 3111 C CA . ALA B 1 42 ? -6.457 27.906 26.406 1 97.44 42 ALA B CA 1
ATOM 3112 C C . ALA B 1 42 ? -5.777 27.766 25.047 1 97.44 42 ALA B C 1
ATOM 3114 O O . ALA B 1 42 ? -5.605 28.75 24.328 1 97.44 42 ALA B O 1
ATOM 3115 N N . TRP B 1 43 ? -5.312 26.547 24.734 1 97.5 43 TRP B N 1
ATOM 3116 C CA . TRP B 1 43 ? -4.617 26.344 23.469 1 97.5 43 TRP B CA 1
ATOM 3117 C C . TRP B 1 43 ? -4.578 24.875 23.109 1 97.5 43 TRP B C 1
ATOM 3119 O O . TRP B 1 43 ? -4.75 24 23.969 1 97.5 43 TRP B O 1
ATOM 3129 N N . CYS B 1 44 ? -4.426 24.609 21.844 1 94.88 44 CYS B N 1
ATOM 3130 C CA . CYS B 1 44 ? -4.105 23.266 21.344 1 94.88 44 CYS B CA 1
ATOM 3131 C C . CYS B 1 44 ? -3.193 23.344 20.125 1 94.88 44 CYS B C 1
ATOM 3133 O O . CYS B 1 44 ? -3.123 24.375 19.453 1 94.88 44 CYS B O 1
ATOM 3135 N N . VAL B 1 45 ? -2.443 22.344 19.938 1 95.12 45 VAL B N 1
ATOM 3136 C CA . VAL B 1 45 ? -1.583 22.234 18.766 1 95.12 45 VAL B CA 1
ATOM 3137 C C . VAL B 1 45 ? -2.002 21.031 17.938 1 95.12 45 VAL B C 1
ATOM 3139 O O . VAL B 1 45 ? -2.492 20.031 18.469 1 95.12 45 VAL B O 1
ATOM 3142 N N . LEU B 1 46 ? -1.811 21.188 16.641 1 93.25 46 LEU B N 1
ATOM 3143 C CA . LEU B 1 46 ? -2.223 20.156 15.703 1 93.25 46 LEU B CA 1
ATOM 3144 C C . LEU B 1 46 ? -1.077 19.766 14.773 1 93.25 46 LEU B C 1
ATOM 3146 O O . LEU B 1 46 ? -0.314 20.641 14.336 1 93.25 46 LEU B O 1
ATOM 3150 N N . THR B 1 47 ? -0.947 18.484 14.539 1 91.81 47 THR B N 1
ATOM 3151 C CA . THR B 1 47 ? -0.236 18.047 13.344 1 91.81 47 THR B CA 1
ATOM 3152 C C . THR B 1 47 ? -1.201 17.875 12.18 1 91.81 47 THR B C 1
ATOM 3154 O O . THR B 1 47 ? -2.357 17.5 12.375 1 91.81 47 THR B O 1
ATOM 3157 N N . VAL B 1 48 ? -0.739 18.156 10.992 1 92.25 48 VAL B N 1
ATOM 3158 C CA . VAL B 1 48 ? -1.607 18.188 9.82 1 92.25 48 VAL B CA 1
ATOM 3159 C C . VAL B 1 48 ? -0.964 17.406 8.68 1 92.25 48 VAL B C 1
ATOM 3161 O O . VAL B 1 48 ? 0.254 17.453 8.492 1 92.25 48 VAL B O 1
ATOM 3164 N N . ASP B 1 49 ? -1.765 16.625 8.055 1 90.94 49 ASP B N 1
ATOM 3165 C CA . ASP B 1 49 ? -1.305 16.062 6.789 1 90.94 49 ASP B CA 1
ATOM 3166 C C . ASP B 1 49 ? -1.197 17.141 5.715 1 90.94 49 ASP B C 1
ATOM 3168 O O . ASP B 1 49 ? -2.203 17.734 5.324 1 90.94 49 ASP B O 1
ATOM 3172 N N . PRO B 1 50 ? 0.03 17.359 5.168 1 88.56 50 PRO B N 1
ATOM 3173 C CA . PRO B 1 50 ? 0.203 18.453 4.219 1 88.56 50 PRO B CA 1
ATOM 3174 C C . PRO B 1 50 ? -0.543 18.219 2.904 1 88.56 50 PRO B C 1
ATOM 3176 O O . PRO B 1 50 ? -0.799 19.172 2.16 1 88.56 50 PRO B O 1
ATOM 3179 N N . GLY B 1 51 ? -0.872 17.031 2.602 1 84.81 51 GLY B N 1
ATOM 3180 C CA . GLY B 1 51 ? -1.611 16.75 1.383 1 84.81 51 GLY B CA 1
ATOM 3181 C C . GLY B 1 51 ? -3.094 17.047 1.5 1 84.81 51 GLY B C 1
ATOM 3182 O O . GLY B 1 51 ? -3.662 17.734 0.653 1 84.81 51 GLY B O 1
ATOM 3183 N N . SER B 1 52 ? -3.705 16.641 2.562 1 86.81 52 SER B N 1
ATOM 3184 C CA . SER B 1 52 ? -5.148 16.766 2.734 1 86.81 52 SER B CA 1
ATOM 3185 C C . SER B 1 52 ? -5.5 17.984 3.602 1 86.81 52 SER B C 1
ATOM 3187 O O . SER B 1 52 ? -6.656 18.391 3.66 1 86.81 52 SER B O 1
ATOM 3189 N N . VAL B 1 53 ? -4.602 18.469 4.383 1 89.88 53 VAL B N 1
ATOM 3190 C CA . VAL B 1 53 ? -4.734 19.562 5.34 1 89.88 53 VAL B CA 1
ATOM 3191 C C . VAL B 1 53 ? -5.66 19.141 6.48 1 89.88 53 VAL B C 1
ATOM 3193 O O . VAL B 1 53 ? -6.316 19.984 7.098 1 89.88 53 VAL B O 1
ATOM 3196 N N . LEU B 1 54 ? -5.789 17.891 6.684 1 90.81 54 LEU B N 1
ATOM 3197 C CA . LEU B 1 54 ? -6.559 17.375 7.809 1 90.81 54 LEU B CA 1
ATOM 3198 C C . LEU B 1 54 ? -5.684 17.234 9.055 1 90.81 54 LEU B C 1
ATOM 3200 O O . LEU B 1 54 ? -4.531 16.812 8.961 1 90.81 54 LEU B O 1
ATOM 3204 N N . PRO B 1 55 ? -6.281 17.594 10.18 1 91.38 55 PRO B N 1
ATOM 3205 C CA . PRO B 1 55 ? -5.559 17.312 11.422 1 91.38 55 PRO B CA 1
ATOM 3206 C C . PRO B 1 55 ? -5.328 15.828 11.648 1 91.38 55 PRO B C 1
ATOM 3208 O O . PRO B 1 55 ? -6.234 15.016 11.438 1 91.38 55 PRO B O 1
ATOM 3211 N N . THR B 1 56 ? -4.203 15.469 12.031 1 89.69 56 THR B N 1
ATOM 3212 C CA . THR B 1 56 ? -3.857 14.062 12.195 1 89.69 56 THR B CA 1
ATOM 3213 C C . THR B 1 56 ? -3.467 13.766 13.641 1 89.69 56 THR B C 1
ATOM 3215 O O . THR B 1 56 ? -3.322 12.609 14.023 1 89.69 56 THR B O 1
ATOM 3218 N N . GLY B 1 57 ? -3.244 14.711 14.43 1 87.5 57 GLY B N 1
ATOM 3219 C CA . GLY B 1 57 ? -2.859 14.586 15.828 1 87.5 57 GLY B CA 1
ATOM 3220 C C . GLY B 1 57 ? -2.602 15.922 16.5 1 87.5 57 GLY B C 1
ATOM 3221 O O . GLY B 1 57 ? -3.074 16.953 16.031 1 87.5 57 GLY B O 1
ATOM 3222 N N . GLY B 1 58 ? -1.963 15.797 17.719 1 89.56 58 GLY B N 1
ATOM 3223 C CA . GLY B 1 58 ? -1.657 17.016 18.453 1 89.56 58 GLY B CA 1
ATOM 3224 C C . GLY B 1 58 ? -1.843 16.891 19.953 1 89.56 58 GLY B C 1
ATOM 3225 O O . GLY B 1 58 ? -1.791 15.773 20.484 1 89.56 58 GLY B O 1
ATOM 3226 N N . CYS B 1 59 ? -1.847 18 20.547 1 89.75 59 CYS B N 1
ATOM 3227 C CA . CYS B 1 59 ? -2.088 18.109 21.984 1 89.75 59 CYS B CA 1
ATOM 3228 C C . CYS B 1 59 ? -3.305 18.984 22.266 1 89.75 59 CYS B C 1
ATOM 3230 O O . CYS B 1 59 ? -3.322 20.172 21.906 1 89.75 59 CYS B O 1
ATOM 3232 N N . HIS B 1 60 ? -4.258 18.359 22.953 1 89.25 60 HIS B N 1
ATOM 3233 C CA . HIS B 1 60 ? -5.527 19.047 23.141 1 89.25 60 HIS B CA 1
ATOM 3234 C C . HIS B 1 60 ? -5.848 19.203 24.625 1 89.25 60 HIS B C 1
ATOM 3236 O O . HIS B 1 60 ? -6.895 19.75 24.984 1 89.25 60 HIS B O 1
ATOM 3242 N N . ARG B 1 61 ? -4.988 18.766 25.438 1 86.19 61 ARG B N 1
ATOM 3243 C CA . ARG B 1 61 ? -5.246 18.719 26.859 1 86.19 61 ARG B CA 1
ATOM 3244 C C . ARG B 1 61 ? -5.465 20.109 27.438 1 86.19 61 ARG B C 1
ATOM 3246 O O . ARG B 1 61 ? -6.203 20.281 28.406 1 86.19 61 ARG B O 1
ATOM 3253 N N . ASN B 1 62 ? -4.906 21.141 26.859 1 92.56 62 ASN B N 1
ATOM 3254 C CA . ASN B 1 62 ? -4.996 22.5 27.359 1 92.56 62 ASN B CA 1
ATOM 3255 C C . ASN B 1 62 ? -5.98 23.344 26.547 1 92.56 62 ASN B C 1
ATOM 3257 O O . ASN B 1 62 ? -6.008 24.562 26.656 1 92.56 62 ASN B O 1
ATOM 3261 N N . GLY B 1 63 ? -6.68 22.625 25.703 1 93.62 63 GLY B N 1
ATOM 3262 C CA . GLY B 1 63 ? -7.613 23.328 24.844 1 93.62 63 GLY B CA 1
ATOM 3263 C C . GLY B 1 63 ? -9.023 23.359 25.391 1 93.62 63 GLY B C 1
ATOM 3264 O O . GLY B 1 63 ? -9.227 23.594 26.578 1 93.62 63 GLY B O 1
ATOM 3265 N N . LEU B 1 64 ? -9.953 23.344 24.516 1 93.81 64 LEU B N 1
ATOM 3266 C CA . LEU B 1 64 ? -11.359 23.312 24.891 1 93.81 64 LEU B CA 1
ATOM 3267 C C . LEU B 1 64 ? -11.734 21.969 25.484 1 93.81 64 LEU B C 1
ATOM 3269 O O . LEU B 1 64 ? -11.047 20.969 25.25 1 93.81 64 LEU B O 1
ATOM 3273 N N . PRO B 1 65 ? -12.781 21.953 26.281 1 91 65 PRO B N 1
ATOM 3274 C CA . PRO B 1 65 ? -13.234 20.672 26.812 1 91 65 PRO B CA 1
ATOM 3275 C C . PRO B 1 65 ? -13.461 19.625 25.734 1 91 65 PRO B C 1
ATOM 3277 O O . PRO B 1 65 ? -13.945 19.938 24.641 1 91 65 PRO B O 1
ATOM 3280 N N . LEU B 1 66 ? -13.172 18.344 26.031 1 86 66 LEU B N 1
ATOM 3281 C CA . LEU B 1 66 ? -13.156 17.25 25.062 1 86 66 LEU B CA 1
ATOM 3282 C C . LEU B 1 66 ? -14.562 16.938 24.578 1 86 66 LEU B C 1
ATOM 3284 O O . LEU B 1 66 ? -14.734 16.312 23.516 1 86 66 LEU B O 1
ATOM 3288 N N . GLU B 1 67 ? -15.562 17.375 25.312 1 87.69 67 GLU B N 1
ATOM 3289 C CA . GLU B 1 67 ? -16.938 17.094 24.906 1 87.69 67 GLU B CA 1
ATOM 3290 C C . GLU B 1 67 ? -17.297 17.797 23.609 1 87.69 67 GLU B C 1
ATOM 3292 O O . GLU B 1 67 ? -18.234 17.406 22.906 1 87.69 67 GLU B O 1
ATOM 3297 N N . TYR B 1 68 ? -16.469 18.844 23.234 1 91.44 68 TYR B N 1
ATOM 3298 C CA . TYR B 1 68 ? -16.75 19.609 22.016 1 91.44 68 TYR B CA 1
ATOM 3299 C C . TYR B 1 68 ? -15.938 19.062 20.844 1 91.44 68 TYR B C 1
ATOM 3301 O O . TYR B 1 68 ? -16.094 19.516 19.703 1 91.44 68 TYR B O 1
ATOM 3309 N N . MET B 1 69 ? -15.086 18.125 21.062 1 87.62 69 MET B N 1
ATOM 3310 C CA . MET B 1 69 ? -14.117 17.672 20.078 1 87.62 69 MET B CA 1
ATOM 3311 C C . MET B 1 69 ? -14.828 17.141 18.828 1 87.62 69 MET B C 1
ATOM 3313 O O . MET B 1 69 ? -14.477 17.5 17.703 1 87.62 69 MET B O 1
ATOM 3317 N N . ASP B 1 70 ? -15.766 16.281 19.094 1 87.38 70 ASP B N 1
ATOM 3318 C CA . ASP B 1 70 ? -16.453 15.68 17.969 1 87.38 70 ASP B CA 1
ATOM 3319 C C . ASP B 1 70 ? -17.094 16.75 17.078 1 87.38 70 ASP B C 1
ATOM 3321 O O . ASP B 1 70 ? -16.938 16.734 15.859 1 87.38 70 ASP B O 1
ATOM 3325 N N . ALA B 1 71 ? -17.797 17.641 17.703 1 90.94 71 ALA B N 1
ATOM 3326 C CA . ALA B 1 71 ? -18.438 18.719 16.969 1 90.94 71 ALA B CA 1
ATOM 3327 C C . ALA B 1 71 ? -17.406 19.609 16.266 1 90.94 71 ALA B C 1
ATOM 3329 O O . ALA B 1 71 ? -17.625 20.062 15.141 1 90.94 71 ALA B O 1
ATOM 3330 N N . MET B 1 72 ? -16.344 19.859 16.922 1 92.12 72 MET B N 1
ATOM 3331 C CA . MET B 1 72 ? -15.266 20.656 16.359 1 92.12 72 MET B CA 1
ATOM 3332 C C . MET B 1 72 ? -14.695 20.016 15.102 1 92.12 72 MET B C 1
ATOM 3334 O O . MET B 1 72 ? -14.516 20.688 14.086 1 92.12 72 MET B O 1
ATOM 3338 N N . LEU B 1 73 ? -14.492 18.75 15.188 1 90.12 73 LEU B N 1
ATOM 3339 C CA . LEU B 1 73 ? -13.914 18.031 14.055 1 90.12 73 LEU B CA 1
ATOM 3340 C C . LEU B 1 73 ? -14.891 17.969 12.891 1 90.12 73 LEU B C 1
ATOM 3342 O O . LEU B 1 73 ? -14.484 18.031 11.727 1 90.12 73 LEU B O 1
ATOM 3346 N N . GLU B 1 74 ? -16.125 17.812 13.219 1 90.12 74 GLU B N 1
ATOM 3347 C CA . GLU B 1 74 ? -17.141 17.812 12.172 1 90.12 74 GLU B CA 1
ATOM 3348 C C . GLU B 1 74 ? -17.125 19.141 11.398 1 90.12 74 GLU B C 1
ATOM 3350 O O . GLU B 1 74 ? -17.156 19.141 10.164 1 90.12 74 GLU B O 1
ATOM 3355 N N . ILE B 1 75 ? -17.062 20.188 12.086 1 90.94 75 ILE B N 1
ATOM 3356 C CA . ILE B 1 75 ? -17.047 21.516 11.469 1 90.94 75 ILE B CA 1
ATOM 3357 C C . ILE B 1 75 ? -15.766 21.688 10.664 1 90.94 75 ILE B C 1
ATOM 3359 O O . ILE B 1 75 ? -15.805 22.156 9.523 1 90.94 75 ILE B O 1
ATOM 3363 N N . GLU B 1 76 ? -14.656 21.297 11.211 1 89.38 76 GLU B N 1
ATOM 3364 C CA . GLU B 1 76 ? -13.367 21.406 10.547 1 89.38 76 GLU B CA 1
ATOM 3365 C C . GLU B 1 76 ? -13.336 20.594 9.258 1 89.38 76 GLU B C 1
ATOM 3367 O O . GLU B 1 76 ? -12.828 21.062 8.234 1 89.38 76 GLU B O 1
ATOM 3372 N N . ALA B 1 77 ? -13.852 19.422 9.352 1 86.25 77 ALA B N 1
ATOM 3373 C CA . ALA B 1 77 ? -13.836 18.516 8.219 1 86.25 77 ALA B CA 1
ATOM 3374 C C . ALA B 1 77 ? -14.672 19.047 7.062 1 86.25 77 ALA B C 1
ATOM 3376 O O . ALA B 1 77 ? -14.383 18.766 5.895 1 86.25 77 ALA B O 1
ATOM 3377 N N . GLY B 1 78 ? -15.664 19.766 7.355 1 84.38 78 GLY B N 1
ATOM 3378 C CA . GLY B 1 78 ? -16.469 20.391 6.316 1 84.38 78 GLY B CA 1
ATOM 3379 C C . GLY B 1 78 ? -15.695 21.438 5.527 1 84.38 78 GLY B C 1
ATOM 3380 O O . GLY B 1 78 ? -16.016 21.719 4.367 1 84.38 78 GLY B O 1
ATOM 3381 N N . GLY B 1 79 ? -14.766 22.125 6.109 1 80.56 79 GLY B N 1
ATOM 3382 C CA . GLY B 1 79 ? -13.781 22.969 5.473 1 80.56 79 GLY B CA 1
ATOM 3383 C C . GLY B 1 79 ? -14.32 24.344 5.098 1 80.56 79 GLY B C 1
ATOM 3384 O O . GLY B 1 79 ? -13.625 25.125 4.457 1 80.56 79 GLY B O 1
ATOM 3385 N N . GLN B 1 80 ? -15.562 24.719 5.551 1 85 80 GLN B N 1
ATOM 3386 C CA . GLN B 1 80 ? -16.156 25.938 5.027 1 85 80 GLN B CA 1
ATOM 3387 C C . GLN B 1 80 ? -16.312 27 6.121 1 85 80 GLN B C 1
ATOM 3389 O O . GLN B 1 80 ? -16.672 28.141 5.848 1 85 80 GLN B O 1
ATOM 3394 N N . ASP B 1 81 ? -15.961 26.672 7.309 1 92.94 81 ASP B N 1
ATOM 3395 C CA . ASP B 1 81 ? -16.094 27.641 8.391 1 92.94 81 ASP B CA 1
ATOM 3396 C C . ASP B 1 81 ? -14.992 28.703 8.312 1 92.94 81 ASP B C 1
ATOM 3398 O O . ASP B 1 81 ? -14 28.516 7.602 1 92.94 81 ASP B O 1
ATOM 3402 N N . ALA B 1 82 ? -15.117 29.766 8.992 1 92.75 82 ALA B N 1
ATOM 3403 C CA . ALA B 1 82 ? -14.305 30.969 8.852 1 92.75 82 ALA B CA 1
ATOM 3404 C C . ALA B 1 82 ? -12.836 30.672 9.148 1 92.75 82 ALA B C 1
ATOM 3406 O O . ALA B 1 82 ? -11.945 31.203 8.477 1 92.75 82 ALA B O 1
ATOM 3407 N N . LEU B 1 83 ? -12.539 29.828 10.125 1 93.94 83 LEU B N 1
ATOM 3408 C CA . LEU B 1 83 ? -11.156 29.562 10.516 1 93.94 83 LEU B CA 1
ATOM 3409 C C . LEU B 1 83 ? -10.789 28.109 10.234 1 93.94 83 LEU B C 1
ATOM 3411 O O . LEU B 1 83 ? -9.867 27.562 10.852 1 93.94 83 LEU B O 1
ATOM 3415 N N . ALA B 1 84 ? -11.562 27.547 9.344 1 92.62 84 ALA B N 1
ATOM 3416 C CA . ALA B 1 84 ? -11.195 26.188 8.969 1 92.62 84 ALA B CA 1
ATOM 3417 C C . ALA B 1 84 ? -9.805 26.125 8.359 1 92.62 84 ALA B C 1
ATOM 3419 O O . ALA B 1 84 ? -9.422 27.016 7.59 1 92.62 84 ALA B O 1
ATOM 3420 N N . LEU B 1 85 ? -9.055 25.062 8.648 1 92 85 LEU B N 1
ATOM 3421 C CA . LEU B 1 85 ? -7.664 24.953 8.234 1 92 85 LEU B CA 1
ATOM 3422 C C . LEU B 1 85 ? -7.539 25.047 6.719 1 92 85 LEU B C 1
ATOM 3424 O O . LEU B 1 85 ? -6.703 25.797 6.207 1 92 85 LEU B O 1
ATOM 3428 N N . PRO B 1 86 ? -8.422 24.344 5.945 1 87.62 86 PRO B N 1
ATOM 3429 C CA . PRO B 1 86 ? -8.289 24.484 4.492 1 87.62 86 PRO B CA 1
ATOM 3430 C C . PRO B 1 86 ? -8.516 25.906 4 1 87.62 86 PRO B C 1
ATOM 3432 O O . PRO B 1 86 ? -7.875 26.344 3.045 1 87.62 86 PRO B O 1
ATOM 3435 N N . THR B 1 87 ? -9.422 26.609 4.613 1 87.75 87 THR B N 1
ATOM 3436 C CA . THR B 1 87 ? -9.688 28 4.27 1 87.75 87 THR B CA 1
ATOM 3437 C C . THR B 1 87 ? -8.477 28.875 4.57 1 87.75 87 THR B C 1
ATOM 3439 O O . THR B 1 87 ? -8.062 29.672 3.734 1 87.75 87 THR B O 1
ATOM 3442 N N . LEU B 1 88 ? -7.891 28.672 5.711 1 90.19 88 LEU B N 1
ATOM 3443 C CA . LEU B 1 88 ? -6.719 29.438 6.113 1 90.19 88 LEU B CA 1
ATOM 3444 C C . LEU B 1 88 ? -5.527 29.125 5.211 1 90.19 88 LEU B C 1
ATOM 3446 O O . LEU B 1 88 ? -4.758 30.016 4.859 1 90.19 88 LEU B O 1
ATOM 3450 N N . ALA B 1 89 ? -5.398 27.875 4.895 1 89.31 89 ALA B N 1
ATOM 3451 C CA . ALA B 1 89 ? -4.262 27.422 4.098 1 89.31 89 ALA B CA 1
ATOM 3452 C C . ALA B 1 89 ? -4.262 28.062 2.719 1 89.31 89 ALA B C 1
ATOM 3454 O O . ALA B 1 89 ? -3.203 28.281 2.123 1 89.31 89 ALA B O 1
ATOM 3455 N N . ARG B 1 90 ? -5.398 28.438 2.203 1 86.06 90 ARG B N 1
ATOM 3456 C CA . ARG B 1 90 ? -5.527 29.031 0.88 1 86.06 90 ARG B CA 1
ATOM 3457 C C . ARG B 1 90 ? -5.34 30.547 0.944 1 86.06 90 ARG B C 1
ATOM 3459 O O . ARG B 1 90 ? -5.145 31.203 -0.085 1 86.06 90 ARG B O 1
ATOM 3466 N N . GLY B 1 91 ? -5.434 31.062 2.088 1 85.44 91 GLY B N 1
ATOM 3467 C CA . GLY B 1 91 ? -5.32 32.5 2.27 1 85.44 91 GLY B CA 1
ATOM 3468 C C . GLY B 1 91 ? -3.887 32.969 2.412 1 85.44 91 GLY B C 1
ATOM 3469 O O . GLY B 1 91 ? -2.969 32.156 2.529 1 85.44 91 GLY B O 1
ATOM 3470 N N . PRO B 1 92 ? -3.699 34.219 2.467 1 85.75 92 PRO B N 1
ATOM 3471 C CA . PRO B 1 92 ? -2.354 34.812 2.514 1 85.75 92 PRO B CA 1
ATOM 3472 C C . PRO B 1 92 ? -1.804 34.906 3.934 1 85.75 92 PRO B C 1
ATOM 3474 O O . PRO B 1 92 ? -0.602 35.125 4.121 1 85.75 92 PRO B O 1
ATOM 3477 N N . HIS B 1 93 ? -2.641 34.844 4.906 1 88.5 93 HIS B N 1
ATOM 3478 C CA . HIS B 1 93 ? -2.195 35.062 6.273 1 88.5 93 HIS B CA 1
ATOM 3479 C C . HIS B 1 93 ? -1.958 33.75 7.004 1 88.5 93 HIS B C 1
ATOM 3481 O O . HIS B 1 93 ? -2.768 32.812 6.906 1 88.5 93 HIS B O 1
ATOM 3487 N N . ARG B 1 94 ? -0.938 33.688 7.77 1 90.81 94 ARG B N 1
ATOM 3488 C CA . ARG B 1 94 ? -0.6 32.5 8.555 1 90.81 94 ARG B CA 1
ATOM 3489 C C . ARG B 1 94 ? -1.3 32.531 9.914 1 90.81 94 ARG B C 1
ATOM 3491 O O . ARG B 1 94 ? -1.484 31.484 10.539 1 90.81 94 ARG B O 1
ATOM 3498 N N . ALA B 1 95 ? -1.578 33.719 10.367 1 95.44 95 ALA B N 1
ATOM 3499 C CA . ALA B 1 95 ? -2.307 33.875 11.625 1 95.44 95 ALA B CA 1
ATOM 3500 C C . ALA B 1 95 ? -3.555 34.719 11.422 1 95.44 95 ALA B C 1
ATOM 3502 O O . ALA B 1 95 ? -3.516 35.75 10.719 1 95.44 95 ALA B O 1
ATOM 3503 N N . MET B 1 96 ? -4.633 34.219 12 1 95.81 96 MET B N 1
ATOM 3504 C CA . MET B 1 96 ? -5.91 34.906 11.789 1 95.81 96 MET B CA 1
ATOM 3505 C C . MET B 1 96 ? -6.797 34.781 13.023 1 95.81 96 MET B C 1
ATOM 3507 O O . MET B 1 96 ? -6.867 33.719 13.648 1 95.81 96 MET B O 1
ATOM 3511 N N . THR B 1 97 ? -7.395 35.875 13.367 1 97 97 THR B N 1
ATOM 3512 C CA . THR B 1 97 ? -8.391 35.875 14.43 1 97 97 THR B CA 1
ATOM 3513 C C . THR B 1 97 ? -9.781 35.594 13.859 1 97 97 THR B C 1
ATOM 3515 O O . THR B 1 97 ? -10.047 35.875 12.695 1 97 97 THR B O 1
ATOM 3518 N N . LEU B 1 98 ? -10.609 35 14.719 1 96.81 98 LEU B N 1
ATOM 3519 C CA . LEU B 1 98 ? -11.977 34.75 14.273 1 96.81 98 LEU B CA 1
ATOM 3520 C C . LEU B 1 98 ? -12.672 36.031 13.875 1 96.81 98 LEU B C 1
ATOM 3522 O O . LEU B 1 98 ? -13.398 36.094 12.883 1 96.81 98 LEU B O 1
ATOM 3526 N N . THR B 1 99 ? -12.438 37.125 14.602 1 96.06 99 THR B N 1
ATOM 3527 C CA . THR B 1 99 ? -13.039 38.406 14.32 1 96.06 99 THR B CA 1
ATOM 3528 C C . THR B 1 99 ? -12.617 38.938 12.945 1 96.06 99 THR B C 1
ATOM 3530 O O . THR B 1 99 ? -13.461 39.375 12.156 1 96.06 99 THR B O 1
ATOM 3533 N N . THR B 1 100 ? -11.375 38.844 12.648 1 95.25 100 THR B N 1
ATOM 3534 C CA . THR B 1 100 ? -10.883 39.281 11.352 1 95.25 100 THR B CA 1
ATOM 3535 C C . THR B 1 100 ? -11.43 38.406 10.234 1 95.25 100 THR B C 1
ATOM 3537 O O . THR B 1 100 ? -11.852 38.906 9.195 1 95.25 100 THR B O 1
ATOM 3540 N N . ALA B 1 101 ? -11.508 37.125 10.453 1 94.88 101 ALA B N 1
ATOM 3541 C CA . ALA B 1 101 ? -11.953 36.156 9.445 1 94.88 101 ALA B CA 1
ATOM 3542 C C . ALA B 1 101 ? -13.43 36.344 9.125 1 94.88 101 ALA B C 1
ATOM 3544 O O . ALA B 1 101 ? -13.883 36 8.031 1 94.88 101 ALA B O 1
ATOM 3545 N N . THR B 1 102 ? -14.164 36.938 10.039 1 96 102 THR B N 1
ATOM 3546 C CA . THR B 1 102 ? -15.602 37.094 9.867 1 96 102 THR B CA 1
ATOM 3547 C C . THR B 1 102 ? -15.961 38.562 9.633 1 96 102 THR B C 1
ATOM 3549 O O . THR B 1 102 ? -17.125 38.938 9.727 1 96 102 THR B O 1
ATOM 3552 N N . ASP B 1 103 ? -15.016 39.375 9.477 1 94.94 103 ASP B N 1
ATOM 3553 C CA . ASP B 1 103 ? -15.211 40.812 9.273 1 94.94 103 ASP B CA 1
ATOM 3554 C C . ASP B 1 103 ? -16 41.406 10.43 1 94.94 103 ASP B C 1
ATOM 3556 O O . ASP B 1 103 ? -16.953 42.156 10.203 1 94.94 103 ASP B O 1
ATOM 3560 N N . GLY B 1 104 ? -15.68 40.969 11.523 1 95.38 104 GLY B N 1
ATOM 3561 C CA . GLY B 1 104 ? -16.25 41.562 12.719 1 95.38 104 GLY B CA 1
ATOM 3562 C C . GLY B 1 104 ? -17.562 40.906 13.141 1 95.38 104 GLY B C 1
ATOM 3563 O O . GLY B 1 104 ? -18.234 41.406 14.047 1 95.38 104 GLY B O 1
ATOM 3564 N N . HIS B 1 105 ? -17.891 39.781 12.469 1 96.69 105 HIS B N 1
ATOM 3565 C CA . HIS B 1 105 ? -19.141 39.094 12.773 1 96.69 105 HIS B CA 1
ATOM 3566 C C . HIS B 1 105 ? -18.906 37.625 13.102 1 96.69 105 HIS B C 1
ATOM 3568 O O . HIS B 1 105 ? -19.328 36.75 12.344 1 96.69 105 HIS B O 1
ATOM 3574 N N . PRO B 1 106 ? -18.328 37.375 14.32 1 96.25 106 PRO B N 1
ATOM 3575 C CA . PRO B 1 106 ? -18.016 35.969 14.672 1 96.25 106 PRO B CA 1
ATOM 3576 C C . PRO B 1 106 ? -19.25 35.062 14.68 1 96.25 106 PRO B C 1
ATOM 3578 O O . PRO B 1 106 ? -19.125 33.875 14.477 1 96.25 106 PRO B O 1
ATOM 3581 N N . GLU B 1 107 ? -20.438 35.656 14.836 1 95.38 107 GLU B N 1
ATOM 3582 C CA . GLU B 1 107 ? -21.672 34.875 14.898 1 95.38 107 GLU B CA 1
ATOM 3583 C C . GLU B 1 107 ? -21.953 34.188 13.578 1 95.38 107 GLU B C 1
ATOM 3585 O O . GLU B 1 107 ? -22.781 33.25 13.523 1 95.38 107 GLU B O 1
ATOM 3590 N N . ARG B 1 108 ? -21.25 34.531 12.516 1 95.25 108 ARG B N 1
ATOM 3591 C CA . ARG B 1 108 ? -21.406 33.875 11.219 1 95.25 108 ARG B CA 1
ATOM 3592 C C . ARG B 1 108 ? -20.734 32.5 11.203 1 95.25 108 ARG B C 1
ATOM 3594 O O . ARG B 1 108 ? -21.016 31.672 10.344 1 95.25 108 ARG B O 1
ATOM 3601 N N . SER B 1 109 ? -19.844 32.281 12.094 1 96.25 109 SER B N 1
ATOM 3602 C CA . SER B 1 109 ? -19.125 31.016 12.219 1 96.25 109 SER B CA 1
ATOM 3603 C C . SER B 1 109 ? -19.938 30 13.031 1 96.25 109 SER B C 1
ATOM 3605 O O . SER B 1 109 ? -20.375 30.297 14.141 1 96.25 109 SER B O 1
ATOM 3607 N N . ARG B 1 110 ? -20.141 28.859 12.43 1 95.44 110 ARG B N 1
ATOM 3608 C CA . ARG B 1 110 ? -20.781 27.781 13.156 1 95.44 110 ARG B CA 1
ATOM 3609 C C . ARG B 1 110 ? -19.953 27.375 14.375 1 95.44 110 ARG B C 1
ATOM 3611 O O . ARG B 1 110 ? -20.516 27.109 15.445 1 95.44 110 ARG B O 1
ATOM 3618 N N . HIS B 1 111 ? -18.672 27.328 14.211 1 95.56 111 HIS B N 1
ATOM 3619 C CA . HIS B 1 111 ? -17.75 27.031 15.297 1 95.56 111 HIS B CA 1
ATOM 3620 C C . HIS B 1 111 ? -17.953 27.969 16.469 1 95.56 111 HIS B C 1
ATOM 3622 O O . HIS B 1 111 ? -17.938 27.547 17.625 1 95.56 111 HIS B O 1
ATOM 3628 N N . TYR B 1 112 ? -18.188 29.25 16.172 1 97.31 112 TYR B N 1
ATOM 3629 C CA . TYR B 1 112 ? -18.406 30.25 17.203 1 97.31 112 TYR B CA 1
ATOM 3630 C C . TYR B 1 112 ? -19.703 29.969 17.953 1 97.31 112 TYR B C 1
ATOM 3632 O O . TYR B 1 112 ? -19.703 29.891 19.188 1 97.31 112 TYR B O 1
ATOM 3640 N N . ARG B 1 113 ? -20.734 29.75 17.203 1 97 113 ARG B N 1
ATOM 3641 C CA . ARG B 1 113 ? -22.062 29.609 17.766 1 97 113 ARG B CA 1
ATOM 3642 C C . ARG B 1 113 ? -22.203 28.312 18.562 1 97 113 ARG B C 1
ATOM 3644 O O . ARG B 1 113 ? -22.781 28.312 19.656 1 97 113 ARG B O 1
ATOM 3651 N N . GLU B 1 114 ? -21.609 27.266 18.109 1 96.19 114 GLU B N 1
ATOM 3652 C CA . GLU B 1 114 ? -21.938 25.953 18.656 1 96.19 114 GLU B CA 1
ATOM 3653 C C . GLU B 1 114 ? -20.875 25.484 19.656 1 96.19 114 GLU B C 1
ATOM 3655 O O . GLU B 1 114 ? -21.125 24.578 20.438 1 96.19 114 GLU B O 1
ATOM 3660 N N . ILE B 1 115 ? -19.734 26.125 19.625 1 96.88 115 ILE B N 1
ATOM 3661 C CA . ILE B 1 115 ? -18.656 25.578 20.453 1 96.88 115 ILE B CA 1
ATOM 3662 C C . ILE B 1 115 ? -18.062 26.688 21.312 1 96.88 115 ILE B C 1
ATOM 3664 O O . ILE B 1 115 ? -18.047 26.594 22.547 1 96.88 115 ILE B O 1
ATOM 3668 N N . LEU B 1 116 ? -17.625 27.75 20.719 1 97.44 116 LEU B N 1
ATOM 3669 C CA . LEU B 1 116 ? -16.891 28.766 21.453 1 97.44 116 LEU B CA 1
ATOM 3670 C C . LEU B 1 116 ? -17.781 29.453 22.484 1 97.44 116 LEU B C 1
ATOM 3672 O O . LEU B 1 116 ? -17.375 29.609 23.656 1 97.44 116 LEU B O 1
ATOM 3676 N N . VAL B 1 117 ? -18.984 29.844 22.109 1 97.19 117 VAL B N 1
ATOM 3677 C CA . VAL B 1 117 ? -19.891 30.531 23.016 1 97.19 117 VAL B CA 1
ATOM 3678 C C . VAL B 1 117 ? -20.25 29.609 24.188 1 97.19 117 VAL B C 1
ATOM 3680 O O . VAL B 1 117 ? -20.047 29.953 25.344 1 97.19 117 VAL B O 1
ATOM 3683 N N . PRO B 1 118 ? -20.688 28.375 23.891 1 96.75 118 PRO B N 1
ATOM 3684 C CA . PRO B 1 118 ? -21.047 27.5 25 1 96.75 118 PRO B CA 1
ATOM 3685 C C . PRO B 1 118 ? -19.859 27.141 25.891 1 96.75 118 PRO B C 1
ATOM 3687 O O . PRO B 1 118 ? -20.031 26.859 27.078 1 96.75 118 PRO B O 1
ATOM 3690 N N . SER B 1 119 ? -18.656 27.125 25.422 1 96 119 SER B N 1
ATOM 3691 C CA . SER B 1 119 ? -17.469 26.734 26.188 1 96 119 SER B CA 1
ATOM 3692 C C . SER B 1 119 ? -16.969 27.906 27.031 1 96 119 SER B C 1
ATOM 3694 O O . SER B 1 119 ? -16.141 27.719 27.922 1 96 119 SER B O 1
ATOM 3696 N N . GLY B 1 120 ? -17.406 29.141 26.656 1 95.75 120 GLY B N 1
ATOM 3697 C CA . GLY B 1 120 ? -16.969 30.328 27.359 1 95.75 120 GLY B CA 1
ATOM 3698 C C . GLY B 1 120 ? -15.68 30.922 26.797 1 95.75 120 GLY B C 1
ATOM 3699 O O . GLY B 1 120 ? -15.172 31.922 27.312 1 95.75 120 GLY B O 1
ATOM 3700 N N . MET B 1 121 ? -15.109 30.297 25.828 1 96.44 121 MET B N 1
ATOM 3701 C CA . MET B 1 121 ? -13.906 30.766 25.156 1 96.44 121 MET B CA 1
ATOM 3702 C C . MET B 1 121 ? -14.258 31.422 23.812 1 96.44 121 MET B C 1
ATOM 3704 O O . MET B 1 121 ? -13.977 30.844 22.75 1 96.44 121 MET B O 1
ATOM 3708 N N . THR B 1 122 ? -14.695 32.625 23.844 1 96.44 122 THR B N 1
ATOM 3709 C CA . THR B 1 122 ? -15.391 33.219 22.703 1 96.44 122 THR B CA 1
ATOM 3710 C C . THR B 1 122 ? -14.398 33.875 21.75 1 96.44 122 THR B C 1
ATOM 3712 O O . THR B 1 122 ? -14.781 34.312 20.672 1 96.44 122 THR B O 1
ATOM 3715 N N . ARG B 1 123 ? -13.125 33.969 22.141 1 97.06 123 ARG B N 1
ATOM 3716 C CA . ARG B 1 123 ? -12.102 34.562 21.281 1 97.06 123 ARG B CA 1
ATOM 3717 C C . ARG B 1 123 ? -11.109 33.5 20.812 1 97.06 123 ARG B C 1
ATOM 3719 O O . ARG B 1 123 ? -10.672 32.656 21.609 1 97.06 123 ARG B O 1
ATOM 3726 N N . GLU B 1 124 ? -10.859 33.531 19.5 1 97.88 124 GLU B N 1
ATOM 3727 C CA . GLU B 1 124 ? -9.984 32.5 18.938 1 97.88 124 GLU B CA 1
ATOM 3728 C C . GLU B 1 124 ? -9.016 33.094 17.922 1 97.88 124 GLU B C 1
ATOM 3730 O O . GLU B 1 124 ? -9.391 34 17.156 1 97.88 124 GLU B O 1
ATOM 3735 N N . MET B 1 125 ? -7.805 32.656 17.938 1 98.06 125 MET B N 1
ATOM 3736 C CA . MET B 1 125 ? -6.797 32.906 16.906 1 98.06 125 MET B CA 1
ATOM 3737 C C . MET B 1 125 ? -6.125 31.609 16.484 1 98.06 125 MET B C 1
ATOM 3739 O O . MET B 1 125 ? -5.809 30.766 17.328 1 98.06 125 MET B O 1
ATOM 3743 N N . ARG B 1 126 ? -5.969 31.438 15.195 1 97.44 126 ARG B N 1
ATOM 3744 C CA . ARG B 1 126 ? -5.266 30.266 14.688 1 97.44 126 ARG B CA 1
ATOM 3745 C C . ARG B 1 126 ? -3.996 30.672 13.945 1 97.44 126 ARG B C 1
ATOM 3747 O O . ARG B 1 126 ? -3.98 31.656 13.227 1 97.44 126 ARG B O 1
ATOM 3754 N N . ILE B 1 127 ? -2.977 29.938 14.18 1 96.88 127 ILE B N 1
ATOM 3755 C CA . ILE B 1 127 ? -1.692 30.109 13.5 1 96.88 127 ILE B CA 1
ATOM 3756 C C . ILE B 1 127 ? -1.364 28.844 12.703 1 96.88 127 ILE B C 1
ATOM 3758 O O . ILE B 1 127 ? -1.315 27.75 13.266 1 96.88 127 ILE B O 1
ATOM 3762 N N . LEU B 1 128 ? -1.124 29 11.43 1 95.44 128 LEU B N 1
ATOM 3763 C CA . LEU B 1 128 ? -0.75 27.875 10.578 1 95.44 128 LEU B CA 1
ATOM 3764 C C . LEU B 1 128 ? 0.766 27.781 10.438 1 95.44 128 LEU B C 1
ATOM 3766 O O . LEU B 1 128 ? 1.445 28.797 10.266 1 95.44 128 LEU B O 1
ATOM 3770 N N . PHE B 1 129 ? 1.222 26.609 10.633 1 95.88 129 PHE B N 1
ATOM 3771 C CA . PHE B 1 129 ? 2.631 26.344 10.367 1 95.88 129 PHE B CA 1
ATOM 3772 C C . PHE B 1 129 ? 2.816 25.734 8.984 1 95.88 129 PHE B C 1
ATOM 3774 O O . PHE B 1 129 ? 2.926 24.5 8.859 1 95.88 129 PHE B O 1
ATOM 3781 N N . GLY B 1 130 ? 2.906 26.469 8.031 1 88.88 130 GLY B N 1
ATOM 3782 C CA . GLY B 1 130 ? 3.018 26.094 6.637 1 88.88 130 GLY B CA 1
ATOM 3783 C C . GLY B 1 130 ? 2.791 27.25 5.676 1 88.88 130 GLY B C 1
ATOM 3784 O O . GLY B 1 130 ? 2.566 28.375 6.105 1 88.88 130 GLY B O 1
ATOM 3785 N N . ASP B 1 131 ? 3.037 27.078 4.395 1 71.25 131 ASP B N 1
ATOM 3786 C CA . ASP B 1 131 ? 2.723 28.078 3.383 1 71.25 131 ASP B CA 1
ATOM 3787 C C . ASP B 1 131 ? 2.24 27.422 2.092 1 71.25 131 ASP B C 1
ATOM 3789 O O . ASP B 1 131 ? 2.521 26.25 1.844 1 71.25 131 ASP B O 1
ATOM 3793 N N . LYS B 1 132 ? 1.466 28.156 1.312 1 69.31 132 LYS B N 1
ATOM 3794 C CA . LYS B 1 132 ? 0.973 27.891 -0.036 1 69.31 132 LYS B CA 1
ATOM 3795 C C . LYS B 1 132 ? 0.421 26.469 -0.152 1 69.31 132 LYS B C 1
ATOM 3797 O O . LYS B 1 132 ? 0.759 25.734 -1.087 1 69.31 132 LYS B O 1
ATOM 3802 N N . GLY B 1 133 ? -0.295 26.047 0.862 1 67.62 133 GLY B N 1
ATOM 3803 C CA . GLY B 1 133 ? -1.005 24.781 0.779 1 67.62 133 GLY B CA 1
ATOM 3804 C C . GLY B 1 133 ? -0.251 23.625 1.418 1 67.62 133 GLY B C 1
ATOM 3805 O O . GLY B 1 133 ? -0.789 22.516 1.557 1 67.62 133 GLY B O 1
ATOM 3806 N N . ASN B 1 134 ? 0.854 23.844 1.767 1 80.62 134 ASN B N 1
ATOM 3807 C CA . ASN B 1 134 ? 1.637 22.812 2.451 1 80.62 134 ASN B CA 1
ATOM 3808 C C . ASN B 1 134 ? 1.702 23.078 3.953 1 80.62 134 ASN B C 1
ATOM 3810 O O . ASN B 1 134 ? 2.705 23.578 4.461 1 80.62 134 ASN B O 1
ATOM 3814 N N . VAL B 1 135 ? 0.638 22.688 4.629 1 91.25 135 VAL B N 1
ATOM 3815 C CA . VAL B 1 135 ? 0.501 22.938 6.062 1 91.25 135 VAL B CA 1
ATOM 3816 C C . VAL B 1 135 ? 0.909 21.688 6.844 1 91.25 135 VAL B C 1
ATOM 3818 O O . VAL B 1 135 ? 0.462 20.578 6.531 1 91.25 135 VAL B O 1
ATOM 3821 N N . TRP B 1 136 ? 1.734 21.859 7.883 1 92.25 136 TRP B N 1
ATOM 3822 C CA . TRP B 1 136 ? 2.248 20.719 8.641 1 92.25 136 TRP B CA 1
ATOM 3823 C C . TRP B 1 136 ? 1.703 20.734 10.062 1 92.25 136 TRP B C 1
ATOM 3825 O O . TRP B 1 136 ? 1.762 19.719 10.766 1 92.25 136 TRP B O 1
ATOM 3835 N N . GLY B 1 137 ? 1.241 21.891 10.484 1 94.44 137 GLY B N 1
ATOM 3836 C CA . GLY B 1 137 ? 0.72 22.047 11.836 1 94.44 137 GLY B CA 1
ATOM 3837 C C . GLY B 1 137 ? -0.059 23.328 12.031 1 94.44 137 GLY B C 1
ATOM 3838 O O . GLY B 1 137 ? -0.136 24.156 11.125 1 94.44 137 GLY B O 1
ATOM 3839 N N . ALA B 1 138 ? -0.622 23.391 13.195 1 96 138 ALA B N 1
ATOM 3840 C CA . ALA B 1 138 ? -1.362 24.594 13.562 1 96 138 ALA B CA 1
ATOM 3841 C C . ALA B 1 138 ? -1.407 24.781 15.078 1 96 138 ALA B C 1
ATOM 3843 O O . ALA B 1 138 ? -1.328 23.797 15.828 1 96 138 ALA B O 1
ATOM 3844 N N . LEU B 1 139 ? -1.489 25.953 15.453 1 97.56 139 LEU B N 1
ATOM 3845 C CA . LEU B 1 139 ? -1.693 26.359 16.844 1 97.56 139 LEU B CA 1
ATOM 3846 C C . LEU B 1 139 ? -2.982 27.156 17 1 97.56 139 LEU B C 1
ATOM 3848 O O . LEU B 1 139 ? -3.209 28.125 16.266 1 97.56 139 LEU B O 1
ATOM 3852 N N . VAL B 1 140 ? -3.805 26.703 17.875 1 97.62 140 VAL B N 1
ATOM 3853 C CA . VAL B 1 140 ? -5.074 27.375 18.141 1 97.62 140 VAL B CA 1
ATOM 3854 C C . VAL B 1 140 ? -5.055 27.969 19.547 1 97.62 140 VAL B C 1
ATOM 3856 O O . VAL B 1 140 ? -4.781 27.266 20.531 1 97.62 140 VAL B O 1
ATOM 3859 N N . LEU B 1 141 ? -5.344 29.234 19.641 1 98.25 141 LEU B N 1
ATOM 3860 C CA . LEU B 1 141 ? -5.352 29.969 20.906 1 98.25 141 LEU B CA 1
ATOM 3861 C C . LEU B 1 141 ? -6.746 30.5 21.219 1 98.25 141 LEU B C 1
ATOM 3863 O O . LEU B 1 141 ? -7.457 30.953 20.328 1 98.25 141 LEU B O 1
ATOM 3867 N N . PHE B 1 142 ? -7.039 30.438 22.516 1 98.12 142 PHE B N 1
ATOM 3868 C CA . PHE B 1 142 ? -8.352 30.891 22.938 1 98.12 142 PHE B CA 1
ATOM 3869 C C . PHE B 1 142 ? -8.234 31.891 24.078 1 98.12 142 PHE B C 1
ATOM 3871 O O . PHE B 1 142 ? -7.312 31.797 24.906 1 98.12 142 PHE B O 1
ATOM 3878 N N . ARG B 1 143 ? -9.141 32.844 24.109 1 97.81 143 ARG B N 1
ATOM 3879 C CA . ARG B 1 143 ? -9.352 33.719 25.234 1 97.81 143 ARG B CA 1
ATOM 3880 C C . ARG B 1 143 ? -10.82 33.719 25.672 1 97.81 143 ARG B C 1
ATOM 3882 O O . ARG B 1 143 ? -11.711 33.531 24.844 1 97.81 143 ARG B O 1
ATOM 3889 N N . GLY B 1 144 ? -11.016 33.969 26.922 1 96.5 144 GLY B N 1
ATOM 3890 C CA . GLY B 1 144 ? -12.367 34.062 27.453 1 96.5 144 GLY B CA 1
ATOM 3891 C C . GLY B 1 144 ? -13.094 35.312 27.047 1 96.5 144 GLY B C 1
ATOM 3892 O O . GLY B 1 144 ? -12.477 36.25 26.516 1 96.5 144 GLY B O 1
ATOM 3893 N N . ALA B 1 145 ? -14.398 35.312 27.344 1 92.75 145 ALA B N 1
ATOM 3894 C CA . ALA B 1 145 ? -15.266 36.438 26.953 1 92.75 145 ALA B CA 1
ATOM 3895 C C . ALA B 1 145 ? -14.938 37.688 27.75 1 92.75 145 ALA B C 1
ATOM 3897 O O . ALA B 1 145 ? -15.18 38.812 27.281 1 92.75 145 ALA B O 1
ATOM 3898 N N . ASP B 1 146 ? -14.297 37.531 28.875 1 93.44 146 ASP B N 1
ATOM 3899 C CA . ASP B 1 146 ? -14.094 38.656 29.781 1 93.44 146 ASP B CA 1
ATOM 3900 C C . ASP B 1 146 ? -12.758 39.344 29.516 1 93.44 146 ASP B C 1
ATOM 3902 O O . ASP B 1 146 ? -12.422 40.344 30.172 1 93.44 146 ASP B O 1
ATOM 3906 N N . VAL B 1 147 ? -12.078 38.875 28.594 1 94.38 147 VAL B N 1
ATOM 3907 C CA . VAL B 1 147 ? -10.797 39.469 28.234 1 94.38 147 VAL B CA 1
ATOM 3908 C C . VAL B 1 147 ? -10.859 40.031 26.812 1 94.38 147 VAL B C 1
ATOM 3910 O O . VAL B 1 147 ? -11.664 39.562 26 1 94.38 147 VAL B O 1
ATOM 3913 N N . PRO B 1 148 ? -10.055 41.031 26.531 1 94.81 148 PRO B N 1
ATOM 3914 C CA . PRO B 1 148 ? -10.07 41.594 25.188 1 94.81 148 PRO B CA 1
ATOM 3915 C C . PRO B 1 148 ? -9.719 40.594 24.109 1 94.81 148 PRO B C 1
ATOM 3917 O O . PRO B 1 148 ? -8.898 39.688 24.359 1 94.81 148 PRO B O 1
ATOM 3920 N N . ASP B 1 149 ? -10.312 40.781 23 1 96.62 149 ASP B N 1
ATOM 3921 C CA . ASP B 1 149 ? -10.023 39.906 21.859 1 96.62 149 ASP B CA 1
ATOM 3922 C C . ASP B 1 149 ? -8.57 40.031 21.422 1 96.62 149 ASP B C 1
ATOM 3924 O O . ASP B 1 149 ? -7.879 40.969 21.828 1 96.62 149 ASP B O 1
ATOM 3928 N N . PHE B 1 150 ? -8.117 39.062 20.641 1 96.94 150 PHE B N 1
ATOM 3929 C CA . PHE B 1 150 ? -6.809 39.188 20 1 96.94 150 PHE B CA 1
ATOM 3930 C C . PHE B 1 150 ? -6.793 40.344 19.031 1 96.94 150 PHE B C 1
ATOM 3932 O O . PHE B 1 150 ? -7.691 40.469 18.188 1 96.94 150 PHE B O 1
ATOM 3939 N N . ALA B 1 151 ? -5.793 41.156 19.141 1 94 151 ALA B N 1
ATOM 3940 C CA . ALA B 1 151 ? -5.641 42.281 18.234 1 94 151 ALA B CA 1
ATOM 3941 C C . ALA B 1 151 ? -4.977 41.875 16.938 1 94 151 ALA B C 1
ATOM 3943 O O . ALA B 1 151 ? -4.34 40.812 16.875 1 94 151 ALA B O 1
ATOM 3944 N N . ALA B 1 152 ? -5.172 42.656 15.914 1 92.38 152 ALA B N 1
ATOM 3945 C CA . ALA B 1 152 ? -4.484 42.438 14.648 1 92.38 152 ALA B CA 1
ATOM 3946 C C . ALA B 1 152 ? -2.973 42.344 14.852 1 92.38 152 ALA B C 1
ATOM 3948 O O . ALA B 1 152 ? -2.293 41.562 14.188 1 92.38 152 ALA B O 1
ATOM 3949 N N . ALA B 1 153 ? -2.506 43.156 15.773 1 92.62 153 ALA B N 1
ATOM 3950 C CA . ALA B 1 153 ? -1.079 43.156 16.094 1 92.62 153 ALA B CA 1
ATOM 3951 C C . ALA B 1 153 ? -0.635 41.812 16.672 1 92.62 153 ALA B C 1
ATOM 3953 O O . ALA B 1 153 ? 0.493 41.375 16.438 1 92.62 153 ALA B O 1
ATOM 3954 N N . ASP B 1 154 ? -1.491 41.188 17.438 1 94.94 154 ASP B N 1
ATOM 3955 C CA . ASP B 1 154 ? -1.194 39.844 17.969 1 94.94 154 ASP B CA 1
ATOM 3956 C C . ASP B 1 154 ? -0.989 38.844 16.844 1 94.94 154 ASP B C 1
ATOM 3958 O O . ASP B 1 154 ? -0.025 38.062 16.859 1 94.94 154 ASP B O 1
ATOM 3962 N N . ALA B 1 155 ? -1.864 38.875 15.891 1 95.69 155 ALA B N 1
ATOM 3963 C CA . ALA B 1 155 ? -1.803 37.969 14.758 1 95.69 155 ALA B CA 1
ATOM 3964 C C . ALA B 1 155 ? -0.55 38.188 13.922 1 95.69 155 ALA B C 1
ATOM 3966 O O . ALA B 1 155 ? 0.113 37.25 13.492 1 95.69 155 ALA B O 1
ATOM 3967 N N . GLU B 1 156 ? -0.253 39.406 13.688 1 93.56 156 GLU B N 1
ATOM 3968 C CA . GLU B 1 156 ? 0.937 39.75 12.914 1 93.56 156 GLU B CA 1
ATOM 3969 C C . GLU B 1 156 ? 2.207 39.281 13.609 1 93.56 156 GLU B C 1
ATOM 3971 O O . GLU B 1 156 ? 3.096 38.719 12.961 1 93.56 156 GLU B O 1
ATOM 3976 N N . LEU B 1 157 ? 2.215 39.531 14.883 1 94.12 157 LEU B N 1
ATOM 3977 C CA . LEU B 1 157 ? 3.365 39.094 15.664 1 94.12 157 LEU B CA 1
ATOM 3978 C C . LEU B 1 157 ? 3.502 37.562 15.625 1 94.12 157 LEU B C 1
ATOM 3980 O O . LEU B 1 157 ? 4.586 37.062 15.352 1 94.12 157 LEU B O 1
ATOM 3984 N N . ALA B 1 158 ? 2.459 36.906 15.914 1 94.75 158 ALA B N 1
ATOM 3985 C CA . ALA B 1 158 ? 2.477 35.438 15.953 1 94.75 158 ALA B CA 1
ATOM 3986 C C . ALA B 1 158 ? 2.883 34.875 14.602 1 94.75 158 ALA B C 1
ATOM 3988 O O . ALA B 1 158 ? 3.717 33.969 14.531 1 94.75 158 ALA B O 1
ATOM 3989 N N . GLY B 1 159 ? 2.316 35.375 13.539 1 92.94 159 GLY B N 1
ATOM 3990 C CA . GLY B 1 159 ? 2.645 34.938 12.195 1 92.94 159 GLY B CA 1
ATOM 3991 C C . GLY B 1 159 ? 4.109 35.125 11.844 1 92.94 159 GLY B C 1
ATOM 3992 O O . GLY B 1 159 ? 4.754 34.219 11.328 1 92.94 159 GLY B O 1
ATOM 3993 N N . ALA B 1 160 ? 4.602 36.281 12.172 1 92.06 160 ALA B N 1
ATOM 3994 C CA . ALA B 1 160 ? 5.977 36.625 11.828 1 92.06 160 ALA B CA 1
ATOM 3995 C C . ALA B 1 160 ? 6.969 35.812 12.664 1 92.06 160 ALA B C 1
ATOM 3997 O O . ALA B 1 160 ? 8.016 35.406 12.164 1 92.06 160 ALA B O 1
ATOM 3998 N N . ALA B 1 161 ? 6.602 35.562 13.898 1 91.88 161 ALA B N 1
ATOM 3999 C CA . ALA B 1 161 ? 7.531 34.938 14.836 1 91.88 161 ALA B CA 1
ATOM 4000 C C . ALA B 1 161 ? 7.637 33.438 14.578 1 91.88 161 ALA B C 1
ATOM 4002 O O . ALA B 1 161 ? 8.578 32.812 15.047 1 91.88 161 ALA B O 1
ATOM 4003 N N . THR B 1 162 ? 6.703 32.906 13.812 1 89.44 162 THR B N 1
ATOM 4004 C CA . THR B 1 162 ? 6.637 31.453 13.75 1 89.44 162 THR B CA 1
ATOM 4005 C C . THR B 1 162 ? 6.941 30.953 12.336 1 89.44 162 THR B C 1
ATOM 4007 O O . THR B 1 162 ? 6.609 29.828 11.977 1 89.44 162 THR B O 1
ATOM 4010 N N . THR B 1 163 ? 7.648 31.703 11.523 1 88.5 163 THR B N 1
ATOM 4011 C CA . THR B 1 163 ? 7.91 31.375 10.125 1 88.5 163 THR B CA 1
ATOM 4012 C C . THR B 1 163 ? 8.805 30.156 10 1 88.5 163 THR B C 1
ATOM 4014 O O . THR B 1 163 ? 8.711 29.406 9.031 1 88.5 163 THR B O 1
ATOM 4017 N N . SER B 1 164 ? 9.578 29.922 11.102 1 91.94 164 SER B N 1
ATOM 4018 C CA . SER B 1 164 ? 10.547 28.828 11.039 1 91.94 164 SER B CA 1
ATOM 4019 C C . SER B 1 164 ? 9.93 27.516 11.531 1 91.94 164 SER B C 1
ATOM 4021 O O . SER B 1 164 ? 10.508 26.438 11.344 1 91.94 164 SER B O 1
ATOM 4023 N N . VAL B 1 165 ? 8.758 27.594 12.086 1 95.25 165 VAL B N 1
ATOM 4024 C CA . VAL B 1 165 ? 8.195 26.453 12.805 1 95.25 165 VAL B CA 1
ATOM 4025 C C . VAL B 1 165 ? 7.785 25.359 11.82 1 95.25 165 VAL B C 1
ATOM 4027 O O . VAL B 1 165 ? 7.988 24.172 12.07 1 95.25 165 VAL B O 1
ATOM 4030 N N . ALA B 1 166 ? 7.254 25.75 10.695 1 92.38 166 ALA B N 1
ATOM 4031 C CA . ALA B 1 166 ? 6.824 24.781 9.688 1 92.38 166 ALA B CA 1
ATOM 4032 C C . ALA B 1 166 ? 7.988 23.906 9.242 1 92.38 166 ALA B C 1
ATOM 4034 O O . ALA B 1 166 ? 7.859 22.672 9.172 1 92.38 166 ALA B O 1
ATOM 4035 N N . ASP B 1 167 ? 9.117 24.5 9.031 1 88.94 167 ASP B N 1
ATOM 4036 C CA . ASP B 1 167 ? 10.305 23.766 8.602 1 88.94 167 ASP B CA 1
ATOM 4037 C C . ASP B 1 167 ? 10.773 22.797 9.672 1 88.94 167 ASP B C 1
ATOM 4039 O O . ASP B 1 167 ? 11.195 21.672 9.367 1 88.94 167 ASP B O 1
ATOM 4043 N N . ALA B 1 168 ? 10.711 23.25 10.828 1 92.12 168 ALA B N 1
ATOM 4044 C CA . ALA B 1 168 ? 11.141 22.391 11.938 1 92.12 168 ALA B CA 1
ATOM 4045 C C . ALA B 1 168 ? 10.219 21.188 12.086 1 92.12 168 ALA B C 1
ATOM 4047 O O . ALA B 1 168 ? 10.688 20.062 12.281 1 92.12 168 ALA B O 1
ATOM 4048 N N . ILE B 1 169 ? 8.922 21.422 11.969 1 92 169 ILE B N 1
ATOM 4049 C CA . ILE B 1 169 ? 7.957 20.328 12.062 1 92 169 ILE B CA 1
ATOM 4050 C C . ILE B 1 169 ? 8.195 19.328 10.93 1 92 169 ILE B C 1
ATOM 4052 O O . ILE B 1 169 ? 8.219 18.125 11.164 1 92 169 ILE B O 1
ATOM 4056 N N . ARG B 1 170 ? 8.344 19.859 9.797 1 88 170 ARG B N 1
ATOM 4057 C CA . ARG B 1 170 ? 8.586 19.031 8.617 1 88 170 ARG B CA 1
ATOM 4058 C C . ARG B 1 170 ? 9.805 18.141 8.82 1 88 170 ARG B C 1
ATOM 4060 O O . ARG B 1 170 ? 9.758 16.938 8.531 1 88 170 ARG B O 1
ATOM 4067 N N . ARG B 1 171 ? 10.859 18.688 9.289 1 85.25 171 ARG B N 1
ATOM 4068 C CA . ARG B 1 171 ? 12.086 17.938 9.539 1 85.25 171 ARG B CA 1
ATOM 4069 C C . ARG B 1 171 ? 11.852 16.828 10.547 1 85.25 171 ARG B C 1
ATOM 4071 O O . ARG B 1 171 ? 12.289 15.688 10.336 1 85.25 171 ARG B O 1
ATOM 4078 N N . GLU B 1 172 ? 11.148 17.188 11.539 1 84.75 172 GLU B N 1
ATOM 4079 C CA . GLU B 1 172 ? 10.898 16.219 12.602 1 84.75 172 GLU B CA 1
ATOM 4080 C C . GLU B 1 172 ? 10.016 15.07 12.109 1 84.75 172 GLU B C 1
ATOM 4082 O O . GLU B 1 172 ? 10.172 13.93 12.531 1 84.75 172 GLU B O 1
ATOM 4087 N N . MET B 1 173 ? 9.156 15.336 11.234 1 83.62 173 MET B N 1
ATOM 4088 C CA . MET B 1 173 ? 8.18 14.344 10.797 1 83.62 173 MET B CA 1
ATOM 4089 C C . MET B 1 173 ? 8.758 13.469 9.695 1 83.62 173 MET B C 1
ATOM 4091 O O . MET B 1 173 ? 8.422 12.289 9.594 1 83.62 173 MET B O 1
ATOM 4095 N N . VAL B 1 174 ? 9.578 13.977 8.891 1 79.56 174 VAL B N 1
ATOM 4096 C CA . VAL B 1 174 ? 9.953 13.273 7.672 1 79.56 174 VAL B CA 1
ATOM 4097 C C . VAL B 1 174 ? 11.328 12.633 7.855 1 79.56 174 VAL B C 1
ATOM 4099 O O . VAL B 1 174 ? 11.578 11.531 7.348 1 79.56 174 VAL B O 1
ATOM 4102 N N . LEU B 1 175 ? 12.234 13.25 8.586 1 72.56 175 LEU B N 1
ATOM 4103 C CA . LEU B 1 175 ? 13.625 12.812 8.57 1 72.56 175 LEU B CA 1
ATOM 4104 C C . LEU B 1 175 ? 13.945 11.984 9.812 1 72.56 175 LEU B C 1
ATOM 4106 O O . LEU B 1 175 ? 15.031 11.398 9.906 1 72.56 175 LEU B O 1
ATOM 4110 N N . THR B 1 176 ? 12.984 11.883 10.648 1 67.69 176 THR B N 1
ATOM 4111 C CA . THR B 1 176 ? 13.266 11.023 11.797 1 67.69 176 THR B CA 1
ATOM 4112 C C . THR B 1 176 ? 13.172 9.555 11.406 1 67.69 176 THR B C 1
ATOM 4114 O O . THR B 1 176 ? 12.273 9.156 10.672 1 67.69 176 THR B O 1
ATOM 4117 N N . GLU B 1 177 ? 14.078 8.75 11.891 1 66.38 177 GLU B N 1
ATOM 4118 C CA . GLU B 1 177 ? 14.203 7.336 11.539 1 66.38 177 GLU B CA 1
ATOM 4119 C C . GLU B 1 177 ? 13.133 6.496 12.234 1 66.38 177 GLU B C 1
ATOM 4121 O O . GLU B 1 177 ? 12.633 6.871 13.297 1 66.38 177 GLU B O 1
ATOM 4126 N N . ILE B 1 178 ? 12.82 5.418 11.453 1 65.06 178 ILE B N 1
ATOM 4127 C CA . ILE B 1 178 ? 11.906 4.441 12.039 1 65.06 178 ILE B CA 1
ATOM 4128 C C . ILE B 1 178 ? 12.617 3.658 13.141 1 65.06 178 ILE B C 1
ATOM 4130 O O . ILE B 1 178 ? 13.711 3.135 12.93 1 65.06 178 ILE B O 1
ATOM 4134 N N . ALA B 1 179 ? 11.992 3.656 14.234 1 60.19 179 ALA B N 1
ATOM 4135 C CA . ALA B 1 179 ? 12.625 3.105 15.438 1 60.19 179 ALA B CA 1
ATOM 4136 C C . ALA B 1 179 ? 12.609 1.58 15.414 1 60.19 179 ALA B C 1
ATOM 4138 O O . ALA B 1 179 ? 13.539 0.935 15.898 1 60.19 179 ALA B O 1
ATOM 4139 N N . THR B 1 180 ? 11.484 0.97 15.008 1 61.25 180 THR B N 1
ATOM 4140 C CA . THR B 1 180 ? 11.367 -0.478 15.133 1 61.25 180 THR B CA 1
ATOM 4141 C C . THR B 1 180 ? 10.695 -1.077 13.906 1 61.25 180 THR B C 1
ATOM 4143 O O . THR B 1 180 ? 9.875 -0.42 13.258 1 61.25 180 THR B O 1
ATOM 4146 N N . GLU B 1 181 ? 11.234 -2.256 13.617 1 60.94 181 GLU B N 1
ATOM 4147 C CA . GLU B 1 181 ? 10.539 -3.051 12.609 1 60.94 181 GLU B CA 1
ATOM 4148 C C . GLU B 1 181 ? 9.227 -3.611 13.148 1 60.94 181 GLU B C 1
ATOM 4150 O O . GLU B 1 181 ? 9.18 -4.102 14.281 1 60.94 181 GLU B O 1
ATOM 4155 N N . ASP B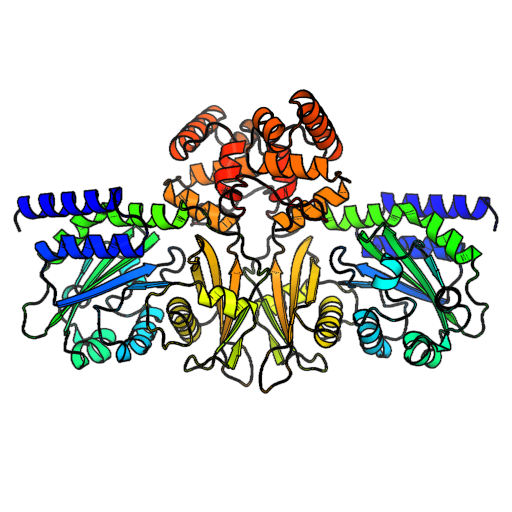 1 182 ? 8.156 -3.268 12.523 1 61.12 182 ASP B N 1
ATOM 4156 C CA . ASP B 1 182 ? 6.875 -3.789 12.984 1 61.12 182 ASP B CA 1
ATOM 4157 C C . ASP B 1 182 ? 6.648 -5.211 12.484 1 61.12 182 ASP B C 1
ATOM 4159 O O . ASP B 1 182 ? 7.043 -5.551 11.367 1 61.12 182 ASP B O 1
ATOM 4163 N N . ALA B 1 183 ? 6.129 -6.035 13.445 1 58 183 ALA B N 1
ATOM 4164 C CA . ALA B 1 183 ? 5.809 -7.434 13.164 1 58 183 ALA B CA 1
ATOM 4165 C C . ALA B 1 183 ? 4.613 -7.543 12.227 1 58 183 ALA B C 1
ATOM 4167 O O . ALA B 1 183 ? 4.469 -8.539 11.508 1 58 183 ALA B O 1
ATOM 4168 N N . VAL B 1 184 ? 3.736 -6.621 12.445 1 60.12 184 VAL B N 1
ATOM 4169 C CA . VAL B 1 184 ? 2.488 -6.715 11.695 1 60.12 184 VAL B CA 1
ATOM 4170 C C . VAL B 1 184 ? 2.703 -6.207 10.273 1 60.12 184 VAL B C 1
ATOM 4172 O O . VAL B 1 184 ? 3.311 -5.152 10.062 1 60.12 184 VAL B O 1
ATOM 4175 N N . THR B 1 185 ? 2.25 -7.289 9.445 1 65.69 185 THR B N 1
ATOM 4176 C CA . THR B 1 185 ? 2.371 -6.961 8.023 1 65.69 185 THR B CA 1
ATOM 4177 C C . THR B 1 185 ? 0.995 -6.809 7.387 1 65.69 185 THR B C 1
ATOM 4179 O O . THR B 1 185 ? 0.014 -7.379 7.86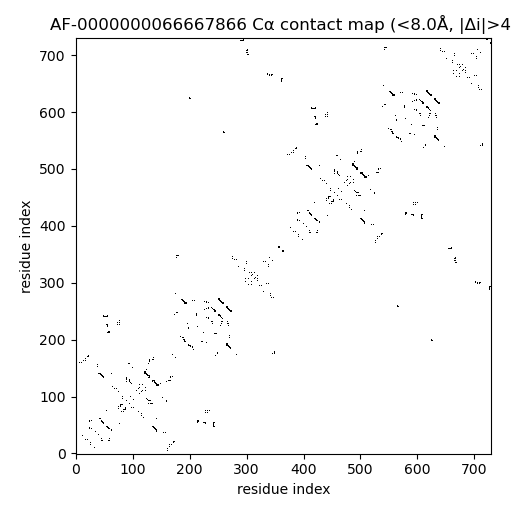7 1 65.69 185 THR B O 1
ATOM 4182 N N . GLY B 1 186 ? 0.735 -5.781 6.773 1 78.38 186 GLY B N 1
ATOM 4183 C CA . GLY B 1 186 ? -0.388 -5.676 5.855 1 78.38 186 GLY B CA 1
ATOM 4184 C C . GLY B 1 186 ? -1.354 -4.566 6.219 1 78.38 186 GLY B C 1
ATOM 4185 O O . GLY B 1 186 ? -1.19 -3.906 7.25 1 78.38 186 GLY B O 1
ATOM 4186 N N . PRO B 1 187 ? -2.365 -4.395 5.508 1 91.12 187 PRO B N 1
ATOM 4187 C CA . PRO B 1 187 ? -3.352 -3.332 5.73 1 91.12 187 PRO B CA 1
ATOM 4188 C C . PRO B 1 187 ? -4.395 -3.705 6.777 1 91.12 187 PRO B C 1
ATOM 4190 O O . PRO B 1 187 ? -4.559 -4.883 7.102 1 91.12 187 PRO B O 1
ATOM 4193 N N . GLY B 1 188 ? -4.984 -2.736 7.406 1 93.94 188 GLY B N 1
ATOM 4194 C CA . GLY B 1 188 ? -6.043 -2.906 8.391 1 93.94 188 GLY B CA 1
ATOM 4195 C C . GLY B 1 188 ? -7.363 -2.291 7.957 1 93.94 188 GLY B C 1
ATOM 4196 O O . GLY B 1 188 ? -7.387 -1.387 7.121 1 93.94 188 GLY B O 1
ATOM 4197 N N . LEU B 1 189 ? -8.445 -2.838 8.539 1 95.5 189 LEU B N 1
ATOM 4198 C CA . LEU B 1 189 ? -9.789 -2.344 8.266 1 95.5 189 LEU B CA 1
ATOM 4199 C C . LEU B 1 189 ? -10.516 -2.012 9.562 1 95.5 189 LEU B C 1
ATOM 4201 O O . LEU B 1 189 ? -10.477 -2.787 10.523 1 95.5 189 LEU B O 1
ATOM 4205 N N . LEU B 1 190 ? -11.078 -0.907 9.586 1 95.31 190 LEU B N 1
ATOM 4206 C CA . LEU B 1 190 ? -12 -0.48 10.641 1 95.31 190 LEU B CA 1
ATOM 4207 C C . LEU B 1 190 ? -13.336 -0.049 10.047 1 95.31 190 LEU B C 1
ATOM 4209 O O . LEU B 1 190 ? -13.375 0.751 9.109 1 95.31 190 LEU B O 1
ATOM 4213 N N . LEU B 1 191 ? -14.414 -0.625 10.469 1 94.44 191 LEU B N 1
ATOM 4214 C CA . LEU B 1 191 ? -15.75 -0.174 10.102 1 94.44 191 LEU B CA 1
ATOM 4215 C C . LEU B 1 191 ? -16.375 0.644 11.227 1 94.44 191 LEU B C 1
ATOM 4217 O O . LEU B 1 191 ? -16.328 0.238 12.391 1 94.44 191 LEU B O 1
ATOM 4221 N N . LEU B 1 192 ? -16.906 1.751 10.836 1 94.19 192 LEU B N 1
ATOM 4222 C CA . LEU B 1 192 ? -17.484 2.674 11.812 1 94.19 192 LEU B CA 1
ATOM 4223 C C . LEU B 1 192 ? -18.953 2.928 11.508 1 94.19 192 LEU B C 1
ATOM 4225 O O . LEU B 1 192 ? -19.359 2.99 10.344 1 94.19 192 LEU B O 1
ATOM 4229 N N . THR B 1 193 ? -19.734 3.125 12.57 1 92.75 193 THR B N 1
ATOM 4230 C CA . THR B 1 193 ? -21.078 3.67 12.445 1 92.75 193 THR B CA 1
ATOM 4231 C C . THR B 1 193 ? -21.031 5.172 12.172 1 92.75 193 THR B C 1
ATOM 4233 O O . THR B 1 193 ? -19.984 5.793 12.281 1 92.75 193 THR B O 1
ATOM 4236 N N . PRO B 1 194 ? -22.172 5.793 11.82 1 89.56 194 PRO B N 1
ATOM 4237 C CA . PRO B 1 194 ? -22.188 7.242 11.586 1 89.56 194 PRO B CA 1
ATOM 4238 C C . PRO B 1 194 ? -21.781 8.039 12.828 1 89.56 194 PRO B C 1
ATOM 4240 O O . PRO B 1 194 ? -21.266 9.156 12.703 1 89.56 194 PRO B O 1
ATOM 4243 N N . ASP B 1 195 ? -21.984 7.484 14.008 1 88.81 195 ASP B N 1
ATOM 4244 C CA . ASP B 1 195 ? -21.609 8.148 15.258 1 88.81 195 ASP B CA 1
ATOM 4245 C C . ASP B 1 195 ? -20.172 7.793 15.664 1 88.81 195 ASP B C 1
ATOM 4247 O O . ASP B 1 195 ? -19.781 8.016 16.812 1 88.81 195 ASP B O 1
ATOM 4251 N N . LEU B 1 196 ? -19.453 7.109 14.797 1 90.88 196 LEU B N 1
ATOM 4252 C CA . LEU B 1 196 ? -18.016 6.844 14.891 1 90.88 196 LEU B CA 1
ATOM 4253 C C . LEU B 1 196 ? -17.734 5.762 15.93 1 90.88 196 LEU B C 1
ATOM 4255 O O . LEU B 1 196 ? -16.688 5.773 16.578 1 90.88 196 LEU B O 1
ATOM 4259 N N . HIS B 1 197 ? -18.719 4.887 16.125 1 91.62 197 HIS B N 1
ATOM 4260 C CA . HIS B 1 197 ? -18.453 3.699 16.922 1 91.62 197 HIS B CA 1
ATOM 4261 C C . HIS B 1 197 ? -17.922 2.557 16.062 1 91.62 197 HIS B C 1
ATOM 4263 O O . HIS B 1 197 ? -18.484 2.283 14.984 1 91.62 197 HIS B O 1
ATOM 4269 N N . PRO B 1 198 ? -16.891 1.934 16.562 1 91.94 198 PRO B N 1
ATOM 4270 C CA . PRO B 1 198 ? -16.375 0.791 15.805 1 91.94 198 PRO B CA 1
ATOM 4271 C C . PRO B 1 198 ? -17.375 -0.363 15.734 1 91.94 198 PRO B C 1
ATOM 4273 O O . PRO B 1 198 ? -17.906 -0.788 16.766 1 91.94 198 PRO B O 1
ATOM 4276 N N . VAL B 1 199 ? -17.688 -0.79 14.547 1 91.5 199 VAL B N 1
ATOM 4277 C CA . VAL B 1 199 ? -18.5 -1.98 14.32 1 91.5 199 VAL B CA 1
ATOM 4278 C C . VAL B 1 199 ? -17.609 -3.223 14.336 1 91.5 199 VAL B C 1
ATOM 4280 O O . VAL B 1 199 ? -17.938 -4.223 14.977 1 91.5 199 VAL B O 1
ATOM 4283 N N . THR B 1 200 ? -16.516 -3.193 13.664 1 91.88 200 THR B N 1
ATOM 4284 C CA . THR B 1 200 ? -15.516 -4.25 13.609 1 91.88 200 THR B CA 1
ATOM 4285 C C . THR B 1 200 ? -14.156 -3.686 13.219 1 91.88 200 THR B C 1
ATOM 4287 O O . THR B 1 200 ? -14.07 -2.588 12.664 1 91.88 200 THR B O 1
ATOM 4290 N N . MET B 1 201 ? -13.156 -4.379 13.57 1 91.88 201 MET B N 1
ATOM 4291 C CA . MET B 1 201 ? -11.781 -3.969 13.305 1 91.88 201 MET B CA 1
ATOM 4292 C C . MET B 1 201 ? -10.875 -5.184 13.156 1 91.88 201 MET B C 1
ATOM 4294 O O . MET B 1 201 ? -10.938 -6.113 13.961 1 91.88 201 MET B O 1
ATOM 4298 N N . THR B 1 202 ? -10.102 -5.148 12.094 1 90.88 202 THR B N 1
ATOM 4299 C CA . THR B 1 202 ? -9.125 -6.223 11.953 1 90.88 202 THR B CA 1
ATOM 4300 C C . THR B 1 202 ? -7.992 -6.059 12.969 1 90.88 202 THR B C 1
ATOM 4302 O O . THR B 1 202 ? -7.781 -4.969 13.5 1 90.88 202 THR B O 1
ATOM 4305 N N . ALA B 1 203 ? -7.25 -7.141 13.195 1 88.62 203 ALA B N 1
ATOM 4306 C CA . ALA B 1 203 ? -6.117 -7.102 14.117 1 88.62 203 ALA B CA 1
ATOM 4307 C C . ALA B 1 203 ? -5.066 -6.094 13.656 1 88.62 203 ALA B C 1
ATOM 4309 O O . ALA B 1 203 ? -4.5 -5.363 14.469 1 88.62 203 ALA B O 1
ATOM 4310 N N . ALA B 1 204 ? -4.871 -6.047 12.375 1 90.75 204 ALA B N 1
ATOM 4311 C CA . ALA B 1 204 ? -3.887 -5.113 11.836 1 90.75 204 ALA B CA 1
ATOM 4312 C C . ALA B 1 204 ? -4.297 -3.668 12.094 1 90.75 204 ALA B C 1
ATOM 4314 O O . ALA B 1 204 ? -3.467 -2.84 12.484 1 90.75 204 ALA B O 1
ATOM 4315 N N . ALA B 1 205 ? -5.566 -3.357 11.875 1 92.94 205 ALA B N 1
ATOM 4316 C CA . ALA B 1 205 ? -6.047 -2.008 12.156 1 92.94 205 ALA B CA 1
ATOM 4317 C C . ALA B 1 205 ? -5.84 -1.645 13.625 1 92.94 205 ALA B C 1
ATOM 4319 O O . ALA B 1 205 ? -5.359 -0.551 13.938 1 92.94 205 ALA B O 1
ATOM 4320 N N . GLY B 1 206 ? -6.195 -2.576 14.484 1 89.94 206 GLY B N 1
ATOM 4321 C CA . GLY B 1 206 ? -5.9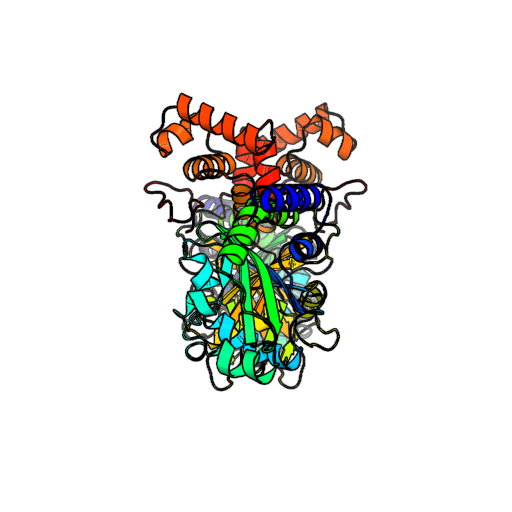8 -2.342 15.906 1 89.94 206 GLY B CA 1
ATOM 4322 C C . GLY B 1 206 ? -4.531 -2.057 16.25 1 89.94 206 GLY B C 1
ATOM 4323 O O . GLY B 1 206 ? -4.242 -1.147 17.031 1 89.94 206 GLY B O 1
ATOM 4324 N N . HIS B 1 207 ? -3.699 -2.801 15.656 1 88.56 207 HIS B N 1
ATOM 4325 C CA . HIS B 1 207 ? -2.27 -2.635 15.891 1 88.56 207 HIS B CA 1
ATOM 4326 C C . HIS B 1 207 ? -1.794 -1.254 15.453 1 88.56 207 HIS B C 1
ATOM 4328 O O . HIS B 1 207 ? -1.125 -0.553 16.219 1 88.56 207 HIS B O 1
ATOM 4334 N N . TRP B 1 208 ? -2.102 -0.84 14.281 1 88.75 208 TRP B N 1
ATOM 4335 C CA . TRP B 1 208 ? -1.639 0.427 13.727 1 88.75 208 TRP B CA 1
ATOM 4336 C C . TRP B 1 208 ? -2.246 1.606 14.477 1 88.75 208 TRP B C 1
ATOM 4338 O O . TRP B 1 208 ? -1.55 2.576 14.789 1 88.75 208 TRP B O 1
ATOM 4348 N N . LEU B 1 209 ? -3.525 1.53 14.781 1 89.31 209 LEU B N 1
ATOM 4349 C CA . LEU B 1 209 ? -4.203 2.633 15.453 1 89.31 209 LEU B CA 1
ATOM 4350 C C . LEU B 1 209 ? -3.656 2.826 16.859 1 89.31 209 LEU B C 1
ATOM 4352 O O . LEU B 1 209 ? -3.594 3.951 17.359 1 89.31 209 LEU B O 1
ATOM 4356 N N . ALA B 1 210 ? -3.24 1.753 17.469 1 86.12 210 ALA B N 1
ATOM 4357 C CA . ALA B 1 210 ? -2.666 1.835 18.797 1 86.12 210 ALA B CA 1
ATOM 4358 C C . ALA B 1 210 ? -1.347 2.6 18.781 1 86.12 210 ALA B C 1
ATOM 4360 O O . ALA B 1 210 ? -0.89 3.08 19.828 1 86.12 210 ALA B O 1
ATOM 4361 N N . GLN B 1 211 ? -0.739 2.717 17.641 1 83.31 211 GLN B N 1
ATOM 4362 C CA . GLN B 1 211 ? 0.561 3.371 17.531 1 83.31 211 GLN B CA 1
ATOM 4363 C C . GLN B 1 211 ? 0.406 4.852 17.188 1 83.31 211 GLN B C 1
ATOM 4365 O O . GLN B 1 211 ? 1.392 5.59 17.156 1 83.31 211 GLN B O 1
ATOM 4370 N N . ILE B 1 212 ? -0.75 5.207 16.891 1 81.06 212 ILE B N 1
ATOM 4371 C CA . ILE B 1 212 ? -0.982 6.617 16.594 1 81.06 212 ILE B CA 1
ATOM 4372 C C . ILE B 1 212 ? -1.124 7.395 17.906 1 81.06 212 ILE B C 1
ATOM 4374 O O . ILE B 1 212 ? -1.955 7.055 18.75 1 81.06 212 ILE B O 1
ATOM 4378 N N . ASP B 1 213 ? -0.141 8.273 18.125 1 66.5 213 ASP B N 1
ATOM 4379 C CA . ASP B 1 213 ? -0.104 9.039 19.375 1 66.5 213 ASP B CA 1
ATOM 4380 C C . ASP B 1 213 ? -0.986 10.289 19.266 1 66.5 213 ASP B C 1
ATOM 4382 O O . ASP B 1 213 ? -0.696 11.195 18.5 1 66.5 213 ASP B O 1
ATOM 4386 N N . ASP B 1 214 ? -2.188 10.242 19.516 1 64.19 214 ASP B N 1
ATOM 4387 C CA . ASP B 1 214 ? -2.9 11.516 19.516 1 64.19 214 ASP B CA 1
ATOM 4388 C C . ASP B 1 214 ? -3.012 12.094 20.922 1 64.19 214 ASP B C 1
ATOM 4390 O O . ASP B 1 214 ? -3.582 13.172 21.109 1 64.19 214 ASP B O 1
ATOM 4394 N N . GLY B 1 215 ? -1.997 11.664 21.875 1 58.81 215 GLY B N 1
ATOM 4395 C CA . GLY B 1 215 ? -2.039 12.266 23.203 1 58.81 215 GLY B CA 1
ATOM 4396 C C . GLY B 1 215 ? -3.451 12.484 23.719 1 58.81 215 GLY B C 1
ATOM 4397 O O . GLY B 1 215 ? -3.666 13.258 24.656 1 58.81 215 GLY B O 1
ATOM 4398 N N . VAL B 1 216 ? -4.383 12.133 22.859 1 57.12 216 VAL B N 1
ATOM 4399 C CA . VAL B 1 216 ? -5.727 12.531 23.266 1 57.12 216 VAL B CA 1
ATOM 4400 C C . VAL B 1 216 ? -6.211 11.625 24.391 1 57.12 216 VAL B C 1
ATOM 4402 O O . VAL B 1 216 ? -5.438 10.844 24.938 1 57.12 216 VAL B O 1
ATOM 4405 N N . ASP B 1 217 ? -7.543 11.422 24.484 1 59.19 217 ASP B N 1
ATOM 4406 C CA . ASP B 1 217 ? -8.352 10.758 25.516 1 59.19 217 ASP B CA 1
ATOM 4407 C C . ASP B 1 217 ? -8.164 9.242 25.469 1 59.19 217 ASP B C 1
ATOM 4409 O O . ASP B 1 217 ? -8.461 8.609 24.453 1 59.19 217 ASP B O 1
ATOM 4413 N N . ALA B 1 218 ? -7.359 8.758 26.5 1 59.75 218 ALA B N 1
ATOM 4414 C CA . ALA B 1 218 ? -7.145 7.316 26.625 1 59.75 218 ALA B CA 1
ATOM 4415 C C . ALA B 1 218 ? -8.461 6.555 26.531 1 59.75 218 ALA B C 1
ATOM 4417 O O . ALA B 1 218 ? -8.477 5.359 26.234 1 59.75 218 ALA B O 1
ATOM 4418 N N . ASP B 1 219 ? -9.555 7.293 26.734 1 63.81 219 ASP B N 1
ATOM 4419 C CA . ASP B 1 219 ? -10.852 6.621 26.766 1 63.81 219 ASP B CA 1
ATOM 4420 C C . ASP B 1 219 ? -11.453 6.504 25.375 1 63.81 219 ASP B C 1
ATOM 4422 O O . ASP B 1 219 ? -12.477 5.852 25.188 1 63.81 219 ASP B O 1
ATOM 4426 N N . ARG B 1 220 ? -10.711 7.125 24.5 1 70.12 220 ARG B N 1
ATOM 4427 C CA . ARG B 1 220 ? -11.312 7.121 23.172 1 70.12 220 ARG B CA 1
ATOM 4428 C C . ARG B 1 220 ? -11.016 5.816 22.438 1 70.12 220 ARG B C 1
ATOM 4430 O O . ARG B 1 220 ? -9.914 5.273 22.547 1 70.12 220 ARG B O 1
ATOM 4437 N N . GLU B 1 221 ? -12.031 5.426 21.719 1 76.06 221 GLU B N 1
ATOM 4438 C CA . GLU B 1 221 ? -11.953 4.148 21.016 1 76.06 221 GLU B CA 1
ATOM 4439 C C . GLU B 1 221 ? -11.133 4.273 19.734 1 76.06 221 GLU B C 1
ATOM 4441 O O . GLU B 1 221 ? -10.477 3.32 19.312 1 76.06 221 GLU B O 1
ATOM 4446 N N . ILE B 1 222 ? -11.258 5.539 19.141 1 88.06 222 ILE B N 1
ATOM 4447 C CA . ILE B 1 222 ? -10.539 5.727 17.875 1 88.06 222 ILE B CA 1
ATOM 4448 C C . ILE B 1 222 ? -9.695 6.996 17.953 1 88.06 222 ILE B C 1
ATOM 4450 O O . ILE B 1 222 ? -10.086 7.973 18.609 1 88.06 222 ILE B O 1
ATOM 4454 N N . PRO B 1 223 ? -8.547 6.969 17.328 1 89.19 223 PRO B N 1
ATOM 4455 C CA . PRO B 1 223 ? -7.656 8.133 17.359 1 89.19 223 PRO B CA 1
ATOM 4456 C C . PRO B 1 223 ? -8.234 9.344 16.656 1 89.19 223 PRO B C 1
ATOM 4458 O O . PRO B 1 223 ? -9.133 9.203 15.812 1 89.19 223 PRO B O 1
ATOM 4461 N N . PHE B 1 224 ? -7.66 10.5 16.984 1 86.94 224 PHE B N 1
ATOM 4462 C CA . PHE B 1 224 ? -8.062 11.805 16.469 1 86.94 224 PHE B CA 1
ATOM 4463 C C . PHE B 1 224 ? -8.047 11.805 14.945 1 86.94 224 PHE B C 1
ATOM 4465 O O . PHE B 1 224 ? -8.977 12.305 14.312 1 86.94 224 PHE B O 1
ATOM 4472 N N . CYS B 1 225 ? -7.07 11.289 14.281 1 90.88 225 CYS B N 1
ATOM 4473 C CA . CYS B 1 225 ? -6.926 11.297 12.828 1 90.88 225 CYS B CA 1
ATOM 4474 C C . CYS B 1 225 ? -8.055 10.508 12.164 1 90.88 225 CYS B C 1
ATOM 4476 O O . CYS B 1 225 ? -8.516 10.867 11.086 1 90.88 225 CYS B O 1
ATOM 4478 N N . VAL B 1 226 ? -8.469 9.453 12.852 1 93.94 226 VAL B N 1
ATOM 4479 C CA . VAL B 1 226 ? -9.555 8.641 12.32 1 93.94 226 VAL B CA 1
ATOM 4480 C C . VAL B 1 226 ? -10.867 9.414 12.391 1 93.94 226 VAL B C 1
ATOM 4482 O O . VAL B 1 226 ? -11.656 9.406 11.445 1 93.94 226 VAL B O 1
ATOM 4485 N N . MET B 1 227 ? -11.07 10.102 13.5 1 91.81 227 MET B N 1
ATOM 4486 C CA . MET B 1 227 ? -12.281 10.898 13.656 1 91.81 227 MET B CA 1
ATOM 4487 C C . MET B 1 227 ? -12.367 11.977 12.578 1 91.81 227 MET B C 1
ATOM 4489 O O . MET B 1 227 ? -13.406 12.141 11.945 1 91.81 227 MET B O 1
ATOM 4493 N N . THR B 1 228 ? -11.242 12.672 12.461 1 91.75 228 THR B N 1
ATOM 4494 C CA . THR B 1 228 ? -11.195 13.734 11.469 1 91.75 228 THR B CA 1
ATOM 4495 C C . THR B 1 228 ? -11.469 13.18 10.07 1 91.75 228 THR B C 1
ATOM 4497 O O . THR B 1 228 ? -12.273 13.742 9.32 1 91.75 228 THR B O 1
ATOM 4500 N N . LEU B 1 229 ? -10.836 12.156 9.781 1 93.69 229 LEU B N 1
ATOM 4501 C CA . LEU B 1 229 ? -10.992 11.523 8.484 1 93.69 229 LEU B CA 1
ATOM 4502 C C . LEU B 1 229 ? -12.422 11.047 8.266 1 93.69 229 LEU B C 1
ATOM 4504 O O . LEU B 1 229 ? -12.984 11.219 7.18 1 93.69 229 LEU B O 1
ATOM 4508 N N . ALA B 1 230 ? -12.992 10.461 9.258 1 94.44 230 ALA B N 1
ATOM 4509 C CA . ALA B 1 230 ? -14.367 9.969 9.188 1 94.44 230 ALA B CA 1
ATOM 4510 C C . ALA B 1 230 ? -15.344 11.109 8.922 1 94.44 230 ALA B C 1
ATOM 4512 O O . ALA B 1 230 ? -16.234 10.992 8.07 1 94.44 230 ALA B O 1
ATOM 4513 N N . HIS B 1 231 ? -15.172 12.148 9.648 1 93.5 231 HIS B N 1
ATOM 4514 C CA . HIS B 1 231 ? -16.062 13.297 9.445 1 93.5 231 HIS B CA 1
ATOM 4515 C C . HIS B 1 231 ? -15.93 13.844 8.031 1 93.5 231 HIS B C 1
ATOM 4517 O O . HIS B 1 231 ? -16.922 14.234 7.418 1 93.5 231 HIS B O 1
ATOM 4523 N N . GLN B 1 232 ? -14.703 13.891 7.547 1 93.44 232 GLN B N 1
ATOM 4524 C CA . GLN B 1 232 ? -14.516 14.352 6.176 1 93.44 232 GLN B CA 1
ATOM 4525 C C . GLN B 1 232 ? -15.227 13.438 5.188 1 93.44 232 GLN B C 1
ATOM 4527 O O . GLN B 1 232 ? -15.891 13.914 4.262 1 93.44 232 GLN B O 1
ATOM 4532 N N . ALA B 1 233 ? -15.133 12.18 5.348 1 92.88 233 ALA B N 1
ATOM 4533 C CA . ALA B 1 233 ? -15.75 11.203 4.453 1 92.88 233 ALA B CA 1
ATOM 4534 C C . ALA B 1 233 ? -17.266 11.328 4.48 1 92.88 233 ALA B C 1
ATOM 4536 O O . ALA B 1 233 ? -17.938 11.07 3.475 1 92.88 233 ALA B O 1
ATOM 4537 N N . TRP B 1 234 ? -17.812 11.695 5.613 1 89.81 234 TRP B N 1
ATOM 4538 C CA . TRP B 1 234 ? -19.25 11.859 5.738 1 89.81 234 TRP B CA 1
ATOM 4539 C C . TRP B 1 234 ? -19.719 13.164 5.094 1 89.81 234 TRP B C 1
ATOM 4541 O O . TRP B 1 234 ? -20.859 13.281 4.645 1 89.81 234 TRP B O 1
ATOM 4551 N N . SER B 1 235 ? -18.828 14.164 5.055 1 87.88 235 SER B N 1
ATOM 4552 C CA . SER B 1 235 ? -19.219 15.516 4.672 1 87.88 235 SER B CA 1
ATOM 4553 C C . SER B 1 235 ? -19.219 15.688 3.156 1 87.88 235 SER B C 1
ATOM 4555 O O . SER B 1 235 ? -19.875 16.578 2.627 1 87.88 235 SER B O 1
ATOM 4557 N N . ARG B 1 236 ? -18.484 14.914 2.422 1 85.38 236 ARG B N 1
ATOM 4558 C CA . ARG B 1 236 ? -18.422 15.047 0.97 1 85.38 236 ARG B CA 1
ATOM 4559 C C . ARG B 1 236 ? -18.328 13.68 0.3 1 85.38 236 ARG B C 1
ATOM 4561 O O . ARG B 1 236 ? -17.859 12.711 0.909 1 85.38 236 ARG B O 1
ATOM 4568 N N . PRO B 1 237 ? -18.734 13.719 -0.939 1 83.75 237 PRO B N 1
ATOM 4569 C CA . PRO B 1 237 ? -18.656 12.453 -1.675 1 83.75 237 PRO B CA 1
ATOM 4570 C C . PRO B 1 237 ? -17.219 12.047 -1.981 1 83.75 237 PRO B C 1
ATOM 4572 O O . PRO B 1 237 ? -16.344 12.906 -2.139 1 83.75 237 PRO B O 1
ATOM 4575 N N . GLY B 1 238 ? -17.047 10.711 -2.008 1 83.69 238 GLY B N 1
ATOM 4576 C CA . GLY B 1 238 ? -15.734 10.188 -2.365 1 83.69 238 GLY B CA 1
ATOM 4577 C C . GLY B 1 238 ? -14.891 9.82 -1.159 1 83.69 238 GLY B C 1
ATOM 4578 O O . GLY B 1 238 ? -15.273 10.102 -0.021 1 83.69 238 GLY B O 1
ATOM 4579 N N . PRO B 1 239 ? -13.82 9.211 -1.398 1 88.62 239 PRO B N 1
ATOM 4580 C CA . PRO B 1 239 ? -12.953 8.789 -0.298 1 88.62 239 PRO B CA 1
ATOM 4581 C C . PRO B 1 239 ? -12.141 9.945 0.287 1 88.62 239 PRO B C 1
ATOM 4583 O O . PRO B 1 239 ? -11.719 10.844 -0.446 1 88.62 239 PRO B O 1
ATOM 4586 N N . ALA B 1 240 ? -12.023 10 1.585 1 92.94 240 ALA B N 1
ATOM 4587 C CA . ALA B 1 240 ? -11.094 10.883 2.287 1 92.94 240 ALA B CA 1
ATOM 4588 C C . ALA B 1 240 ? -9.773 10.172 2.578 1 92.94 240 ALA B C 1
ATOM 4590 O O . ALA B 1 240 ? -9.75 8.969 2.84 1 92.94 240 ALA B O 1
ATOM 4591 N N . ARG B 1 241 ? -8.734 10.953 2.535 1 93.56 241 ARG B N 1
ATOM 4592 C CA . ARG B 1 241 ? -7.406 10.375 2.723 1 93.56 241 ARG B CA 1
ATOM 4593 C C . ARG B 1 241 ? -6.535 11.266 3.6 1 93.56 241 ARG B C 1
ATOM 4595 O O . ARG B 1 241 ? -6.59 12.492 3.488 1 93.56 241 ARG B O 1
ATOM 4602 N N . ALA B 1 242 ? -5.777 10.633 4.488 1 93.38 242 ALA B N 1
ATOM 4603 C CA . ALA B 1 242 ? -4.801 11.367 5.293 1 93.38 242 ALA B CA 1
ATOM 4604 C C . ALA B 1 242 ? -3.598 10.484 5.629 1 93.38 242 ALA B C 1
ATOM 4606 O O . ALA B 1 242 ? -3.738 9.273 5.805 1 93.38 242 ALA B O 1
ATOM 4607 N N . ARG B 1 243 ? -2.455 11.117 5.703 1 91.62 243 ARG B N 1
ATOM 4608 C CA . ARG B 1 243 ? -1.238 10.438 6.133 1 91.62 243 ARG B CA 1
ATOM 4609 C C . ARG B 1 243 ? -0.85 10.852 7.547 1 91.62 243 ARG B C 1
ATOM 4611 O O . ARG B 1 243 ? -0.978 12.023 7.914 1 91.62 243 ARG B O 1
ATOM 4618 N N . THR B 1 244 ? -0.431 9.898 8.297 1 89.75 244 THR B N 1
ATOM 4619 C CA . THR B 1 244 ? 0.027 10.164 9.656 1 89.75 244 THR B CA 1
ATOM 4620 C C . THR B 1 244 ? 1.247 9.312 9.984 1 89.75 244 THR B C 1
ATOM 4622 O O . THR B 1 244 ? 1.555 8.352 9.281 1 89.75 244 THR B O 1
ATOM 4625 N N . ARG B 1 245 ? 1.905 9.711 10.984 1 86.19 245 ARG B N 1
ATOM 4626 C CA . ARG B 1 245 ? 3.09 8.984 11.43 1 86.19 245 ARG B CA 1
ATOM 4627 C C . ARG B 1 245 ? 2.824 8.258 12.742 1 86.19 245 ARG B C 1
ATOM 4629 O O . ARG B 1 245 ? 2.25 8.836 13.672 1 86.19 245 ARG B O 1
ATOM 4636 N N . THR B 1 246 ? 3.244 7.016 12.797 1 84.25 246 THR B N 1
ATOM 4637 C CA . THR B 1 246 ? 3.111 6.25 14.031 1 84.25 246 THR B CA 1
ATOM 4638 C C . THR B 1 246 ? 4.195 6.641 15.031 1 84.25 246 THR B C 1
ATOM 4640 O O . THR B 1 246 ? 5.121 7.379 14.688 1 84.25 246 THR B O 1
ATOM 4643 N N . ARG B 1 247 ? 4.055 6.09 16.234 1 78.75 247 ARG B N 1
ATOM 4644 C CA . ARG B 1 247 ? 5.047 6.328 17.281 1 78.75 247 ARG B CA 1
ATOM 4645 C C . ARG B 1 247 ? 6.406 5.762 16.891 1 78.75 247 ARG B C 1
ATOM 4647 O O . ARG B 1 247 ? 7.445 6.328 17.234 1 78.75 247 ARG B O 1
ATOM 4654 N N . SER B 1 248 ? 6.375 4.68 16.141 1 76.75 248 SER B N 1
ATOM 4655 C CA . SER B 1 248 ? 7.621 4.062 15.711 1 76.75 248 SER B CA 1
ATOM 4656 C C . SER B 1 248 ? 8.25 4.844 14.562 1 76.75 248 SER B C 1
ATOM 4658 O O . SER B 1 248 ? 9.383 4.559 14.156 1 76.75 248 SER B O 1
ATOM 4660 N N . GLY B 1 249 ? 7.512 5.805 14.062 1 79.81 249 GLY B N 1
ATOM 4661 C CA . GLY B 1 249 ? 8.055 6.633 12.992 1 79.81 249 GLY B CA 1
ATOM 4662 C C . GLY B 1 249 ? 7.605 6.191 11.609 1 79.81 249 GLY B C 1
ATOM 4663 O O . GLY B 1 249 ? 8.031 6.766 10.602 1 79.81 249 GLY B O 1
ATOM 4664 N N . ARG B 1 250 ? 6.754 5.273 11.555 1 82.75 250 ARG B N 1
ATOM 4665 C CA . ARG B 1 250 ? 6.285 4.773 10.266 1 82.75 250 ARG B CA 1
ATOM 4666 C C . ARG B 1 250 ? 5.148 5.637 9.727 1 82.75 250 ARG B C 1
ATOM 4668 O O . ARG B 1 250 ? 4.242 6.016 10.469 1 82.75 250 ARG B O 1
ATOM 4675 N N . TRP B 1 251 ? 5.297 5.949 8.461 1 88.25 251 TRP B N 1
ATOM 4676 C CA . TRP B 1 251 ? 4.215 6.68 7.809 1 88.25 251 TRP B CA 1
ATOM 4677 C C . TRP B 1 251 ? 3.084 5.738 7.41 1 88.25 251 TRP B C 1
ATOM 4679 O O . TRP B 1 251 ? 3.32 4.703 6.789 1 88.25 251 TRP B O 1
ATOM 4689 N N . MET B 1 252 ? 1.892 6.109 7.816 1 90.25 252 MET B N 1
ATOM 4690 C CA . MET B 1 252 ? 0.691 5.355 7.461 1 90.25 252 MET B CA 1
ATOM 4691 C C . MET B 1 252 ? -0.287 6.227 6.68 1 90.25 252 MET B C 1
ATOM 4693 O O . MET B 1 252 ? -0.406 7.426 6.941 1 90.25 252 MET B O 1
ATOM 4697 N N . THR B 1 253 ? -0.938 5.641 5.719 1 92.75 253 THR B N 1
ATOM 4698 C CA . THR B 1 253 ? -2.021 6.301 4.996 1 92.75 253 THR B CA 1
ATOM 4699 C C . THR B 1 253 ? -3.371 5.695 5.379 1 92.75 253 THR B C 1
ATOM 4701 O O . THR B 1 253 ? -3.523 4.473 5.402 1 92.75 253 THR B O 1
ATOM 4704 N N . LEU B 1 254 ? -4.293 6.543 5.727 1 95.25 254 LEU B N 1
ATOM 4705 C CA . LEU B 1 254 ? -5.66 6.141 6.031 1 95.25 254 LEU B CA 1
ATOM 4706 C C . LEU B 1 254 ? -6.617 6.59 4.934 1 95.25 254 LEU B C 1
ATOM 4708 O O . LEU B 1 254 ? -6.508 7.707 4.426 1 95.25 254 LEU B O 1
ATOM 4712 N N . HIS B 1 255 ? -7.496 5.699 4.512 1 94.94 255 HIS B N 1
ATOM 4713 C CA . HIS B 1 255 ? -8.555 5.965 3.543 1 94.94 255 HIS B CA 1
ATOM 4714 C C . HIS B 1 255 ? -9.93 5.711 4.145 1 94.94 255 HIS B C 1
ATOM 4716 O O . HIS B 1 255 ? -10.211 4.609 4.625 1 94.94 255 HIS B O 1
ATOM 4722 N N . ALA B 1 256 ? -10.742 6.707 4.137 1 95.31 256 ALA B N 1
ATOM 4723 C CA . ALA B 1 256 ? -12.102 6.539 4.637 1 95.31 256 ALA B CA 1
ATOM 4724 C C . ALA B 1 256 ? -13.125 6.75 3.525 1 95.31 256 ALA B C 1
ATOM 4726 O O . ALA B 1 256 ? -12.984 7.672 2.713 1 95.31 256 ALA B O 1
ATOM 4727 N N . GLU B 1 257 ? -14.078 5.898 3.488 1 93.25 257 GLU B N 1
ATOM 4728 C CA . GLU B 1 257 ? -15.125 6.027 2.482 1 93.25 257 GLU B CA 1
ATOM 4729 C C . GLU B 1 257 ? -16.453 5.465 2.99 1 93.25 257 GLU B C 1
ATOM 4731 O O . GLU B 1 257 ? -16.469 4.469 3.719 1 93.25 257 GLU B O 1
ATOM 4736 N N . ARG B 1 258 ? -17.516 6.133 2.539 1 93.25 258 ARG B N 1
ATOM 4737 C CA . ARG B 1 258 ? -18.844 5.613 2.83 1 93.25 258 ARG B CA 1
ATOM 4738 C C . ARG B 1 258 ? -19.125 4.34 2.037 1 93.25 258 ARG B C 1
ATOM 4740 O O . ARG B 1 258 ? -18.859 4.285 0.833 1 93.25 258 ARG B O 1
ATOM 4747 N N . LEU B 1 259 ? -19.531 3.33 2.754 1 90.81 259 LEU B N 1
ATOM 4748 C CA . LEU B 1 259 ? -19.844 2.084 2.07 1 90.81 259 LEU B CA 1
ATOM 4749 C C . LEU B 1 259 ? -21.234 2.146 1.452 1 90.81 259 LEU B C 1
ATOM 4751 O O . LEU B 1 259 ? -22.203 2.557 2.111 1 90.81 259 LEU B O 1
ATOM 4755 N N . PRO B 1 260 ? -21.234 1.767 0.172 1 82.06 260 PRO B N 1
ATOM 4756 C CA . PRO B 1 260 ? -22.562 1.717 -0.444 1 82.06 260 PRO B CA 1
ATOM 4757 C C . PRO B 1 260 ? -23.469 0.643 0.17 1 82.06 260 PRO B C 1
ATOM 4759 O O . PRO B 1 260 ? -22.969 -0.365 0.677 1 82.06 260 PRO B O 1
ATOM 4762 N N . GLY B 1 261 ? -24.812 0.849 0.138 1 74.5 261 GLY B N 1
ATOM 4763 C CA . GLY B 1 261 ? -25.75 -0.189 0.538 1 74.5 261 GLY B CA 1
ATOM 4764 C C . GLY B 1 261 ? -26.609 0.212 1.715 1 74.5 261 GLY B C 1
ATOM 4765 O O . GLY B 1 261 ? -26.797 1.402 1.978 1 74.5 261 GLY B O 1
ATOM 4766 N N . ALA B 1 262 ? -27.156 -0.847 2.402 1 58.84 262 ALA B N 1
ATOM 4767 C CA . ALA B 1 262 ? -28.266 -0.679 3.326 1 58.84 262 ALA B CA 1
ATOM 4768 C C . ALA B 1 262 ? -27.797 -0.135 4.668 1 58.84 262 ALA B C 1
ATOM 4770 O O . ALA B 1 262 ? -28.578 0.438 5.43 1 58.84 262 ALA B O 1
ATOM 4771 N N . THR B 1 263 ? -26.5 -0.395 4.941 1 68.38 263 THR B N 1
ATOM 4772 C CA . THR B 1 263 ? -26.062 0.114 6.238 1 68.38 263 THR B CA 1
ATOM 4773 C C . THR B 1 263 ? -25.125 1.303 6.062 1 68.38 263 THR B C 1
ATOM 4775 O O . THR B 1 263 ? -24.234 1.269 5.223 1 68.38 263 THR B O 1
ATOM 4778 N N . ASP B 1 264 ? -25.578 2.383 6.691 1 85.88 264 ASP B N 1
ATOM 4779 C CA . ASP B 1 264 ? -24.703 3.547 6.68 1 85.88 264 ASP B CA 1
ATOM 4780 C C . ASP B 1 264 ? -23.438 3.289 7.5 1 85.88 264 ASP B C 1
ATOM 4782 O O . ASP B 1 264 ? -23.469 3.355 8.727 1 85.88 264 ASP B O 1
ATOM 4786 N N . GLN B 1 265 ? -22.422 2.744 6.879 1 91.94 265 GLN B N 1
ATOM 4787 C CA . GLN B 1 265 ? -21.141 2.529 7.547 1 91.94 265 GLN B CA 1
ATOM 4788 C C . GLN B 1 265 ? -20 3.195 6.777 1 91.94 265 GLN B C 1
ATOM 4790 O O . GLN B 1 265 ? -20.156 3.531 5.602 1 91.94 265 GLN B O 1
ATOM 4795 N N . LEU B 1 266 ? -19.031 3.459 7.551 1 94.38 266 LEU B N 1
ATOM 4796 C CA . LEU B 1 266 ? -17.781 3.99 6.988 1 94.38 266 LEU B CA 1
ATOM 4797 C C . LEU B 1 266 ? -16.656 2.967 7.094 1 94.38 266 LEU B C 1
ATOM 4799 O O . LEU B 1 266 ? -16.5 2.309 8.125 1 94.38 266 LEU B O 1
ATOM 4803 N N . SER B 1 267 ? -15.984 2.781 6.008 1 94.56 267 SER B N 1
ATOM 4804 C CA . SER B 1 267 ? -14.766 1.981 6.07 1 94.56 267 SER B CA 1
ATOM 4805 C C . SER B 1 267 ? -13.531 2.865 6.207 1 94.56 267 SER B C 1
ATOM 4807 O O . SER B 1 267 ? -13.461 3.938 5.605 1 94.56 267 SER B O 1
ATOM 4809 N N . VAL B 1 268 ? -12.648 2.461 7.047 1 96.25 268 VAL B N 1
ATOM 4810 C CA . VAL B 1 268 ? -11.328 3.07 7.16 1 96.25 268 VAL B CA 1
ATOM 4811 C C . VAL B 1 268 ? -10.25 2.023 6.887 1 96.25 268 VAL B C 1
ATOM 4813 O O . VAL B 1 268 ? -10.094 1.073 7.656 1 96.25 268 VAL B O 1
ATOM 4816 N N . LEU B 1 269 ? -9.594 2.217 5.809 1 96.19 269 LEU B N 1
ATOM 4817 C CA . LEU B 1 269 ? -8.453 1.365 5.473 1 96.19 269 LEU B CA 1
ATOM 4818 C C . LEU B 1 269 ? -7.145 2.008 5.91 1 96.19 269 LEU B C 1
ATOM 4820 O O . LEU B 1 269 ? -6.941 3.209 5.715 1 96.19 269 LEU B O 1
ATOM 4824 N N . ILE B 1 270 ? -6.316 1.198 6.543 1 94.62 270 ILE B N 1
ATOM 4825 C CA . ILE B 1 270 ? -5.023 1.665 7.039 1 94.62 270 ILE B CA 1
ATOM 4826 C C . ILE B 1 270 ? -3.902 0.854 6.395 1 94.62 270 ILE B C 1
ATOM 4828 O O . ILE B 1 270 ? -3.896 -0.376 6.469 1 94.62 270 ILE B O 1
ATOM 4832 N N . GLU B 1 271 ? -2.998 1.564 5.809 1 90.62 271 GLU B N 1
ATOM 4833 C CA . GLU B 1 271 ? -1.88 0.879 5.168 1 90.62 271 GLU B CA 1
ATOM 4834 C C . GLU B 1 271 ? -0.599 1.703 5.266 1 90.62 271 GLU B C 1
ATOM 4836 O O . GLU B 1 271 ? -0.648 2.908 5.516 1 90.62 271 GLU B O 1
ATOM 4841 N N . ALA B 1 272 ? 0.497 0.993 5.09 1 86.56 272 ALA B N 1
ATOM 4842 C CA . ALA B 1 272 ? 1.764 1.715 5.012 1 86.56 272 ALA B CA 1
ATOM 4843 C C . ALA B 1 272 ? 1.779 2.67 3.822 1 86.56 272 ALA B C 1
ATOM 4845 O O . ALA B 1 272 ? 1.317 2.322 2.732 1 86.56 272 ALA B O 1
ATOM 4846 N N . THR B 1 273 ? 2.25 3.889 4.07 1 87.75 273 THR B N 1
ATOM 4847 C CA . THR B 1 273 ? 2.355 4.863 2.99 1 87.75 273 THR B CA 1
ATOM 4848 C C . THR B 1 273 ? 3.322 4.375 1.916 1 87.75 273 THR B C 1
ATOM 4850 O O . THR B 1 273 ? 4.379 3.824 2.23 1 87.75 273 THR B O 1
ATOM 4853 N N . ARG B 1 274 ? 3.021 4.621 0.721 1 81.12 274 ARG B N 1
ATOM 4854 C CA . ARG B 1 274 ? 3.854 4.188 -0.397 1 81.12 274 ARG B CA 1
ATOM 4855 C C . ARG B 1 274 ? 5.172 4.953 -0.424 1 81.12 274 ARG B C 1
ATOM 4857 O O . ARG B 1 274 ? 5.207 6.152 -0.141 1 81.12 274 ARG B O 1
ATOM 4864 N N . PRO B 1 275 ? 6.203 4.301 -0.879 1 77.69 275 PRO B N 1
ATOM 4865 C CA . PRO B 1 275 ? 7.52 4.941 -0.901 1 77.69 275 PRO B CA 1
ATOM 4866 C C . PRO B 1 275 ? 7.547 6.211 -1.751 1 77.69 275 PRO B C 1
ATOM 4868 O O . PRO B 1 275 ? 8.188 7.195 -1.377 1 77.69 275 PRO B O 1
ATOM 4871 N N . VAL B 1 276 ? 6.84 6.215 -2.818 1 76.19 276 VAL B N 1
ATOM 4872 C CA . VAL B 1 276 ? 6.844 7.367 -3.715 1 76.19 276 VAL B CA 1
ATOM 4873 C C . VAL B 1 276 ? 6.227 8.57 -3.012 1 76.19 276 VAL B C 1
ATOM 4875 O O . VAL B 1 276 ? 6.648 9.711 -3.232 1 76.19 276 VAL B O 1
ATOM 4878 N N . GLU B 1 277 ? 5.266 8.336 -2.184 1 82.69 277 GLU B N 1
ATOM 4879 C CA . GLU B 1 277 ? 4.637 9.422 -1.428 1 82.69 277 GLU B CA 1
ATOM 4880 C C . GLU B 1 277 ? 5.578 9.961 -0.354 1 82.69 277 GLU B C 1
ATOM 4882 O O . GLU B 1 277 ? 5.602 11.164 -0.094 1 82.69 277 GLU B O 1
ATOM 4887 N N . ILE B 1 278 ? 6.238 9.086 0.251 1 82.94 278 ILE B N 1
ATOM 4888 C CA . ILE B 1 278 ? 7.211 9.492 1.258 1 82.94 278 ILE B CA 1
ATOM 4889 C C . ILE B 1 278 ? 8.328 10.297 0.598 1 82.94 278 ILE B C 1
ATOM 4891 O O . ILE B 1 278 ? 8.766 11.32 1.131 1 82.94 278 ILE B O 1
ATOM 4895 N N . ALA B 1 279 ? 8.727 9.852 -0.56 1 81.62 279 ALA B N 1
ATOM 4896 C CA . ALA B 1 279 ? 9.766 10.562 -1.306 1 81.62 279 ALA B CA 1
ATOM 4897 C C . ALA B 1 279 ? 9.336 11.992 -1.613 1 81.62 279 ALA B C 1
ATOM 4899 O O . ALA B 1 279 ? 10.156 12.922 -1.554 1 81.62 279 ALA B O 1
ATOM 4900 N N . ALA B 1 280 ? 8.133 12.148 -1.923 1 82.94 280 ALA B N 1
ATOM 4901 C CA . ALA B 1 280 ? 7.613 13.484 -2.199 1 82.94 280 ALA B CA 1
ATOM 4902 C C . ALA B 1 280 ? 7.684 14.367 -0.959 1 82.94 280 ALA B C 1
ATOM 4904 O O . ALA B 1 280 ? 8.008 15.555 -1.054 1 82.94 280 ALA B O 1
ATOM 4905 N N . LEU B 1 281 ? 7.379 13.797 0.173 1 84.06 281 LEU B N 1
ATOM 4906 C CA . LEU B 1 281 ? 7.473 14.531 1.431 1 84.06 281 LEU B CA 1
ATOM 4907 C C . LEU B 1 281 ? 8.914 14.922 1.728 1 84.06 281 LEU B C 1
ATOM 4909 O O . LEU B 1 281 ? 9.18 16.031 2.188 1 84.06 281 LEU B O 1
ATOM 4913 N N . VAL B 1 282 ? 9.797 14.031 1.445 1 84.31 282 VAL B N 1
ATOM 4914 C CA . VAL B 1 282 ? 11.219 14.305 1.652 1 84.31 282 VAL B CA 1
ATOM 4915 C C . VAL B 1 282 ? 11.672 15.422 0.714 1 84.31 282 VAL B C 1
ATOM 4917 O O . VAL B 1 282 ? 12.367 16.344 1.135 1 84.31 282 VAL B O 1
ATOM 4920 N N . ALA B 1 283 ? 11.258 15.32 -0.5 1 84.69 283 ALA B N 1
ATOM 4921 C CA . ALA B 1 283 ? 11.609 16.344 -1.479 1 84.69 283 ALA B CA 1
ATOM 4922 C C . ALA B 1 283 ? 11.109 17.719 -1.034 1 84.69 283 ALA B C 1
ATOM 4924 O O . ALA B 1 283 ? 11.805 18.719 -1.192 1 84.69 283 ALA B O 1
ATOM 4925 N N . ASP B 1 284 ? 9.977 17.75 -0.463 1 81.5 284 ASP B N 1
ATOM 4926 C CA . ASP B 1 284 ? 9.414 18.984 0.047 1 81.5 284 ASP B CA 1
ATOM 4927 C C . ASP B 1 284 ? 10.242 19.531 1.209 1 81.5 284 ASP B C 1
ATOM 4929 O O . ASP B 1 284 ? 10.453 20.75 1.314 1 81.5 284 ASP B O 1
ATOM 4933 N N . THR B 1 285 ? 10.656 18.656 2.016 1 83.25 285 THR B N 1
ATOM 4934 C CA . THR B 1 285 ? 11.438 19.047 3.184 1 83.25 285 THR B CA 1
ATOM 4935 C C . THR B 1 285 ? 12.727 19.734 2.764 1 83.25 285 THR B C 1
ATOM 4937 O O . THR B 1 285 ? 13.156 20.703 3.402 1 83.25 285 THR B O 1
ATOM 4940 N N . TYR B 1 286 ? 13.219 19.312 1.662 1 86.06 286 TYR B N 1
ATOM 4941 C CA . TYR B 1 286 ? 14.477 19.891 1.199 1 86.06 286 TYR B CA 1
ATOM 4942 C C . TYR B 1 286 ? 14.227 20.969 0.167 1 86.06 286 TYR B C 1
ATOM 4944 O O . TYR B 1 286 ? 15.156 21.453 -0.482 1 86.06 286 TYR B O 1
ATOM 4952 N N . ARG B 1 287 ? 13 21.297 -0.068 1 85.56 287 ARG B N 1
ATOM 4953 C CA . ARG B 1 287 ? 12.555 22.406 -0.908 1 85.56 287 ARG B CA 1
ATOM 4954 C C . ARG B 1 287 ? 13.055 22.234 -2.34 1 85.56 287 ARG B C 1
ATOM 4956 O O . ARG B 1 287 ? 13.578 23.188 -2.932 1 85.56 287 ARG B O 1
ATOM 4963 N N . LEU B 1 288 ? 12.906 21.047 -2.777 1 89 288 LEU B N 1
ATOM 4964 C CA . LEU B 1 288 ? 13.211 20.844 -4.191 1 89 288 LEU B CA 1
ATOM 4965 C C . LEU B 1 288 ? 12.203 21.562 -5.074 1 89 288 LEU B C 1
ATOM 4967 O O . LEU B 1 288 ? 11 21.531 -4.816 1 89 288 LEU B O 1
ATOM 4971 N N . THR B 1 289 ? 12.688 22.297 -6.062 1 88.81 289 THR B N 1
ATOM 4972 C CA . THR B 1 289 ? 11.82 22.953 -7.039 1 88.81 289 THR B CA 1
ATOM 4973 C C . THR B 1 289 ? 11.148 21.906 -7.934 1 88.81 289 THR B C 1
ATOM 4975 O O . THR B 1 289 ? 11.562 20.75 -7.965 1 88.81 289 THR B O 1
ATOM 4978 N N . PRO B 1 290 ? 10.125 22.328 -8.625 1 86.94 290 PRO B N 1
ATOM 4979 C CA . PRO B 1 290 ? 9.461 21.391 -9.531 1 86.94 290 PRO B CA 1
ATOM 4980 C C . PRO B 1 290 ? 10.414 20.766 -10.539 1 86.94 290 PRO B C 1
ATOM 4982 O O . PRO B 1 290 ? 10.375 19.562 -10.773 1 86.94 290 PRO B O 1
ATOM 4985 N N . ARG B 1 291 ? 11.297 21.531 -11.047 1 90.88 291 ARG B N 1
ATOM 4986 C CA . ARG B 1 291 ? 12.25 21.016 -12.031 1 90.88 291 ARG B CA 1
ATOM 4987 C C . ARG B 1 291 ? 13.234 20.062 -11.383 1 90.88 291 ARG B C 1
ATOM 4989 O O . ARG B 1 291 ? 13.578 19.031 -11.969 1 90.88 291 ARG B O 1
ATOM 4996 N N . GLU B 1 292 ? 13.672 20.422 -10.203 1 91.94 292 GLU B N 1
ATOM 4997 C CA . GLU B 1 292 ? 14.555 19.516 -9.469 1 91.94 292 GLU B CA 1
ATOM 4998 C C . GLU B 1 292 ? 13.875 18.188 -9.195 1 91.94 292 GLU B C 1
ATOM 5000 O O . GLU B 1 292 ? 14.508 17.125 -9.281 1 91.94 292 GLU B O 1
ATOM 5005 N N . ARG B 1 293 ? 12.641 18.266 -8.906 1 88.56 293 ARG B N 1
ATOM 5006 C CA . ARG B 1 293 ? 11.875 17.047 -8.672 1 88.56 293 ARG B CA 1
ATOM 5007 C C . ARG B 1 293 ? 11.797 16.188 -9.93 1 88.56 293 ARG B C 1
ATOM 5009 O O . ARG B 1 293 ? 11.898 14.969 -9.867 1 88.56 293 ARG B O 1
ATOM 5016 N N . ASP B 1 294 ? 11.57 16.828 -11 1 88.69 294 ASP B N 1
ATOM 5017 C CA . ASP B 1 294 ? 11.57 16.109 -12.273 1 88.69 294 ASP B CA 1
ATOM 5018 C C . ASP B 1 294 ? 12.883 15.367 -12.492 1 88.69 294 ASP B C 1
ATOM 5020 O O . ASP B 1 294 ? 12.883 14.195 -12.867 1 88.69 294 ASP B O 1
ATOM 5024 N N . VAL B 1 295 ? 13.906 16.078 -12.266 1 91.31 295 VAL B N 1
ATOM 5025 C CA . VAL B 1 295 ? 15.234 15.516 -12.469 1 91.31 295 VAL B CA 1
ATOM 5026 C C . VAL B 1 295 ? 15.445 14.344 -11.516 1 91.31 295 VAL B C 1
ATOM 5028 O O . VAL B 1 295 ? 15.93 13.281 -11.922 1 91.31 295 VAL B O 1
ATOM 5031 N N . VAL B 1 296 ? 15.07 14.492 -10.266 1 87.69 296 VAL B N 1
ATOM 5032 C CA . VAL B 1 296 ? 15.227 13.445 -9.258 1 87.69 296 VAL B CA 1
ATOM 5033 C C . VAL B 1 296 ? 14.438 12.203 -9.672 1 87.69 296 VAL B C 1
ATOM 5035 O O . VAL B 1 296 ? 14.93 11.086 -9.547 1 87.69 296 VAL B O 1
ATOM 5038 N N . GLY B 1 297 ? 13.203 12.445 -10.117 1 83.38 297 GLY B N 1
ATOM 5039 C CA . GLY B 1 297 ? 12.383 11.336 -10.57 1 83.38 297 GLY B CA 1
ATOM 5040 C C . GLY B 1 297 ? 13.023 10.539 -11.688 1 83.38 297 GLY B C 1
ATOM 5041 O O . GLY B 1 297 ? 13.016 9.305 -11.656 1 83.38 297 GLY B O 1
ATOM 5042 N N . LEU B 1 298 ? 13.57 11.195 -12.641 1 84.19 298 LEU B N 1
ATOM 5043 C CA . LEU B 1 298 ? 14.211 10.547 -13.781 1 84.19 298 LEU B CA 1
ATOM 5044 C C . LEU B 1 298 ? 15.516 9.867 -13.359 1 84.19 298 LEU B C 1
ATOM 5046 O O . LEU B 1 298 ? 15.828 8.773 -13.828 1 84.19 298 LEU B O 1
ATOM 5050 N N . LEU B 1 299 ? 16.266 10.5 -12.445 1 84.75 299 LEU B N 1
ATOM 5051 C CA . LEU B 1 299 ? 17.484 9.891 -11.914 1 84.75 299 LEU B CA 1
ATOM 5052 C C . LEU B 1 299 ? 17.172 8.57 -11.211 1 84.75 299 LEU B C 1
ATOM 5054 O O . LEU B 1 299 ? 17.859 7.57 -11.414 1 84.75 299 LEU B O 1
ATOM 5058 N N . ALA B 1 300 ? 16.125 8.648 -10.438 1 77.62 300 ALA B N 1
ATOM 5059 C CA . ALA B 1 300 ? 15.734 7.477 -9.664 1 77.62 300 ALA B CA 1
ATOM 5060 C C . ALA B 1 300 ? 15.305 6.336 -10.578 1 77.62 300 ALA B C 1
ATOM 5062 O O . ALA B 1 300 ? 15.469 5.16 -10.242 1 77.62 300 ALA B O 1
ATOM 5063 N N . ARG B 1 301 ? 14.789 6.695 -11.727 1 76.31 301 ARG B N 1
ATOM 5064 C CA . ARG B 1 301 ? 14.336 5.711 -12.695 1 76.31 301 ARG B CA 1
ATOM 5065 C C . ARG B 1 301 ? 15.492 5.203 -13.547 1 76.31 301 ARG B C 1
ATOM 5067 O O . ARG B 1 301 ? 15.289 4.402 -14.469 1 76.31 301 ARG B O 1
ATOM 5074 N N . GLY B 1 302 ? 16.688 5.707 -13.32 1 77.25 302 GLY B N 1
ATOM 5075 C CA . GLY B 1 302 ? 17.875 5.152 -13.93 1 77.25 302 GLY B CA 1
ATOM 5076 C C . GLY B 1 302 ? 18.281 5.871 -15.203 1 77.25 302 GLY B C 1
ATOM 5077 O O . GLY B 1 302 ? 19.219 5.449 -15.891 1 77.25 302 GLY B O 1
ATOM 5078 N N . TYR B 1 303 ? 17.641 6.945 -15.523 1 83.31 303 TYR B N 1
ATOM 5079 C CA . TYR B 1 303 ? 18 7.672 -16.734 1 83.31 303 TYR B CA 1
ATOM 5080 C C . TYR B 1 303 ? 19.359 8.352 -16.562 1 83.31 303 TYR B C 1
ATOM 5082 O O . TYR B 1 303 ? 19.672 8.883 -15.5 1 83.31 303 TYR B O 1
ATOM 5090 N N . ALA B 1 304 ? 20.125 8.258 -17.641 1 87.06 304 ALA B N 1
ATOM 5091 C CA . ALA B 1 304 ? 21.391 8.969 -17.672 1 87.06 304 ALA B CA 1
ATOM 5092 C C . ALA B 1 304 ? 21.188 10.469 -17.812 1 87.06 304 ALA B C 1
ATOM 5094 O O . ALA B 1 304 ? 20.125 10.914 -18.266 1 87.06 304 ALA B O 1
ATOM 5095 N N . ARG B 1 305 ? 22.234 11.211 -17.359 1 90.62 305 ARG B N 1
ATOM 5096 C CA . ARG B 1 305 ? 22.125 12.672 -17.406 1 90.62 305 ARG B CA 1
ATOM 5097 C C . ARG B 1 305 ? 21.844 13.156 -18.828 1 90.62 305 ARG B C 1
ATOM 5099 O O . ARG B 1 305 ? 21.062 14.094 -19.031 1 90.62 305 ARG B O 1
ATOM 5106 N N . THR B 1 306 ? 22.438 12.445 -19.766 1 91.94 306 THR B N 1
ATOM 5107 C CA . THR B 1 306 ? 22.234 12.82 -21.156 1 91.94 306 THR B CA 1
ATOM 5108 C C . THR B 1 306 ? 20.797 12.547 -21.609 1 91.94 306 THR B C 1
ATOM 5110 O O . THR B 1 306 ? 20.219 13.32 -22.359 1 91.94 306 THR B O 1
ATOM 5113 N N . GLU B 1 307 ? 20.219 11.516 -21.156 1 89.56 307 GLU B N 1
ATOM 5114 C CA . GLU B 1 307 ? 18.828 11.18 -21.469 1 89.56 307 GLU B CA 1
ATOM 5115 C C . GLU B 1 307 ? 17.859 12.156 -20.812 1 89.56 307 GLU B C 1
ATOM 5117 O O . GLU B 1 307 ? 16.859 12.547 -21.406 1 89.56 307 GLU B O 1
ATOM 5122 N N . ILE B 1 308 ? 18.188 12.5 -19.609 1 92.12 308 ILE B N 1
ATOM 5123 C CA . ILE B 1 308 ? 17.359 13.445 -18.859 1 92.12 308 ILE B CA 1
ATOM 5124 C C . ILE B 1 308 ? 17.344 14.789 -19.578 1 92.12 308 ILE B C 1
ATOM 5126 O O . ILE B 1 308 ? 16.297 15.422 -19.703 1 92.12 308 ILE B O 1
ATOM 5130 N N . ALA B 1 309 ? 18.484 15.18 -20.078 1 94.31 309 ALA B N 1
ATOM 5131 C CA . ALA B 1 309 ? 18.578 16.422 -20.828 1 94.31 309 ALA B CA 1
ATOM 5132 C C . ALA B 1 309 ? 17.641 16.406 -22.031 1 94.31 309 ALA B C 1
ATOM 5134 O O . ALA B 1 309 ? 16.922 17.391 -22.266 1 94.31 309 ALA B O 1
ATOM 5135 N N . LYS B 1 310 ? 17.625 15.336 -22.719 1 92.75 310 LYS B N 1
ATOM 5136 C CA . LYS B 1 310 ? 16.766 15.195 -23.891 1 92.75 310 LYS B CA 1
ATOM 5137 C C . LYS B 1 310 ? 15.289 15.195 -23.5 1 92.75 310 LYS B C 1
ATOM 5139 O O . LYS B 1 310 ? 14.484 15.906 -24.094 1 92.75 310 LYS B O 1
ATOM 5144 N N . LEU B 1 311 ? 14.953 14.5 -22.484 1 89.19 311 LEU B N 1
ATOM 5145 C CA . LEU B 1 311 ? 13.57 14.32 -22.062 1 89.19 311 LEU B CA 1
ATOM 5146 C C . LEU B 1 311 ? 12.977 15.633 -21.562 1 89.19 311 LEU B C 1
ATOM 5148 O O . LEU B 1 311 ? 11.797 15.914 -21.781 1 89.19 311 LEU B O 1
ATOM 5152 N N . LEU B 1 312 ? 13.789 16.375 -20.875 1 92.44 312 LEU B N 1
ATOM 5153 C CA . LEU B 1 312 ? 13.297 17.594 -20.266 1 92.44 312 LEU B CA 1
ATOM 5154 C C . LEU B 1 312 ? 13.633 18.812 -21.141 1 92.44 312 LEU B C 1
ATOM 5156 O O . LEU B 1 312 ? 13.359 19.953 -20.75 1 92.44 312 LEU B O 1
ATOM 5160 N N . THR B 1 313 ? 14.188 18.5 -22.328 1 93.44 313 THR B N 1
ATOM 5161 C CA . THR B 1 313 ? 14.578 19.531 -23.266 1 93.44 313 THR B CA 1
ATOM 5162 C C . THR B 1 313 ? 15.492 20.562 -22.594 1 93.44 313 THR B C 1
ATOM 5164 O O . THR B 1 313 ? 15.242 21.766 -22.672 1 93.44 313 THR B O 1
ATOM 5167 N N . LEU B 1 314 ? 16.422 20.078 -21.938 1 94.19 314 LEU B N 1
ATOM 5168 C CA . LEU B 1 314 ? 17.469 20.859 -21.281 1 94.19 314 LEU B CA 1
ATOM 5169 C C . LEU B 1 314 ? 18.844 20.531 -21.859 1 94.19 314 LEU B C 1
ATOM 5171 O O . LEU B 1 314 ? 18.984 19.531 -22.562 1 94.19 314 LEU B O 1
ATOM 5175 N N . SER B 1 315 ? 19.797 21.375 -21.625 1 94 315 SER B N 1
ATOM 5176 C CA . SER B 1 315 ? 21.172 21.016 -21.938 1 94 315 SER B CA 1
ATOM 5177 C C . SER B 1 315 ? 21.766 20.078 -20.906 1 94 315 SER B C 1
ATOM 5179 O O . SER B 1 315 ? 21.312 20.047 -19.75 1 94 315 SER B O 1
ATOM 5181 N N . ALA B 1 316 ? 22.766 19.359 -21.297 1 92.75 316 ALA B N 1
ATOM 5182 C CA . ALA B 1 316 ? 23.453 18.469 -20.359 1 92.75 316 ALA B CA 1
ATOM 5183 C C . ALA B 1 316 ? 24.062 19.266 -19.203 1 92.75 316 ALA B C 1
ATOM 5185 O O . ALA B 1 316 ? 24.062 18.797 -18.062 1 92.75 316 ALA B O 1
ATOM 5186 N N . HIS B 1 317 ? 24.469 20.375 -19.562 1 94.12 317 HIS B N 1
ATOM 5187 C CA . HIS B 1 317 ? 25.062 21.234 -18.547 1 94.12 317 HIS B CA 1
ATOM 5188 C C . HIS B 1 317 ? 24.031 21.688 -17.516 1 94.12 317 HIS B C 1
ATOM 5190 O O . HIS B 1 317 ? 24.297 21.688 -16.312 1 94.12 317 HIS B O 1
ATOM 5196 N N . THR B 1 318 ? 22.922 22.062 -17.953 1 95.25 318 THR B N 1
ATOM 5197 C CA . THR B 1 318 ? 21.844 22.469 -17.062 1 95.25 318 THR B CA 1
ATOM 5198 C C . THR B 1 318 ? 21.422 21.328 -16.156 1 95.25 318 THR B C 1
ATOM 5200 O O . THR B 1 318 ? 21.156 21.531 -14.969 1 95.25 318 THR B O 1
ATOM 5203 N N . VAL B 1 319 ? 21.344 20.188 -16.688 1 95.5 319 VAL B N 1
ATOM 5204 C CA . VAL B 1 319 ? 21.016 19.016 -15.883 1 95.5 319 VAL B CA 1
ATOM 5205 C C . VAL B 1 319 ? 22.078 18.812 -14.805 1 95.5 319 VAL B C 1
ATOM 5207 O O . VAL B 1 319 ? 21.766 18.531 -13.648 1 95.5 319 VAL B O 1
ATOM 5210 N N . ASP B 1 320 ? 23.328 18.953 -15.188 1 94.75 320 ASP B N 1
ATOM 5211 C CA . ASP B 1 320 ? 24.422 18.828 -14.234 1 94.75 320 ASP B CA 1
ATOM 5212 C C . ASP B 1 320 ? 24.297 19.828 -13.102 1 94.75 320 ASP B C 1
ATOM 5214 O O . ASP B 1 320 ? 24.531 19.5 -11.938 1 94.75 320 ASP B O 1
ATOM 5218 N N . ASP B 1 321 ? 23.922 20.938 -13.477 1 95.88 321 ASP B N 1
ATOM 5219 C CA . ASP B 1 321 ? 23.719 21.984 -12.477 1 95.88 321 ASP B CA 1
ATOM 5220 C C . ASP B 1 321 ? 22.594 21.609 -11.516 1 95.88 321 ASP B C 1
ATOM 5222 O O . ASP B 1 321 ? 22.719 21.797 -10.297 1 95.88 321 ASP B O 1
ATOM 5226 N N . HIS B 1 322 ? 21.516 21.156 -12.055 1 95.69 322 HIS B N 1
ATOM 5227 C CA . HIS B 1 322 ? 20.422 20.719 -11.219 1 95.69 322 HIS B CA 1
ATOM 5228 C C . HIS B 1 322 ? 20.844 19.594 -10.281 1 95.69 322 HIS B C 1
ATOM 5230 O O . HIS B 1 322 ? 20.5 19.578 -9.102 1 95.69 322 HIS B O 1
ATOM 5236 N N . VAL B 1 323 ? 21.547 18.688 -10.82 1 95.56 323 VAL B N 1
ATOM 5237 C CA . VAL B 1 323 ? 22 17.531 -10.039 1 95.56 323 VAL B CA 1
ATOM 5238 C C . VAL B 1 323 ? 22.891 18 -8.891 1 95.56 323 VAL B C 1
ATOM 5240 O O . VAL B 1 323 ? 22.734 17.562 -7.75 1 95.56 323 VAL B O 1
ATOM 5243 N N . LYS B 1 324 ? 23.781 18.844 -9.18 1 95.44 324 LYS B N 1
ATOM 5244 C CA . LYS B 1 324 ? 24.656 19.391 -8.148 1 95.44 324 LYS B CA 1
ATOM 5245 C C . LYS B 1 324 ? 23.844 20.062 -7.047 1 95.44 324 LYS B C 1
ATOM 5247 O O . LYS B 1 324 ? 24.109 19.875 -5.863 1 95.44 324 LYS B O 1
ATOM 5252 N N . ARG B 1 325 ? 22.922 20.828 -7.457 1 95.75 325 ARG B N 1
ATOM 5253 C CA . ARG B 1 325 ? 22.078 21.516 -6.492 1 95.75 325 ARG B CA 1
ATOM 5254 C C . ARG B 1 325 ? 21.281 20.516 -5.652 1 95.75 325 ARG B C 1
ATOM 5256 O O . ARG B 1 325 ? 21.188 20.672 -4.43 1 95.75 325 ARG B O 1
ATOM 5263 N N . ILE B 1 326 ? 20.719 19.594 -6.289 1 94.81 326 ILE B N 1
ATOM 5264 C CA . ILE B 1 326 ? 19.938 18.547 -5.625 1 94.81 326 ILE B CA 1
ATOM 5265 C C . ILE B 1 326 ? 20.812 17.828 -4.602 1 94.81 326 ILE B C 1
ATOM 5267 O O . ILE B 1 326 ? 20.406 17.641 -3.449 1 94.81 326 ILE B O 1
ATOM 5271 N N . PHE B 1 327 ? 21.984 17.422 -5.043 1 94.06 327 PHE B N 1
ATOM 5272 C CA . PHE B 1 327 ? 22.906 16.719 -4.16 1 94.06 327 PHE B CA 1
ATOM 5273 C C . PHE B 1 327 ? 23.281 17.578 -2.959 1 94.06 327 PHE B C 1
ATOM 5275 O O . PHE B 1 327 ? 23.359 17.078 -1.833 1 94.06 327 PHE B O 1
ATOM 5282 N N . GLY B 1 328 ? 23.484 18.766 -3.201 1 94.44 328 GLY B N 1
ATOM 5283 C CA . GLY B 1 328 ? 23.781 19.703 -2.123 1 94.44 328 GLY B CA 1
ATOM 5284 C C . GLY B 1 328 ? 22.656 19.828 -1.121 1 94.44 328 GLY B C 1
ATOM 5285 O O . GLY B 1 328 ? 22.875 19.734 0.088 1 94.44 328 GLY B O 1
ATOM 5286 N N . LYS B 1 329 ? 21.453 19.984 -1.615 1 92.19 329 LYS B N 1
ATOM 5287 C CA . LYS B 1 329 ? 20.281 20.141 -0.754 1 92.19 329 LYS B CA 1
ATOM 5288 C C . LYS B 1 329 ? 20.062 18.906 0.105 1 92.19 329 LYS B C 1
ATOM 5290 O O . LYS B 1 329 ? 19.734 19.016 1.291 1 92.19 329 LYS B O 1
ATOM 5295 N N . LEU B 1 330 ? 20.266 17.797 -0.502 1 89.44 330 LEU B N 1
ATOM 5296 C CA . LEU B 1 330 ? 19.953 16.547 0.173 1 89.44 330 LEU B CA 1
ATOM 5297 C C . LEU B 1 330 ? 21.188 15.984 0.891 1 89.44 330 LEU B C 1
ATOM 5299 O O . LEU B 1 330 ? 21.094 14.977 1.594 1 89.44 330 LEU B O 1
ATOM 5303 N N . GLU B 1 331 ? 22.281 16.578 0.736 1 89.62 331 GLU B N 1
ATOM 5304 C CA . GLU B 1 331 ? 23.547 16.172 1.349 1 89.62 331 GLU B CA 1
ATOM 5305 C C . GLU B 1 331 ? 23.891 14.742 0.977 1 89.62 331 GLU B C 1
ATOM 5307 O O . GLU B 1 331 ? 24.188 13.922 1.851 1 89.62 331 GLU B O 1
ATOM 5312 N N . VAL B 1 332 ? 23.797 14.523 -0.274 1 88.88 332 VAL B N 1
ATOM 5313 C CA . VAL B 1 332 ? 24.219 13.234 -0.823 1 88.88 332 VAL B CA 1
ATOM 5314 C C . VAL B 1 332 ? 25.359 13.438 -1.817 1 88.88 332 VAL B C 1
ATOM 5316 O O . VAL B 1 332 ? 25.578 14.555 -2.287 1 88.88 332 VAL B O 1
ATOM 5319 N N . ARG B 1 333 ? 26.109 12.375 -2.111 1 88.62 333 ARG B N 1
ATOM 5320 C CA . ARG B 1 333 ? 27.297 12.5 -2.947 1 88.62 333 ARG B CA 1
ATOM 5321 C C . ARG B 1 333 ? 27.188 11.633 -4.195 1 88.62 333 ARG B C 1
ATOM 5323 O O . ARG B 1 333 ? 28.078 11.648 -5.051 1 88.62 333 ARG B O 1
ATOM 5330 N N . SER B 1 334 ? 26.078 10.875 -4.34 1 85.44 334 SER B N 1
ATOM 5331 C CA . SER B 1 334 ? 25.906 9.969 -5.473 1 85.44 334 SER B CA 1
ATOM 5332 C C . SER B 1 334 ? 24.422 9.703 -5.742 1 85.44 334 SER B C 1
ATOM 5334 O O . SER B 1 334 ? 23.578 9.977 -4.898 1 85.44 334 SER B O 1
ATOM 5336 N N . ARG B 1 335 ? 24.219 9.258 -6.953 1 83.94 335 ARG B N 1
ATOM 5337 C CA . ARG B 1 335 ? 22.875 8.867 -7.328 1 83.94 335 ARG B CA 1
ATOM 5338 C C . ARG B 1 335 ? 22.344 7.766 -6.41 1 83.94 335 ARG B C 1
ATOM 5340 O O . ARG B 1 335 ? 21.156 7.746 -6.07 1 83.94 335 ARG B O 1
ATOM 5347 N N . ALA B 1 336 ? 23.188 6.883 -6.031 1 78.31 336 ALA B N 1
ATOM 5348 C CA . ALA B 1 336 ? 22.797 5.789 -5.145 1 78.31 336 ALA B CA 1
ATOM 5349 C C . ALA B 1 336 ? 22.359 6.312 -3.781 1 78.31 336 ALA B C 1
ATOM 5351 O O . ALA B 1 336 ? 21.328 5.883 -3.242 1 78.31 336 ALA B O 1
ATOM 5352 N N . GLU B 1 337 ? 23.078 7.207 -3.285 1 82.81 337 GLU B N 1
ATOM 5353 C CA . GLU B 1 337 ? 22.719 7.816 -2.006 1 82.81 337 GLU B CA 1
ATOM 5354 C C . GLU B 1 337 ? 21.422 8.594 -2.107 1 82.81 337 GLU B C 1
ATOM 5356 O O . GLU B 1 337 ? 20.609 8.594 -1.173 1 82.81 337 GLU B O 1
ATOM 5361 N N . LEU B 1 338 ? 21.25 9.234 -3.236 1 85.31 338 LEU B N 1
ATOM 5362 C CA . LEU B 1 338 ? 20.016 9.977 -3.477 1 85.31 338 LEU B CA 1
ATOM 5363 C C . LEU 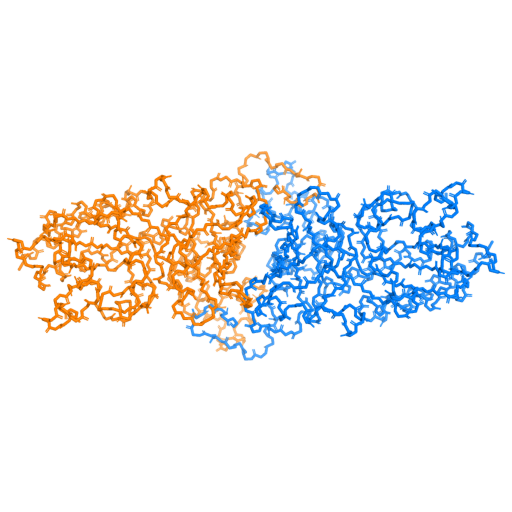B 1 338 ? 18.812 9.047 -3.443 1 85.31 338 LEU B C 1
ATOM 5365 O O . LEU B 1 338 ? 17.844 9.305 -2.73 1 85.31 338 LEU B O 1
ATOM 5369 N N . THR B 1 339 ? 18.875 7.969 -4.145 1 80.19 339 THR B N 1
ATOM 5370 C CA . THR B 1 339 ? 17.797 7.004 -4.23 1 80.19 339 THR B CA 1
ATOM 5371 C C . THR B 1 339 ? 17.516 6.363 -2.873 1 80.19 339 THR B C 1
ATOM 5373 O O . THR B 1 339 ? 16.359 6.188 -2.48 1 80.19 339 THR B O 1
ATOM 5376 N N . ALA B 1 340 ? 18.5 6.016 -2.191 1 78.69 340 ALA B N 1
ATOM 5377 C CA . ALA B 1 340 ? 18.359 5.434 -0.859 1 78.69 340 ALA B CA 1
ATOM 5378 C C . ALA B 1 340 ? 17.641 6.395 0.084 1 78.69 340 ALA B C 1
ATOM 5380 O O . ALA B 1 340 ? 16.719 6 0.791 1 78.69 340 ALA B O 1
ATOM 5381 N N . LYS B 1 341 ? 18.047 7.574 0.074 1 79.31 341 LYS B N 1
ATOM 5382 C CA . LYS B 1 341 ? 17.484 8.602 0.95 1 79.31 341 LYS B CA 1
ATOM 5383 C C . LYS B 1 341 ? 16.016 8.844 0.634 1 79.31 341 LYS B C 1
ATOM 5385 O O . LYS B 1 341 ? 15.203 9.016 1.542 1 79.31 341 LYS B O 1
ATOM 5390 N N . LEU B 1 342 ? 15.695 8.805 -0.599 1 77.31 342 LEU B N 1
ATOM 5391 C CA . LEU B 1 342 ? 14.344 9.148 -1.017 1 77.31 342 LEU B CA 1
ATOM 5392 C C . LEU B 1 342 ? 13.422 7.938 -0.918 1 77.31 342 LEU B C 1
ATOM 5394 O O . LEU B 1 342 ? 12.25 8.07 -0.561 1 77.31 342 LEU B O 1
ATOM 5398 N N . PHE B 1 343 ? 13.953 6.742 -1.174 1 72.38 343 PHE B N 1
ATOM 5399 C CA . PHE B 1 343 ? 13.023 5.645 -1.405 1 72.38 343 PHE B CA 1
ATOM 5400 C C . PHE B 1 343 ? 13.234 4.527 -0.396 1 72.38 343 PHE B C 1
ATOM 5402 O O . PHE B 1 343 ? 12.383 3.654 -0.234 1 72.38 343 PHE B O 1
ATOM 5409 N N . PHE B 1 344 ? 14.281 4.375 0.312 1 64.94 344 PHE B N 1
ATOM 5410 C CA . PHE B 1 344 ? 14.555 3.197 1.13 1 64.94 344 PHE B CA 1
ATOM 5411 C C . PHE B 1 344 ? 14.672 3.576 2.602 1 64.94 344 PHE B C 1
ATOM 5413 O O . PHE B 1 344 ? 14.289 2.801 3.479 1 64.94 344 PHE B O 1
ATOM 5420 N N . ASP B 1 345 ? 15.258 4.57 2.998 1 54 345 ASP B N 1
ATOM 5421 C CA . ASP B 1 345 ? 15.531 4.938 4.383 1 54 345 ASP B CA 1
ATOM 5422 C C . ASP B 1 345 ? 14.258 4.938 5.219 1 54 345 ASP B C 1
ATOM 5424 O O . ASP B 1 345 ? 14.289 4.621 6.41 1 54 345 ASP B O 1
ATOM 5428 N N . GLN B 1 346 ? 13.258 5.312 4.645 1 51.72 346 GLN B N 1
ATOM 5429 C CA . GLN B 1 346 ? 12.07 5.48 5.477 1 51.72 346 GLN B CA 1
ATOM 5430 C C . GLN B 1 346 ? 11.258 4.191 5.539 1 51.72 346 GLN B C 1
ATOM 5432 O O . GLN B 1 346 ? 10.219 4.141 6.199 1 51.72 346 GLN B O 1
ATOM 5437 N N . HIS B 1 347 ? 11.734 3.162 4.871 1 49.91 347 HIS B N 1
ATOM 5438 C CA . HIS B 1 347 ? 10.953 1.934 4.809 1 49.91 347 HIS B CA 1
ATOM 5439 C C . HIS B 1 347 ? 11.672 0.787 5.516 1 49.91 347 HIS B C 1
ATOM 5441 O O . HIS B 1 347 ? 11.039 -0.189 5.922 1 49.91 347 HIS B O 1
ATOM 5447 N N . VAL B 1 348 ? 12.969 0.752 5.566 1 45.84 348 VAL B N 1
ATOM 5448 C CA . VAL B 1 348 ? 13.719 -0.335 6.191 1 45.84 348 VAL B CA 1
ATOM 5449 C C . VAL B 1 348 ? 14.625 0.224 7.281 1 45.84 348 VAL B C 1
ATOM 5451 O O . VAL B 1 348 ? 15.344 1.202 7.062 1 45.84 348 VAL B O 1
ATOM 5454 N N . PRO B 1 349 ? 14.32 -0.259 8.688 1 41.31 349 PRO B N 1
ATOM 5455 C CA . PRO B 1 349 ? 15.32 0.172 9.672 1 41.31 349 PRO B CA 1
ATOM 5456 C C . PRO B 1 349 ? 16.75 0.075 9.141 1 41.31 349 PRO B C 1
ATOM 5458 O O . PRO B 1 349 ? 17.078 -0.848 8.391 1 41.31 349 PRO B O 1
ATOM 5461 N N . ARG B 1 350 ? 17.344 1.222 9.031 1 39.66 350 ARG B N 1
ATOM 5462 C CA . ARG B 1 350 ? 18.766 1.061 8.766 1 39.66 350 ARG B CA 1
ATOM 5463 C C . ARG B 1 350 ? 19.344 -0.099 9.57 1 39.66 350 ARG B C 1
ATOM 5465 O O . ARG B 1 350 ? 19.109 -0.197 10.781 1 39.66 350 ARG B O 1
ATOM 5472 N N . MET B 1 351 ? 19.625 -1.325 8.969 1 34.75 351 MET B N 1
ATOM 5473 C CA . MET B 1 351 ? 20.25 -2.494 9.578 1 34.75 351 MET B CA 1
ATOM 5474 C C . MET B 1 351 ? 21.406 -2.078 10.492 1 34.75 351 MET B C 1
ATOM 5476 O O . MET B 1 351 ? 22.453 -1.637 10.016 1 34.75 351 MET B O 1
ATOM 5480 N N . GLN B 1 352 ? 21.281 -1.441 11.555 1 35.03 352 GLN B N 1
ATOM 5481 C CA . GLN B 1 352 ? 22.5 -1.664 12.336 1 35.03 352 GLN B CA 1
ATOM 5482 C C . GLN B 1 352 ? 23.031 -3.08 12.133 1 35.03 352 GLN B C 1
ATOM 5484 O O . GLN B 1 352 ? 24.125 -3.264 11.594 1 35.03 352 GLN B O 1
ATOM 5489 N N . GLN B 1 353 ? 23.125 -3.984 13.438 1 33.69 353 GLN B N 1
ATOM 5490 C CA . GLN B 1 353 ? 23.844 -5.242 13.617 1 33.69 353 GLN B CA 1
ATOM 5491 C C . GLN B 1 353 ? 23.281 -6.328 12.703 1 33.69 353 GLN B C 1
ATOM 5493 O O . GLN B 1 353 ? 23.922 -6.711 11.727 1 33.69 353 GLN B O 1
ATOM 5498 N N . GLU B 1 354 ? 22.531 -7.484 13.461 1 30.08 354 GLU B N 1
ATOM 5499 C CA . GLU B 1 354 ? 22.25 -8.836 12.992 1 30.08 354 GLU B CA 1
ATOM 5500 C C . GLU B 1 354 ? 21.141 -8.844 11.938 1 30.08 354 GLU B C 1
ATOM 5502 O O . GLU B 1 354 ? 20.016 -8.422 12.211 1 30.08 354 GLU B O 1
ATOM 5507 N N . ILE B 1 355 ? 21.281 -8.43 10.906 1 34.62 355 ILE B N 1
ATOM 5508 C CA . ILE B 1 355 ? 20.375 -8.578 9.758 1 34.62 355 ILE B CA 1
ATOM 5509 C C . ILE B 1 355 ? 19.688 -9.938 9.812 1 34.62 355 ILE B C 1
ATOM 5511 O O . ILE B 1 355 ? 20.344 -10.977 9.641 1 34.62 355 ILE B O 1
ATOM 5515 N N . PRO B 1 356 ? 18.766 -10.164 10.547 1 31.97 356 PRO B N 1
ATOM 5516 C CA . PRO B 1 356 ? 18.281 -11.531 10.359 1 31.97 356 PRO B CA 1
ATOM 5517 C C . PRO B 1 356 ? 17.875 -11.812 8.914 1 31.97 356 PRO B C 1
ATOM 5519 O O . PRO B 1 356 ? 17.125 -11.031 8.305 1 31.97 356 PRO B O 1
ATOM 5522 N N . VAL B 1 357 ? 18.719 -12.328 8.109 1 31.16 357 VAL B N 1
ATOM 5523 C CA . VAL B 1 357 ? 18.469 -12.953 6.816 1 31.16 357 VAL B CA 1
ATOM 5524 C C . VAL B 1 357 ? 17.266 -13.891 6.922 1 31.16 357 VAL B C 1
ATOM 5526 O O . VAL B 1 357 ? 17.312 -14.906 7.617 1 31.16 357 VAL B O 1
ATOM 5529 N N . GLY B 1 358 ? 16.094 -13.383 7.023 1 29.98 358 GLY B N 1
ATOM 5530 C CA . GLY B 1 358 ? 15.039 -14.375 7.059 1 29.98 358 GLY B CA 1
ATOM 5531 C C . GLY B 1 358 ? 15.102 -15.352 5.902 1 29.98 358 GLY B C 1
ATOM 5532 O O . GLY B 1 358 ? 15.914 -15.195 4.984 1 29.98 358 GLY B O 1
ATOM 5533 N N . SER B 1 359 ? 14.484 -16.609 6.039 1 30.31 359 SER B N 1
ATOM 5534 C CA . SER B 1 359 ? 14.57 -17.797 5.199 1 30.31 359 SER B CA 1
ATOM 5535 C C . SER B 1 359 ? 14.336 -17.469 3.732 1 30.31 359 SER B C 1
ATOM 5537 O O . SER B 1 359 ? 14.734 -18.219 2.844 1 30.31 359 SER B O 1
ATOM 5539 N N . THR B 1 360 ? 13.398 -16.578 3.375 1 33.19 360 THR B N 1
ATOM 5540 C CA . THR B 1 360 ? 13.109 -16.5 1.947 1 33.19 360 THR B CA 1
ATOM 5541 C C . THR B 1 360 ? 14.109 -15.602 1.239 1 33.19 360 THR B C 1
ATOM 5543 O O . THR B 1 360 ? 14.008 -15.375 0.031 1 33.19 360 THR B O 1
ATOM 5546 N N . GLY B 1 361 ? 15.375 -15.344 1.78 1 32.41 361 GLY B N 1
ATOM 5547 C CA . GLY B 1 361 ? 16.469 -14.516 1.278 1 32.41 361 GLY B CA 1
ATOM 5548 C C . GLY B 1 361 ? 16.125 -13.039 1.228 1 32.41 361 GLY B C 1
ATOM 5549 O O . GLY B 1 361 ? 16.969 -12.211 0.879 1 32.41 361 GLY B O 1
ATOM 5550 N N . TRP B 1 362 ? 14.961 -12.734 0.684 1 31.48 362 TRP B N 1
ATOM 5551 C CA . TRP B 1 362 ? 14.711 -11.297 0.703 1 31.48 362 TRP B CA 1
ATOM 5552 C C . TRP B 1 362 ? 14.469 -10.805 2.125 1 31.48 362 TRP B C 1
ATOM 5554 O O . TRP B 1 362 ? 14.07 -11.586 2.998 1 31.48 362 TRP B O 1
ATOM 5564 N N . TYR B 1 363 ? 14.938 -9.695 2.484 1 31.5 363 TYR B N 1
ATOM 5565 C CA . TYR B 1 363 ? 14.836 -9.156 3.838 1 31.5 363 TYR B CA 1
ATOM 5566 C C . TYR B 1 363 ? 13.398 -9.242 4.352 1 31.5 363 TYR B C 1
ATOM 5568 O O . TYR B 1 363 ? 12.477 -8.734 3.723 1 31.5 363 TYR B O 1
ATOM 5576 N N . LEU B 1 364 ? 12.906 -10.523 4.484 1 28.09 364 LEU B N 1
ATOM 5577 C CA . LEU B 1 364 ? 11.68 -10.617 5.266 1 28.09 364 LEU B CA 1
ATOM 5578 C C . LEU B 1 364 ? 11.852 -9.984 6.641 1 28.09 364 LEU B C 1
ATOM 5580 O O . LEU B 1 364 ? 12.828 -10.273 7.34 1 28.09 364 LEU B O 1
ATOM 5584 N N . ARG B 1 365 ? 11.516 -8.789 6.793 1 26.66 365 ARG B N 1
ATOM 5585 C CA . ARG B 1 365 ? 11.305 -8.547 8.219 1 26.66 365 ARG B CA 1
ATOM 5586 C C . ARG B 1 365 ? 10.266 -9.516 8.781 1 26.66 365 ARG B C 1
ATOM 5588 O O . ARG B 1 365 ? 9.289 -9.844 8.109 1 26.66 365 ARG B O 1
#

Nearest PDB structures (foldseek):
  3qp6-assembly1_A-2  TM=4.520E-01  e=9.861E-07  Chromobacterium violaceum
  3p7n-assembly2_B  TM=3.878E-01  e=1.794E-05  Erythrobacter litoralis HTCC2594
  6ugl-assembly1_B  TM=3.748E-01  e=8.309E-05  Vibrio cholerae O1 str. 2010EL-1786
  3vv4-assembly1_B-2  TM=5.368E-01  e=6.274E-03  Thermosynechococcus vestitus BP-1
  8ugs-assembly1_B  TM=3.615E-01  e=6.297E-04  Bos taurus

Foldseek 3Di:
DDPVLLVQLLVQLVVLLPPPFDLQRSVVSNVVSLCVVPPFQFKWKFFAFLVQRFTQATGPPRHFDCVCLLVVLLLLLLQPFQVRRVVCQQDDAQKDKCCVSVVNCNVVGPCQVPGCVVRQFNIKMKGFLDHNRRTGMMMMGTHGPVDDHDDPVSRVSSRSSCNCSNLSSLCNQQVDFQQDDDPDDDKKKFKAALVGDTPDIDPSRVVQQVQRPNVDDPPDPGHSNVSSLSSNQVNDADKGKGWDAGNSSFIKMWIWHFDDDDGGMIMIMIDGDALQVSLVSVCVSLPQDPVLVLLLVCLLVPDDLCRSCVVVVHDSVVSVVSVVVNCVSNVHDDSVRSNCSRGPRNPDRPPDPDQPCPPVNPSPD/DDPVLLVQLLVQLVVLLPPPFDLQRSVVSNVVSLCVVPPFQFKWKFFAFLVQRFTQATGPPRHFDCVCLLVVLLLLLLQPFQVRRVVCQQDDAQKDKCCVSVVNCNVVGPCQVPGCVVRQFNIKMKGFLDHNRRTGMMMMGTHGPVDDHDDPVSRVSSRSSCNCSNLSSLCNQQVDFQQDDDPDDDKKKFKAALVGHTPDIDPSRVVQQVQRPNVDDPPDPGHSNVSSLSSNQVNDADKGKGWDAGNSSFIKMWIWHFDDDDGGMIMIMIDGDALQVSLVSVCVSLPPDPVLVLLLVCLLVPDDLCRSCVVVVHDSVVSVVSVVVNCVSNVHDDSVRSNCSRGPRHPDRPPDPCQPCPPVNPSPD